Protein AF-A0AAD6I4J7-F1 (afdb_monomer_lite)

pLDDT: mean 75.52, std 17.07, range [29.33, 95.38]

Foldseek 3Di:
DDDDDDDDDDDDDDDDDDDDDDDDDDDPDPPDDPDDPFQEEEDEEAEEAQEEEAEEAEGHNEYEYEYYEHQNEYEYEAYEYALEYEYEYYEEQLEYEYEEYEEQNEYEYEYYEYNLEYEYEEYEYALEYEYEEYTYACEYEYEYYEYHNAYHYHYYTYHNYYHYHYYRPDHDPPPDFADPQFDDADPQAAEDDDDDPPVLANHWYQAPVRFIKGKHWQFDWDPPWDFPDKDQDQDPNVLVVVLVVDPQFFWWKAANVVRIITTTNAGDDGRHGHGTMMIIGTDDDHDDPDPPLPDD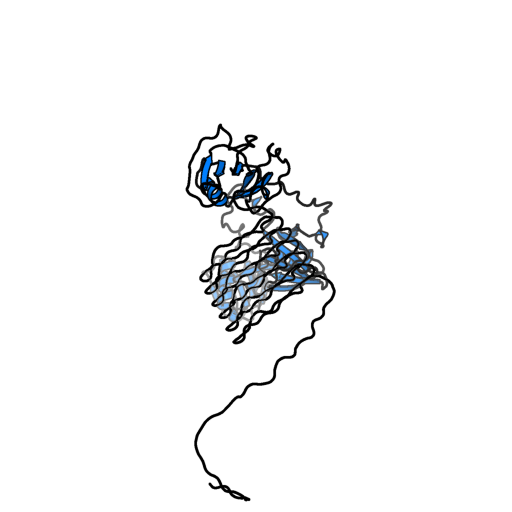DPDQDPPNLAQPWDQEPLQWIKGKHAQFAQPDDFPDKDAAQGSNVLVNVQSVPPQFFKWKAQNPRRMITTHNDQDDTDGGGNRIMMIGTPGGPCPCVVVPPDDPDPDDDDDPPQADQDAQDWDAAPNFTKGKHFQKDFDDDDDDKDWDQVDQGPNVLVVVCVVVVVAAQWWFAFPVGTIIGHGPPTDIDRDDGTGIIIGTPVD

Structure (mmCIF, N/CA/C/O backbone):
data_AF-A0AAD6I4J7-F1
#
_entry.id   AF-A0AAD6I4J7-F1
#
loop_
_atom_site.group_PDB
_atom_site.id
_atom_site.type_symbol
_atom_site.label_atom_id
_atom_site.label_alt_id
_atom_site.label_comp_id
_atom_site.label_asym_id
_atom_site.label_entity_id
_atom_site.label_seq_id
_atom_site.pdbx_PDB_ins_code
_atom_site.Cartn_x
_atom_site.Cartn_y
_atom_site.Cartn_z
_atom_site.occupancy
_atom_site.B_iso_or_equiv
_atom_site.auth_seq_id
_atom_site.auth_comp_id
_atom_site.auth_asym_id
_atom_site.auth_atom_id
_atom_site.pdbx_PDB_model_num
ATOM 1 N N . MET A 1 1 ? 43.440 -36.063 60.245 1.00 34.28 1 MET A N 1
ATOM 2 C CA . MET A 1 1 ? 44.835 -36.560 60.341 1.00 34.28 1 MET A CA 1
ATOM 3 C C . MET A 1 1 ? 44.890 -37.940 59.708 1.00 34.28 1 MET A C 1
ATOM 5 O O . MET A 1 1 ? 43.866 -38.593 59.775 1.00 34.28 1 MET A O 1
ATOM 9 N N . ARG A 1 2 ? 46.043 -38.287 59.110 1.00 29.33 2 ARG A N 1
ATOM 10 C CA . ARG A 1 2 ? 46.522 -39.563 58.518 1.00 29.33 2 ARG A CA 1
ATOM 11 C C . ARG A 1 2 ? 45.532 -40.654 58.018 1.00 29.33 2 ARG A C 1
ATOM 13 O O . ARG A 1 2 ? 44.556 -40.961 58.687 1.00 29.33 2 ARG A O 1
ATOM 20 N N . PRO A 1 3 ? 45.834 -41.281 56.860 1.00 57.66 3 PRO A N 1
ATOM 21 C CA . PRO A 1 3 ? 45.141 -42.479 56.380 1.00 57.66 3 PRO A CA 1
ATOM 22 C C . PRO A 1 3 ? 45.652 -43.718 57.132 1.00 57.66 3 PRO A C 1
ATOM 24 O O . PRO A 1 3 ? 46.561 -43.589 57.951 1.00 57.66 3 PRO A O 1
ATOM 27 N N . ASP A 1 4 ? 45.187 -44.910 56.746 1.00 37.28 4 ASP A N 1
ATOM 28 C CA . ASP A 1 4 ? 46.137 -46.001 56.506 1.00 37.28 4 ASP A CA 1
ATOM 29 C C . ASP A 1 4 ? 45.577 -47.142 55.639 1.00 37.28 4 ASP A C 1
ATOM 31 O O . ASP A 1 4 ? 44.378 -47.409 55.641 1.00 37.28 4 ASP A O 1
ATOM 35 N N . ASN A 1 5 ? 46.521 -47.852 55.006 1.00 36.34 5 ASN A N 1
ATOM 36 C CA . ASN A 1 5 ? 46.502 -49.292 54.707 1.00 36.34 5 ASN A CA 1
ATOM 37 C C . ASN A 1 5 ? 45.644 -49.889 53.556 1.00 36.34 5 ASN A C 1
ATOM 39 O O . ASN A 1 5 ? 44.445 -49.660 53.473 1.00 36.34 5 ASN A O 1
ATOM 43 N N . THR A 1 6 ? 46.187 -50.762 52.681 1.00 43.66 6 THR A N 1
ATOM 44 C CA . THR A 1 6 ? 47.605 -51.048 52.309 1.00 43.66 6 THR A CA 1
ATOM 45 C C . THR A 1 6 ? 47.691 -51.918 51.027 1.00 43.66 6 THR A C 1
ATOM 47 O O . THR A 1 6 ? 46.678 -52.431 50.567 1.00 43.66 6 THR A O 1
ATOM 50 N N . LEU A 1 7 ? 48.939 -52.213 50.605 1.00 40.00 7 LEU A N 1
ATOM 51 C CA . LEU A 1 7 ? 49.423 -53.451 49.949 1.00 40.00 7 LEU A CA 1
ATOM 52 C C . LEU A 1 7 ? 49.146 -53.628 48.421 1.00 40.00 7 LEU A C 1
ATOM 54 O O . LEU A 1 7 ? 48.038 -53.388 47.968 1.00 40.00 7 LEU A O 1
ATOM 58 N N . TYR A 1 8 ? 50.074 -54.138 47.579 1.00 34.81 8 TYR A N 1
ATOM 59 C CA . TYR A 1 8 ? 51.557 -54.178 47.664 1.00 34.81 8 TYR A CA 1
ATOM 60 C C . TYR A 1 8 ? 52.250 -54.693 46.366 1.00 34.81 8 TYR A C 1
ATOM 62 O O . TYR A 1 8 ? 51.628 -55.458 45.641 1.00 34.81 8 TYR A O 1
ATOM 70 N N . LEU A 1 9 ? 53.566 -54.414 46.207 1.00 34.72 9 LEU A N 1
ATOM 71 C CA . LEU A 1 9 ? 54.574 -55.089 45.330 1.00 34.72 9 LEU A CA 1
ATOM 72 C C . LEU A 1 9 ? 54.318 -55.054 43.793 1.00 34.72 9 LEU A C 1
ATOM 74 O O . LEU A 1 9 ? 53.185 -54.896 43.368 1.00 34.72 9 LEU A O 1
ATOM 78 N N . ILE A 1 10 ? 55.263 -55.210 42.845 1.00 36.44 10 ILE A N 1
ATOM 79 C CA . ILE A 1 10 ? 56.731 -54.994 42.659 1.00 36.44 10 ILE A CA 1
ATOM 80 C C . ILE A 1 10 ? 56.870 -54.648 41.145 1.00 36.44 10 ILE A C 1
ATOM 82 O O . ILE A 1 10 ? 56.096 -55.170 40.349 1.00 36.44 10 ILE A O 1
ATOM 86 N N . GLY A 1 11 ? 57.814 -53.851 40.627 1.00 31.59 11 GLY A N 1
ATOM 87 C CA . GLY A 1 11 ? 58.862 -53.017 41.225 1.00 31.59 11 GLY A CA 1
ATOM 88 C C . GLY A 1 11 ? 59.959 -52.661 40.193 1.00 31.59 11 GLY A C 1
ATOM 89 O O . GLY A 1 11 ? 60.039 -53.277 39.136 1.00 31.59 11 GLY A O 1
ATOM 90 N N . VAL A 1 12 ? 60.829 -51.710 40.561 1.00 35.41 12 VAL A N 1
ATOM 91 C CA . VAL A 1 12 ? 62.023 -51.208 39.831 1.00 35.41 12 VAL A CA 1
ATOM 92 C C . VAL A 1 12 ? 61.750 -50.330 38.596 1.00 35.41 12 VAL A C 1
ATOM 94 O O . VAL A 1 12 ? 61.013 -50.677 37.681 1.00 35.41 12 VAL A O 1
ATOM 97 N N . ALA A 1 13 ? 62.386 -49.156 38.591 1.00 33.66 13 ALA A N 1
ATOM 98 C CA . ALA A 1 13 ? 62.197 -48.081 37.623 1.00 33.66 13 ALA A CA 1
ATOM 99 C C . ALA A 1 13 ? 63.538 -47.440 37.237 1.00 33.66 13 ALA A C 1
ATOM 101 O O . ALA A 1 13 ? 64.503 -47.502 37.998 1.00 33.66 13 ALA A O 1
ATOM 102 N N . LEU A 1 14 ? 63.555 -46.727 36.109 1.00 32.44 14 LEU A N 1
ATOM 103 C CA . LEU A 1 14 ? 64.491 -45.631 35.858 1.00 32.44 14 LEU A CA 1
ATOM 104 C C . LEU A 1 14 ? 63.782 -44.562 35.014 1.00 32.44 14 LEU A C 1
ATOM 106 O O . LEU A 1 14 ? 63.116 -44.873 34.030 1.00 32.44 14 LEU A O 1
ATOM 110 N N . LEU A 1 15 ? 63.861 -43.311 35.470 1.00 36.38 15 LEU A N 1
ATOM 111 C CA . LEU A 1 15 ? 63.113 -42.162 34.951 1.00 36.38 15 LEU A CA 1
ATOM 112 C C . LEU A 1 15 ? 63.983 -41.293 34.032 1.00 36.38 15 LEU A C 1
ATOM 114 O O . LEU A 1 15 ? 65.156 -41.070 34.315 1.00 36.38 15 LEU A O 1
ATOM 118 N N . GLY A 1 16 ? 63.365 -40.740 32.985 1.00 31.91 16 GLY A N 1
ATOM 119 C CA . GLY A 1 16 ? 63.971 -39.783 32.054 1.00 31.91 16 GLY A CA 1
ATOM 120 C C . GLY A 1 16 ? 62.904 -39.103 31.186 1.00 31.91 16 GLY A C 1
ATOM 121 O O . GLY A 1 16 ? 62.481 -39.658 30.182 1.00 31.91 16 GLY A O 1
ATOM 122 N N . LEU A 1 17 ? 62.451 -37.934 31.646 1.00 37.53 17 LEU A N 1
ATOM 123 C CA . LEU A 1 17 ? 61.479 -36.968 31.083 1.00 37.53 17 LEU A CA 1
ATOM 124 C C . LEU A 1 17 ? 61.534 -36.792 29.530 1.00 37.53 17 LEU A C 1
ATOM 126 O O . LEU A 1 17 ? 62.614 -36.915 28.965 1.00 37.53 17 LEU A O 1
ATOM 130 N N . THR A 1 18 ? 60.488 -36.421 28.763 1.00 35.88 18 THR A N 1
ATOM 131 C CA . THR A 1 18 ? 59.062 -36.088 29.027 1.00 35.88 18 THR A CA 1
ATOM 132 C C . THR A 1 18 ? 58.222 -36.063 27.725 1.00 35.88 18 THR A C 1
ATOM 134 O O . THR A 1 18 ? 58.741 -35.768 26.655 1.00 35.88 18 THR A O 1
ATOM 137 N N . ASN A 1 19 ? 56.895 -36.203 27.883 1.00 32.91 19 ASN A N 1
ATOM 138 C CA . ASN A 1 19 ? 55.788 -35.780 26.994 1.00 32.91 19 ASN A CA 1
ATOM 139 C C . ASN A 1 19 ? 55.478 -36.555 25.684 1.00 32.91 19 ASN A C 1
ATOM 141 O O . ASN A 1 19 ? 56.326 -36.848 24.848 1.00 32.91 19 ASN A O 1
ATOM 145 N N . ALA A 1 20 ? 54.182 -36.874 25.533 1.00 31.70 20 ALA A N 1
ATOM 146 C CA . ALA A 1 20 ? 53.568 -37.699 24.484 1.00 31.70 20 ALA A CA 1
ATOM 147 C C . ALA A 1 20 ? 53.553 -37.001 23.103 1.00 31.70 20 ALA A C 1
ATOM 149 O O . ALA A 1 20 ? 53.429 -35.783 23.039 1.00 31.70 20 ALA A O 1
ATOM 150 N N . GLN A 1 21 ? 53.743 -37.663 21.952 1.00 34.25 21 GLN A N 1
ATOM 151 C CA . GLN A 1 21 ? 53.142 -38.902 21.408 1.00 34.25 21 GLN A CA 1
ATOM 152 C C . GLN A 1 21 ? 51.652 -38.796 21.036 1.00 34.25 21 GLN A C 1
ATOM 154 O O . GLN A 1 21 ? 50.792 -39.143 21.836 1.00 34.25 21 GLN A O 1
ATOM 159 N N . ILE A 1 22 ? 51.376 -38.496 19.759 1.00 31.50 22 ILE A N 1
ATOM 160 C CA . ILE A 1 22 ? 50.358 -39.215 18.970 1.00 31.50 22 ILE A CA 1
ATOM 161 C C . ILE A 1 22 ? 50.972 -39.544 17.596 1.00 31.50 22 ILE A C 1
ATOM 163 O O . ILE A 1 22 ? 51.363 -38.648 16.849 1.00 31.50 22 ILE A O 1
ATOM 167 N N . LYS A 1 23 ? 51.085 -40.841 17.278 1.00 30.20 23 LYS A N 1
ATOM 168 C CA . LYS A 1 23 ? 51.476 -41.372 15.955 1.00 30.20 23 LYS A CA 1
ATOM 169 C C . LYS A 1 23 ? 50.234 -41.572 15.059 1.00 30.20 23 LYS A C 1
ATOM 171 O O . LYS A 1 23 ? 49.133 -41.689 15.592 1.00 30.20 23 LYS A O 1
ATOM 176 N N . PRO A 1 24 ? 50.380 -41.629 13.720 1.00 34.31 24 PRO A N 1
ATOM 177 C CA . PRO A 1 24 ? 49.243 -41.573 12.798 1.00 34.31 24 PRO A CA 1
ATOM 178 C C . PRO A 1 24 ? 48.593 -42.936 12.485 1.00 34.31 24 PRO A C 1
ATOM 180 O O . PRO A 1 24 ? 49.282 -43.932 12.269 1.00 34.31 24 PRO A O 1
ATOM 183 N N . GLY A 1 25 ? 47.260 -42.937 12.360 1.00 30.20 25 GLY A N 1
ATOM 184 C CA . GLY A 1 25 ? 46.417 -44.038 11.862 1.00 30.20 25 GLY A CA 1
ATOM 185 C C . GLY A 1 25 ? 45.012 -44.015 12.499 1.00 30.20 25 GLY A C 1
ATOM 186 O O . GLY A 1 25 ? 44.902 -43.550 13.631 1.00 30.20 25 GLY A O 1
ATOM 187 N N . PRO A 1 26 ? 43.938 -44.498 11.834 1.00 31.47 26 PRO A N 1
ATOM 188 C CA . PRO A 1 26 ? 43.912 -45.248 10.579 1.00 31.47 26 PRO A CA 1
ATOM 189 C C . PRO A 1 26 ? 43.503 -44.424 9.340 1.00 31.47 26 PRO A C 1
ATOM 191 O O . PRO A 1 26 ? 42.927 -43.342 9.413 1.00 31.47 26 PRO A O 1
ATOM 194 N N . ARG A 1 27 ? 43.792 -45.004 8.173 1.00 46.78 27 ARG A N 1
ATOM 195 C CA . ARG A 1 27 ? 43.431 -44.538 6.826 1.00 46.78 27 ARG A CA 1
ATOM 196 C C . ARG A 1 27 ? 41.899 -44.552 6.632 1.00 46.78 27 ARG A C 1
ATOM 198 O O . ARG A 1 27 ? 41.316 -45.623 6.804 1.00 46.78 27 ARG A O 1
ATOM 205 N N . PRO A 1 28 ? 41.241 -43.444 6.234 1.00 36.19 28 PRO A N 1
ATOM 206 C CA . PRO A 1 28 ? 39.837 -43.477 5.832 1.00 36.19 28 PRO A CA 1
ATOM 207 C C . PRO A 1 28 ? 39.626 -44.402 4.630 1.00 36.19 28 PRO A C 1
ATOM 209 O O . PRO A 1 28 ? 40.486 -44.506 3.753 1.00 36.19 28 PRO A O 1
ATOM 212 N N . SER A 1 29 ? 38.484 -45.088 4.621 1.00 32.19 29 SER A N 1
ATOM 213 C CA . SER A 1 29 ? 38.159 -46.127 3.643 1.00 32.19 29 SER A CA 1
ATOM 214 C C . SER A 1 29 ? 38.220 -45.615 2.203 1.00 32.19 29 SER A C 1
ATOM 216 O O . SER A 1 29 ? 37.700 -44.542 1.891 1.00 32.19 29 SER A O 1
ATOM 218 N N . SER A 1 30 ? 38.778 -46.427 1.305 1.00 45.00 30 SER A N 1
ATOM 219 C CA . SER A 1 30 ? 38.531 -46.299 -0.129 1.00 45.00 30 SER A CA 1
ATOM 220 C C . SER A 1 30 ? 37.070 -46.663 -0.405 1.00 45.00 30 SER A C 1
ATOM 222 O O . SER A 1 30 ? 36.756 -47.822 -0.686 1.00 45.00 30 SER A O 1
ATOM 224 N N . GLY A 1 31 ? 36.180 -45.674 -0.290 1.00 31.81 31 GLY A N 1
ATOM 225 C CA . GLY A 1 31 ? 34.793 -45.789 -0.727 1.00 31.81 31 GLY A CA 1
ATOM 226 C C . GLY A 1 31 ? 34.764 -46.199 -2.196 1.00 31.81 31 GLY A C 1
ATOM 227 O O . GLY A 1 31 ? 35.336 -45.513 -3.041 1.00 31.81 31 GLY A O 1
ATOM 228 N N . SER A 1 32 ? 34.170 -47.359 -2.470 1.00 33.22 32 SER A N 1
ATOM 229 C CA . SER A 1 32 ? 34.180 -47.998 -3.782 1.00 33.22 32 SER A CA 1
ATOM 230 C C . SER A 1 32 ? 33.707 -47.046 -4.876 1.00 33.22 32 SER A C 1
ATOM 232 O O . SER A 1 32 ? 32.668 -46.403 -4.739 1.00 33.22 32 SER A O 1
ATOM 234 N N . GLY A 1 33 ? 34.440 -47.008 -5.991 1.00 35.06 33 GLY A N 1
ATOM 235 C CA . GLY A 1 33 ? 33.961 -46.352 -7.198 1.00 35.06 33 GLY A CA 1
ATOM 236 C C . GLY A 1 33 ? 32.676 -47.026 -7.668 1.00 35.06 33 GLY A C 1
ATOM 237 O O . GLY A 1 33 ? 32.715 -48.136 -8.196 1.00 35.06 33 GLY A O 1
ATOM 238 N N . ILE A 1 34 ? 31.541 -46.355 -7.483 1.00 32.19 34 ILE A N 1
ATOM 239 C CA . ILE A 1 34 ? 30.316 -46.708 -8.192 1.00 32.19 34 ILE A CA 1
ATOM 240 C C . ILE A 1 34 ? 30.462 -46.097 -9.581 1.00 32.19 34 ILE A C 1
ATOM 242 O O . ILE A 1 34 ? 30.327 -44.889 -9.753 1.00 32.19 34 ILE A O 1
ATOM 246 N N . GLN A 1 35 ? 30.769 -46.940 -10.562 1.00 42.19 35 GLN A N 1
ATOM 247 C CA . GLN A 1 35 ? 30.711 -46.587 -11.974 1.00 42.19 35 GLN A CA 1
ATOM 248 C C . GLN A 1 35 ? 29.359 -47.045 -12.544 1.00 42.19 35 GLN A C 1
ATOM 250 O O . GLN A 1 35 ? 29.235 -48.203 -12.943 1.00 42.19 35 GLN A O 1
ATOM 255 N N . PRO A 1 36 ? 28.343 -46.171 -12.641 1.00 35.47 36 PRO A N 1
ATOM 256 C CA . PRO A 1 36 ? 27.325 -46.292 -13.669 1.00 35.47 36 PRO A CA 1
ATOM 257 C C . PRO A 1 36 ? 27.851 -45.628 -14.954 1.00 35.47 36 PRO A C 1
ATOM 259 O O . PRO A 1 36 ? 28.510 -44.588 -14.908 1.00 35.47 36 PRO A O 1
ATOM 262 N N . GLY A 1 37 ? 27.587 -46.218 -16.121 1.00 43.12 37 GLY A N 1
ATOM 263 C CA . GLY A 1 37 ? 28.005 -45.624 -17.395 1.00 43.12 37 GLY A CA 1
ATOM 264 C C . GLY A 1 37 ? 27.336 -44.262 -17.612 1.00 43.12 37 GLY A C 1
ATOM 265 O O . GLY A 1 37 ? 26.114 -44.202 -17.715 1.00 43.12 37 GLY A O 1
ATOM 266 N N . GLY A 1 38 ? 28.116 -43.174 -17.664 1.00 45.62 38 GLY A N 1
ATOM 267 C CA . GLY A 1 38 ? 27.524 -41.832 -17.750 1.00 45.62 38 GLY A CA 1
ATOM 268 C C . GLY A 1 38 ? 28.431 -40.614 -17.528 1.00 45.62 38 GLY A C 1
ATOM 269 O O . GLY A 1 38 ? 27.931 -39.607 -17.045 1.00 45.62 38 GLY A O 1
ATOM 270 N N . GLY A 1 39 ? 29.725 -40.667 -17.870 1.00 55.75 39 GLY A N 1
ATOM 271 C CA . GLY A 1 39 ? 30.561 -39.487 -18.185 1.00 55.75 39 GLY A CA 1
ATOM 272 C C . GLY A 1 39 ? 30.930 -38.454 -17.098 1.00 55.75 39 GLY A C 1
ATOM 273 O O . GLY A 1 39 ? 31.757 -37.596 -17.398 1.00 55.75 39 GLY A O 1
ATOM 274 N N . GLY A 1 40 ? 30.359 -38.496 -15.891 1.00 60.03 40 GLY A N 1
ATOM 275 C CA . GLY A 1 40 ? 30.524 -37.433 -14.882 1.00 60.03 40 GLY A CA 1
ATOM 276 C C . GLY A 1 40 ? 31.712 -37.622 -13.938 1.00 60.03 40 GLY A C 1
ATOM 277 O O . GLY A 1 40 ? 32.078 -38.755 -13.623 1.00 60.03 40 GLY A O 1
ATOM 278 N N . SER A 1 41 ? 32.297 -36.522 -13.446 1.00 74.25 41 SER A N 1
ATOM 279 C CA . SER A 1 41 ? 33.430 -36.561 -12.505 1.00 74.25 41 SER A CA 1
ATOM 280 C C . SER A 1 41 ? 33.261 -35.642 -11.287 1.00 74.25 41 SER A C 1
ATOM 282 O O . SER A 1 41 ? 32.828 -34.494 -11.382 1.00 74.25 41 SER A O 1
ATOM 284 N N . ILE A 1 42 ? 33.638 -36.150 -10.110 1.00 75.50 42 ILE A N 1
ATOM 285 C CA . ILE A 1 42 ? 33.741 -35.379 -8.865 1.00 75.50 42 ILE A CA 1
ATOM 286 C C . ILE A 1 42 ? 35.155 -35.584 -8.321 1.00 75.50 42 ILE A C 1
ATOM 288 O O . ILE A 1 42 ? 35.549 -36.721 -8.056 1.00 75.50 42 ILE A O 1
ATOM 292 N N . GLN A 1 43 ? 35.914 -34.504 -8.131 1.00 76.38 43 GLN A N 1
ATOM 293 C CA . GLN A 1 43 ? 37.218 -34.550 -7.457 1.00 76.38 43 GLN A CA 1
ATOM 294 C C . GLN A 1 43 ? 37.165 -33.703 -6.181 1.00 76.38 43 GLN A C 1
ATOM 296 O O . GLN A 1 43 ? 37.149 -32.478 -6.281 1.00 76.38 43 GLN A O 1
ATOM 301 N N . PRO A 1 44 ? 37.133 -34.316 -4.983 1.00 62.34 44 PRO A N 1
ATOM 302 C CA . PRO A 1 44 ? 37.147 -33.578 -3.723 1.00 62.34 44 PRO A CA 1
ATOM 303 C C . PRO A 1 44 ? 38.467 -32.825 -3.499 1.00 62.34 44 PRO A C 1
ATOM 305 O O . PRO A 1 44 ? 39.547 -33.389 -3.681 1.00 62.34 44 PRO A O 1
ATOM 308 N N . GLY A 1 45 ? 38.375 -31.572 -3.047 1.00 68.69 45 GLY A N 1
ATOM 309 C CA . GLY A 1 45 ? 39.519 -30.805 -2.554 1.00 68.69 45 GLY A CA 1
ATOM 310 C C . GLY A 1 45 ? 39.960 -31.226 -1.138 1.00 68.69 45 GLY A C 1
ATOM 311 O O . GLY A 1 45 ? 39.226 -31.934 -0.443 1.00 68.69 45 GLY A O 1
ATOM 312 N N . PRO A 1 46 ? 41.144 -30.792 -0.665 1.00 74.06 46 PRO A N 1
ATOM 313 C CA . PRO A 1 46 ? 41.585 -31.029 0.710 1.00 74.06 46 PRO A CA 1
ATOM 314 C C . PRO A 1 46 ? 40.760 -30.231 1.733 1.00 74.06 46 PRO A C 1
ATOM 316 O O . PRO A 1 46 ? 40.559 -29.029 1.566 1.00 74.06 46 PRO A O 1
ATOM 319 N N . ALA A 1 47 ? 40.361 -30.868 2.835 1.00 73.31 47 ALA A N 1
ATOM 320 C CA . ALA A 1 47 ? 39.727 -30.206 3.978 1.00 73.31 47 ALA A CA 1
ATOM 321 C C . ALA A 1 47 ? 40.611 -30.320 5.233 1.00 73.31 47 ALA A C 1
ATOM 323 O O . ALA A 1 47 ? 41.133 -31.396 5.531 1.00 73.31 47 ALA A O 1
ATOM 324 N N . ALA A 1 48 ? 40.782 -29.220 5.970 1.00 68.31 48 ALA A N 1
ATOM 325 C CA . ALA A 1 48 ? 41.619 -29.152 7.170 1.00 68.31 48 ALA A CA 1
ATOM 326 C C . ALA A 1 48 ? 41.001 -28.253 8.257 1.00 68.31 48 ALA A C 1
ATOM 328 O O . ALA A 1 48 ? 40.211 -27.357 7.972 1.00 68.31 48 ALA A O 1
ATOM 329 N N . GLY A 1 49 ? 41.375 -28.465 9.525 1.00 59.28 49 GLY A N 1
ATOM 330 C CA . GLY A 1 49 ? 41.044 -27.545 10.626 1.00 59.28 49 GLY A CA 1
ATOM 331 C C . GLY A 1 49 ? 39.550 -27.215 10.762 1.00 59.28 49 GLY A C 1
ATOM 332 O O . GLY A 1 49 ? 39.181 -26.044 10.785 1.00 59.28 49 GLY A O 1
ATOM 333 N N . GLY A 1 50 ? 38.687 -28.235 10.788 1.00 68.25 50 GLY A N 1
ATOM 334 C CA . GLY A 1 50 ? 37.236 -28.068 10.946 1.00 68.25 50 GLY A CA 1
ATOM 335 C C . GLY A 1 50 ? 36.484 -27.563 9.708 1.00 68.25 50 GLY A C 1
ATOM 336 O O . GLY A 1 50 ? 35.282 -27.338 9.805 1.00 68.25 50 GLY A O 1
ATOM 337 N N . GLY A 1 51 ? 37.152 -27.376 8.564 1.00 76.38 51 GLY A N 1
ATOM 338 C CA . GLY A 1 51 ? 36.475 -27.074 7.300 1.00 76.38 51 GLY A CA 1
ATOM 339 C C . GLY A 1 51 ? 35.746 -28.286 6.702 1.00 76.38 51 GLY A C 1
ATOM 340 O O . GLY A 1 51 ? 36.113 -29.432 6.976 1.00 76.38 51 GLY A O 1
ATOM 341 N N . SER A 1 52 ? 34.731 -28.042 5.869 1.00 79.19 52 SER A N 1
ATOM 342 C CA . SER A 1 52 ? 33.905 -29.089 5.245 1.00 79.19 52 SER A CA 1
ATOM 343 C C . SER A 1 52 ? 33.732 -28.897 3.734 1.00 79.19 52 SER A C 1
ATOM 345 O O . SER A 1 52 ? 33.627 -27.778 3.233 1.00 79.19 52 SER A O 1
ATOM 347 N N . ILE A 1 53 ? 33.694 -30.012 2.997 1.00 79.44 53 ILE A N 1
ATOM 348 C CA . ILE A 1 53 ? 33.430 -30.048 1.553 1.00 79.44 53 ILE A CA 1
ATOM 349 C C . ILE A 1 53 ? 32.388 -31.141 1.294 1.00 79.44 53 ILE A C 1
ATOM 351 O O . ILE A 1 53 ? 32.626 -32.302 1.628 1.00 79.44 53 ILE A O 1
ATOM 355 N N . GLN A 1 54 ? 31.241 -30.786 0.709 1.00 82.31 54 GLN A N 1
ATOM 356 C CA . GLN A 1 54 ? 30.167 -31.735 0.377 1.00 82.31 54 GLN A CA 1
ATOM 357 C C . GLN A 1 54 ? 29.667 -31.505 -1.060 1.00 82.31 54 GLN A C 1
ATOM 359 O O . GLN A 1 54 ? 28.778 -30.680 -1.265 1.00 82.31 54 GLN A O 1
ATOM 364 N N . PRO A 1 55 ? 30.236 -32.199 -2.065 1.00 74.62 55 PRO A N 1
ATOM 365 C CA . PRO A 1 55 ? 29.787 -32.118 -3.455 1.00 74.62 55 PRO A CA 1
ATOM 366 C C . PRO A 1 55 ? 28.407 -32.754 -3.661 1.00 74.62 55 PRO A C 1
ATOM 368 O O . PRO A 1 55 ? 28.156 -33.859 -3.176 1.00 74.62 55 PRO A O 1
ATOM 371 N N . GLY A 1 56 ? 27.543 -32.095 -4.435 1.00 75.19 56 GLY A N 1
ATOM 372 C CA . GLY A 1 56 ? 26.351 -32.717 -5.011 1.00 75.19 56 GLY A CA 1
ATOM 373 C C . GLY A 1 56 ? 26.677 -33.759 -6.101 1.00 75.19 56 GLY A C 1
ATOM 374 O O . GLY A 1 56 ? 27.838 -33.928 -6.479 1.00 75.19 56 GLY A O 1
ATOM 375 N N . PRO A 1 57 ? 25.668 -34.475 -6.633 1.00 78.94 57 PRO A N 1
ATOM 376 C CA . PRO A 1 57 ? 25.858 -35.452 -7.708 1.00 78.94 57 PRO A CA 1
ATOM 377 C C . PRO A 1 57 ? 26.317 -34.825 -9.037 1.00 78.94 57 PRO A C 1
ATOM 379 O O . PRO A 1 57 ? 25.898 -33.721 -9.384 1.00 78.94 57 PRO A O 1
ATOM 382 N N . ALA A 1 58 ? 27.097 -35.572 -9.825 1.00 77.06 58 ALA A N 1
ATOM 383 C CA . ALA A 1 58 ? 27.477 -35.220 -11.196 1.00 77.06 58 ALA A CA 1
ATOM 384 C C . ALA A 1 58 ? 26.996 -36.293 -12.194 1.00 77.06 58 ALA A C 1
ATOM 386 O O . ALA A 1 58 ? 27.153 -37.485 -11.924 1.00 77.06 58 ALA A O 1
ATOM 387 N N . ALA A 1 59 ? 26.415 -35.891 -13.332 1.00 72.81 59 ALA A N 1
ATOM 388 C CA . ALA A 1 59 ? 25.850 -36.809 -14.331 1.00 72.81 59 ALA A CA 1
ATOM 389 C C . ALA A 1 59 ? 26.010 -36.322 -15.788 1.00 72.81 59 ALA A C 1
ATOM 391 O O . ALA A 1 59 ? 25.899 -35.132 -16.093 1.00 72.81 59 ALA A O 1
ATOM 392 N N . GLY A 1 60 ? 26.235 -37.249 -16.726 1.00 69.69 60 GLY A N 1
ATOM 393 C CA . GLY A 1 60 ? 26.679 -36.897 -18.082 1.00 69.69 60 GLY A CA 1
ATOM 394 C C . GLY A 1 60 ? 28.069 -36.252 -18.042 1.00 69.69 60 GLY A C 1
ATOM 395 O O . GLY A 1 60 ? 28.741 -36.322 -17.025 1.00 69.69 60 GLY A O 1
ATOM 396 N N . GLY A 1 61 ? 28.507 -35.575 -19.106 1.00 71.06 61 GLY A N 1
ATOM 397 C CA . GLY A 1 61 ? 29.841 -34.943 -19.165 1.00 71.06 61 GLY A CA 1
ATOM 398 C C . GLY A 1 61 ? 30.071 -33.729 -18.242 1.00 71.06 61 GLY A C 1
ATOM 399 O O . GLY A 1 61 ? 30.856 -32.859 -18.600 1.00 71.06 61 GLY A O 1
ATOM 400 N N . GLY A 1 62 ? 29.341 -33.603 -17.129 1.00 77.31 62 GLY A N 1
ATOM 401 C CA . GLY A 1 62 ? 29.506 -32.527 -16.147 1.00 77.31 62 GLY A CA 1
ATOM 402 C C . GLY A 1 62 ? 30.540 -32.847 -15.058 1.00 77.31 62 GLY A C 1
ATOM 403 O O . GLY A 1 62 ? 30.861 -34.014 -14.817 1.00 77.31 62 GLY A O 1
ATOM 404 N N . GLY A 1 63 ? 31.049 -31.811 -14.385 1.00 82.12 63 GLY A N 1
ATOM 405 C CA . GLY A 1 63 ? 32.144 -31.951 -13.416 1.00 82.12 63 GLY A CA 1
ATOM 406 C C . GLY A 1 63 ? 32.057 -31.030 -12.198 1.00 82.12 63 GLY A C 1
ATOM 407 O O . GLY A 1 63 ? 31.666 -29.868 -12.314 1.00 82.12 63 GLY A O 1
ATOM 408 N N . ILE A 1 64 ? 32.464 -31.534 -11.028 1.00 82.69 64 ILE A N 1
ATOM 409 C CA . ILE A 1 64 ? 32.542 -30.762 -9.775 1.00 82.69 64 ILE A CA 1
ATOM 410 C C . ILE A 1 64 ? 33.949 -30.889 -9.173 1.00 82.69 64 ILE A C 1
ATOM 412 O O . ILE A 1 64 ? 34.400 -31.995 -8.861 1.00 82.69 64 ILE A O 1
ATOM 416 N N . GLN A 1 65 ? 34.637 -29.758 -8.981 1.00 86.00 65 GLN A N 1
ATOM 417 C CA . GLN A 1 65 ? 35.990 -29.700 -8.405 1.00 86.00 65 GLN A CA 1
ATOM 418 C C . GLN A 1 65 ? 36.098 -28.565 -7.364 1.00 86.00 65 GLN A C 1
ATOM 420 O O . GLN A 1 65 ? 36.384 -27.424 -7.727 1.00 86.00 65 GLN A O 1
ATOM 425 N N . PRO A 1 66 ? 35.858 -28.838 -6.068 1.00 81.62 66 PRO A N 1
ATOM 426 C CA . PRO A 1 66 ? 36.021 -27.857 -4.997 1.00 81.62 66 PRO A CA 1
ATOM 427 C C . PRO A 1 66 ? 37.490 -27.554 -4.688 1.00 81.62 66 PRO A C 1
ATOM 429 O O . PRO A 1 66 ? 38.311 -28.469 -4.590 1.00 81.62 66 PRO A O 1
ATOM 432 N N . GLY A 1 67 ? 37.801 -26.281 -4.443 1.00 81.75 67 GLY A N 1
ATOM 433 C CA . GLY A 1 67 ? 39.053 -25.865 -3.815 1.00 81.75 67 GLY A CA 1
ATOM 434 C C . GLY A 1 67 ? 39.184 -26.320 -2.349 1.00 81.75 67 GLY A C 1
ATOM 435 O O . GLY A 1 67 ? 38.277 -26.950 -1.800 1.00 81.75 67 GLY A O 1
ATOM 436 N N . PRO A 1 68 ? 40.317 -26.022 -1.686 1.00 83.69 68 PRO A N 1
ATOM 437 C CA . PRO A 1 68 ? 40.536 -26.401 -0.293 1.00 83.69 68 PRO A CA 1
ATOM 438 C C . PRO A 1 68 ? 39.616 -25.667 0.696 1.00 83.69 68 PRO A C 1
ATOM 440 O O . PRO A 1 68 ? 39.343 -24.477 0.527 1.00 83.69 68 PRO A O 1
ATOM 443 N N . ALA A 1 69 ? 39.225 -26.346 1.777 1.00 82.94 69 ALA A N 1
ATOM 444 C CA . ALA A 1 69 ? 38.474 -25.761 2.892 1.00 82.94 69 ALA A CA 1
ATOM 445 C C . ALA A 1 69 ? 39.288 -25.813 4.197 1.00 82.94 69 ALA A C 1
ATOM 447 O O . ALA A 1 69 ? 39.790 -26.873 4.582 1.00 82.94 69 ALA A O 1
ATOM 448 N N . ALA A 1 70 ? 39.413 -24.681 4.895 1.00 77.88 70 ALA A N 1
ATOM 449 C CA . ALA A 1 70 ? 40.223 -24.552 6.108 1.00 77.88 70 ALA A CA 1
ATOM 450 C C . ALA A 1 70 ? 39.541 -23.713 7.204 1.00 77.88 70 ALA A C 1
ATOM 452 O O . ALA A 1 70 ? 38.785 -22.788 6.916 1.00 77.88 70 ALA A O 1
ATOM 453 N N . GLY A 1 71 ? 39.844 -23.985 8.477 1.00 69.38 71 GLY A N 1
ATOM 454 C CA . GLY A 1 71 ? 39.503 -23.090 9.595 1.00 69.38 71 GLY A CA 1
ATOM 455 C C . GLY A 1 71 ? 38.006 -22.783 9.709 1.00 69.38 71 GLY A C 1
ATOM 456 O O . GLY A 1 71 ? 37.609 -21.620 9.659 1.00 69.38 71 GLY A O 1
ATOM 457 N N . GLY A 1 72 ? 37.172 -23.823 9.781 1.00 76.62 72 GLY A N 1
ATOM 458 C CA . GLY A 1 72 ? 35.710 -23.692 9.842 1.00 76.62 72 GLY A CA 1
ATOM 459 C C . GLY A 1 72 ? 35.030 -23.189 8.559 1.00 76.62 72 GLY A C 1
ATOM 460 O O . GLY A 1 72 ? 33.835 -22.917 8.592 1.00 76.62 72 GLY A O 1
ATOM 461 N N . GLY A 1 73 ? 35.759 -23.040 7.446 1.00 84.12 73 GLY A N 1
ATOM 462 C CA . GLY A 1 73 ? 35.165 -22.703 6.149 1.00 84.12 73 GLY A CA 1
ATOM 463 C C . GLY A 1 73 ? 34.421 -23.880 5.502 1.00 84.12 73 GLY A C 1
ATOM 464 O O . GLY A 1 73 ? 34.787 -25.039 5.715 1.00 84.12 73 GLY A O 1
ATOM 465 N N . SER A 1 74 ? 33.396 -23.599 4.695 1.00 84.94 74 SER A N 1
ATOM 466 C CA . SER A 1 74 ? 32.549 -24.626 4.065 1.00 84.94 74 SER A CA 1
ATOM 467 C C . SER A 1 74 ? 32.393 -24.439 2.553 1.00 84.94 74 SER A C 1
ATOM 469 O O . SER A 1 74 ? 32.286 -23.319 2.051 1.00 84.94 74 SER A O 1
ATOM 471 N N . ILE A 1 75 ? 32.364 -25.552 1.812 1.00 85.31 75 ILE A N 1
ATOM 472 C CA . ILE A 1 75 ? 32.104 -25.566 0.365 1.00 85.31 75 ILE A CA 1
ATOM 473 C C . ILE A 1 75 ? 31.058 -26.641 0.041 1.00 85.31 75 ILE A C 1
ATOM 475 O O . ILE A 1 75 ? 31.302 -27.836 0.230 1.00 85.31 75 ILE A O 1
ATOM 479 N N . GLN A 1 76 ? 29.893 -26.233 -0.467 1.00 87.75 76 GLN A N 1
ATOM 480 C CA . GLN A 1 76 ? 28.781 -27.141 -0.791 1.00 87.75 76 GLN A CA 1
ATOM 481 C C . GLN A 1 76 ? 28.231 -26.861 -2.206 1.00 87.75 76 GLN A C 1
ATOM 483 O O . GLN A 1 76 ? 27.294 -26.080 -2.359 1.00 87.75 76 GLN A O 1
ATOM 488 N N . PRO A 1 77 ? 28.826 -27.459 -3.258 1.00 83.38 77 PRO A N 1
ATOM 489 C CA . PRO A 1 77 ? 28.321 -27.400 -4.631 1.00 83.38 77 PRO A CA 1
ATOM 490 C C . PRO A 1 77 ? 26.974 -28.106 -4.805 1.00 83.38 77 PRO A C 1
ATOM 492 O O . PRO A 1 77 ? 26.817 -29.252 -4.377 1.00 83.38 77 PRO A O 1
ATOM 495 N N . GLY A 1 78 ? 26.051 -27.477 -5.533 1.00 82.88 78 GLY A N 1
ATOM 496 C CA . GLY A 1 78 ? 24.879 -28.145 -6.096 1.00 82.88 78 GLY A CA 1
ATOM 497 C C . GLY A 1 78 ? 25.225 -29.210 -7.158 1.00 82.88 78 GLY A C 1
ATOM 498 O O . GLY A 1 78 ? 26.396 -29.431 -7.472 1.00 82.88 78 GLY A O 1
ATOM 499 N N . PRO A 1 79 ? 24.215 -29.901 -7.720 1.00 84.56 79 PRO A N 1
ATOM 500 C CA . PRO A 1 79 ? 24.422 -30.924 -8.746 1.00 84.56 79 PRO A CA 1
ATOM 501 C C . PRO A 1 79 ? 24.932 -30.355 -10.081 1.00 84.56 79 PRO A C 1
ATOM 503 O O . PRO A 1 79 ? 24.546 -29.252 -10.472 1.00 84.56 79 PRO A O 1
ATOM 506 N N . ALA A 1 80 ? 25.718 -31.141 -10.822 1.00 83.75 80 ALA A N 1
ATOM 507 C CA . ALA A 1 80 ? 26.202 -30.796 -12.164 1.00 83.75 80 ALA A CA 1
ATOM 508 C C . ALA A 1 80 ? 25.720 -31.807 -13.221 1.00 83.75 80 ALA A C 1
ATOM 510 O O . ALA A 1 80 ? 25.891 -33.017 -13.059 1.00 83.75 80 ALA A O 1
ATOM 511 N N . ALA A 1 81 ? 25.141 -31.329 -14.324 1.00 79.81 81 ALA A N 1
ATOM 512 C CA . ALA A 1 81 ? 24.572 -32.176 -15.372 1.00 79.81 81 ALA A CA 1
ATOM 513 C C . ALA A 1 81 ? 24.935 -31.713 -16.794 1.00 79.81 81 ALA A C 1
ATOM 515 O O . ALA A 1 81 ? 25.084 -30.523 -17.064 1.00 79.81 81 ALA A O 1
ATOM 516 N N . GLY A 1 82 ? 25.025 -32.654 -17.739 1.00 70.06 82 GLY A N 1
ATOM 517 C CA . GLY A 1 82 ? 24.995 -32.351 -19.180 1.00 70.06 82 GLY A CA 1
ATOM 518 C C . GLY A 1 82 ? 26.052 -31.340 -19.646 1.00 70.06 82 GLY A C 1
ATOM 519 O O . GLY A 1 82 ? 25.711 -30.322 -20.242 1.00 70.06 82 GLY A O 1
ATOM 520 N N . GLY A 1 83 ? 27.327 -31.587 -19.334 1.00 76.00 83 GLY A N 1
ATOM 521 C CA . GLY A 1 83 ? 28.437 -30.711 -19.733 1.00 76.00 83 GLY A CA 1
ATOM 522 C C . GLY A 1 83 ? 28.642 -29.473 -18.855 1.00 76.00 83 GLY A C 1
ATOM 523 O O . GLY A 1 83 ? 29.561 -28.708 -19.121 1.00 76.00 83 GLY A O 1
ATOM 524 N N . GLY A 1 84 ? 27.805 -29.250 -17.834 1.00 83.81 84 GLY A N 1
ATOM 525 C CA . GLY A 1 84 ? 27.988 -28.143 -16.894 1.00 83.81 84 GLY A CA 1
ATOM 526 C C . GLY A 1 84 ? 29.092 -28.393 -15.857 1.00 83.81 84 GLY A C 1
ATOM 527 O O . GLY A 1 84 ? 29.361 -29.542 -15.496 1.00 83.81 84 GLY A O 1
ATOM 528 N N . SER A 1 85 ? 29.721 -27.327 -15.355 1.00 85.56 85 SER A N 1
ATOM 529 C CA . SER A 1 85 ? 30.839 -27.412 -14.401 1.00 85.56 85 SER A CA 1
ATOM 530 C C . SER A 1 85 ? 30.669 -26.518 -13.169 1.00 85.56 85 SER A C 1
ATOM 532 O O . SER A 1 85 ? 30.117 -25.421 -13.243 1.00 85.56 85 SER A O 1
ATOM 534 N N . ILE A 1 86 ? 31.154 -26.980 -12.012 1.00 87.50 86 ILE A N 1
ATOM 535 C CA . ILE A 1 86 ? 31.151 -26.205 -10.761 1.00 87.50 86 ILE A CA 1
ATOM 536 C C . ILE A 1 86 ? 32.538 -26.285 -10.111 1.00 87.50 86 ILE A C 1
ATOM 538 O O . ILE A 1 86 ? 32.974 -27.362 -9.693 1.00 87.50 86 ILE A O 1
ATOM 542 N N . GLN A 1 87 ? 33.238 -25.149 -10.022 1.00 88.88 87 GLN A N 1
ATOM 543 C CA . GLN A 1 87 ? 34.609 -25.059 -9.494 1.00 88.88 87 GLN A CA 1
ATOM 544 C C . GLN A 1 87 ? 34.764 -23.903 -8.480 1.00 88.88 87 GLN A C 1
ATOM 546 O O . GLN A 1 87 ? 35.202 -22.811 -8.842 1.00 88.88 87 GLN A O 1
ATOM 551 N N . PRO A 1 88 ? 34.390 -24.111 -7.205 1.00 86.25 88 PRO A N 1
ATOM 552 C CA . PRO A 1 88 ? 34.636 -23.169 -6.113 1.00 86.25 88 PRO A CA 1
ATOM 553 C C . PRO A 1 88 ? 36.118 -22.921 -5.837 1.00 86.25 88 PRO A C 1
ATOM 555 O O . PRO A 1 88 ? 36.899 -23.870 -5.734 1.00 86.25 88 PRO A O 1
ATOM 558 N N . GLY A 1 89 ? 36.479 -21.660 -5.598 1.00 85.19 89 GLY A N 1
ATOM 559 C CA . GLY A 1 89 ? 37.740 -21.289 -4.964 1.00 85.19 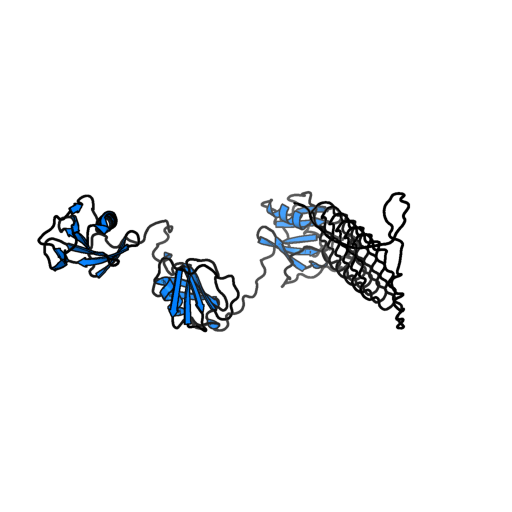89 GLY A CA 1
ATOM 560 C C . GLY A 1 89 ? 37.859 -21.766 -3.502 1.00 85.19 89 GLY A C 1
ATOM 561 O O . GLY A 1 89 ? 36.952 -22.409 -2.970 1.00 85.19 89 GLY A O 1
ATOM 562 N N . PRO A 1 90 ? 38.986 -21.472 -2.829 1.00 87.31 90 PRO A N 1
ATOM 563 C CA . PRO A 1 90 ? 39.210 -21.870 -1.440 1.00 87.31 90 PRO A CA 1
ATOM 564 C C . PRO A 1 90 ? 38.277 -21.156 -0.448 1.00 87.31 90 PRO A C 1
ATOM 566 O O . PRO A 1 90 ? 37.988 -19.969 -0.611 1.00 87.31 90 PRO A O 1
ATOM 569 N N . ALA A 1 91 ? 37.892 -21.846 0.629 1.00 86.88 91 ALA A N 1
ATOM 570 C CA . ALA A 1 91 ? 37.128 -21.277 1.745 1.00 86.88 91 ALA A CA 1
ATOM 571 C C . ALA A 1 91 ? 37.930 -21.339 3.057 1.00 86.88 91 ALA A C 1
ATOM 573 O O . ALA A 1 91 ? 38.436 -22.399 3.433 1.00 86.88 91 ALA A O 1
ATOM 574 N N . ALA A 1 92 ? 38.039 -20.215 3.769 1.00 81.94 92 ALA A N 1
ATOM 575 C CA . ALA A 1 92 ? 38.840 -20.094 4.987 1.00 81.94 92 ALA A CA 1
ATOM 576 C C . ALA A 1 92 ? 38.150 -19.270 6.090 1.00 81.94 92 ALA A C 1
ATOM 578 O O . ALA A 1 92 ? 37.445 -18.302 5.813 1.00 81.94 92 ALA A O 1
ATOM 579 N N . GLY A 1 93 ? 38.405 -19.598 7.360 1.00 72.31 93 GLY A N 1
ATOM 580 C CA . GLY A 1 93 ? 38.083 -18.722 8.498 1.00 72.31 93 GLY A CA 1
ATOM 581 C C . GLY A 1 93 ? 36.594 -18.382 8.609 1.00 72.31 93 GLY A C 1
ATOM 582 O O . GLY A 1 93 ? 36.225 -17.213 8.529 1.00 72.31 93 GLY A O 1
ATOM 583 N N . GLY A 1 94 ? 35.740 -19.401 8.713 1.00 77.25 94 GLY A N 1
ATOM 584 C CA . GLY A 1 94 ? 34.279 -19.244 8.778 1.00 77.25 94 GLY A CA 1
ATOM 585 C C . GLY A 1 94 ? 33.605 -18.735 7.494 1.00 77.25 94 GLY A C 1
ATOM 586 O O . GLY A 1 94 ? 32.412 -18.453 7.522 1.00 77.25 94 GLY A O 1
ATOM 587 N N . GLY A 1 95 ? 34.339 -18.587 6.384 1.00 84.00 95 GLY A N 1
ATOM 588 C CA . GLY A 1 95 ? 33.757 -18.251 5.082 1.00 84.00 95 GLY A CA 1
ATOM 589 C C . GLY A 1 95 ? 33.048 -19.438 4.414 1.00 84.00 95 GLY A C 1
ATOM 590 O O . GLY A 1 95 ? 33.406 -20.592 4.653 1.00 84.00 95 GLY A O 1
ATOM 591 N N . GLY A 1 96 ? 32.061 -19.165 3.558 1.00 86.88 96 GLY A N 1
ATOM 592 C CA . GLY A 1 96 ? 31.222 -20.197 2.931 1.00 86.88 96 GLY A CA 1
ATOM 593 C C . GLY A 1 96 ? 31.013 -19.996 1.430 1.00 86.88 96 GLY A C 1
ATOM 594 O O . GLY A 1 96 ? 30.773 -18.876 0.982 1.00 86.88 96 GLY A O 1
ATOM 595 N N . ILE A 1 97 ? 31.066 -21.081 0.652 1.00 88.19 97 ILE A N 1
ATOM 596 C CA . ILE A 1 97 ? 30.799 -21.066 -0.795 1.00 88.19 97 ILE A CA 1
ATOM 597 C C . ILE A 1 97 ? 29.745 -22.128 -1.141 1.00 88.19 97 ILE A C 1
ATOM 599 O O . ILE A 1 97 ? 29.994 -23.328 -1.005 1.00 88.19 97 ILE A O 1
ATOM 603 N N . GLN A 1 98 ? 28.569 -21.699 -1.608 1.00 90.25 98 GLN A N 1
ATOM 604 C CA . GLN A 1 98 ? 27.434 -22.585 -1.920 1.00 90.25 98 GLN A CA 1
ATOM 605 C C . GLN A 1 98 ? 26.848 -22.292 -3.320 1.00 90.25 98 GLN A C 1
ATOM 607 O O . GLN A 1 98 ? 25.890 -21.530 -3.442 1.00 90.25 98 GLN A O 1
ATOM 612 N N . PRO A 1 99 ? 27.430 -22.862 -4.392 1.00 86.25 99 PRO A N 1
ATOM 613 C CA . PRO A 1 99 ? 26.882 -22.821 -5.750 1.00 86.25 99 PRO A CA 1
ATOM 614 C C . PRO A 1 99 ? 25.534 -23.529 -5.885 1.00 86.25 99 PRO A C 1
ATOM 616 O O . PRO A 1 99 ? 25.380 -24.662 -5.423 1.00 86.25 99 PRO A O 1
ATOM 619 N N . GLY A 1 100 ? 24.611 -22.927 -6.635 1.00 84.62 100 GLY A N 1
ATOM 620 C CA . GLY A 1 100 ? 23.454 -23.623 -7.192 1.00 84.62 100 GLY A CA 1
ATOM 621 C C . GLY A 1 100 ? 23.823 -24.718 -8.216 1.00 84.62 100 GLY A C 1
ATOM 622 O O . GLY A 1 100 ? 24.999 -24.948 -8.503 1.00 84.62 100 GLY A O 1
ATOM 623 N N . PRO A 1 101 ? 22.822 -25.424 -8.777 1.00 86.88 101 PRO A N 1
ATOM 624 C CA . PRO A 1 101 ? 23.036 -26.452 -9.798 1.00 86.88 101 PRO A CA 1
ATOM 625 C C . PRO A 1 101 ? 23.578 -25.887 -11.122 1.00 86.88 101 PRO A C 1
ATOM 627 O O . PRO A 1 101 ? 23.204 -24.782 -11.515 1.00 86.88 101 PRO A O 1
ATOM 630 N N . ALA A 1 102 ? 24.371 -26.673 -11.856 1.00 86.00 102 ALA A N 1
ATOM 631 C CA . ALA A 1 102 ? 24.861 -26.331 -13.197 1.00 86.00 102 ALA A CA 1
ATOM 632 C C . ALA A 1 102 ? 24.402 -27.354 -14.253 1.00 86.00 102 ALA A C 1
ATOM 634 O O . ALA A 1 102 ? 24.526 -28.562 -14.047 1.00 86.00 102 ALA A O 1
ATOM 635 N N . ALA A 1 103 ? 23.900 -26.889 -15.399 1.00 81.12 103 ALA A N 1
ATOM 636 C CA . ALA A 1 103 ? 23.369 -27.741 -16.464 1.00 81.12 103 ALA A CA 1
ATOM 637 C C . ALA A 1 103 ? 23.723 -27.248 -17.880 1.00 81.12 103 ALA A C 1
ATOM 639 O O . ALA A 1 103 ? 23.855 -26.050 -18.126 1.00 81.12 103 ALA A O 1
ATOM 640 N N . GLY A 1 104 ? 23.807 -28.165 -18.849 1.00 71.81 104 GLY A N 1
ATOM 641 C CA . GLY A 1 104 ? 23.785 -27.826 -20.281 1.00 71.81 104 GLY A CA 1
ATOM 642 C C . GLY A 1 104 ? 24.914 -26.889 -20.717 1.00 71.81 104 GLY A C 1
ATOM 643 O O . GLY A 1 104 ? 24.643 -25.819 -21.253 1.00 71.81 104 GLY A O 1
ATOM 644 N N . GLY A 1 105 ? 26.167 -27.242 -20.423 1.00 72.88 105 GLY A N 1
ATOM 645 C CA . GLY A 1 105 ? 27.345 -26.425 -20.750 1.00 72.88 105 GLY A CA 1
ATOM 646 C C . GLY A 1 105 ? 27.521 -25.135 -19.932 1.00 72.88 105 GLY A C 1
ATOM 647 O O . GLY A 1 105 ? 28.450 -24.385 -20.207 1.00 72.88 105 GLY A O 1
ATOM 648 N N . GLY A 1 106 ? 26.651 -24.852 -18.954 1.00 81.25 106 GLY A N 1
ATOM 649 C CA . GLY A 1 106 ? 26.819 -23.720 -18.034 1.00 81.25 106 GLY A CA 1
ATOM 650 C C . GLY A 1 106 ? 27.872 -23.974 -16.944 1.00 81.25 106 GLY A C 1
ATOM 651 O O . GLY A 1 106 ? 28.119 -25.121 -16.569 1.00 81.25 106 GLY A O 1
ATOM 652 N N . GLY A 1 107 ? 28.483 -22.914 -16.412 1.00 85.19 107 GLY A N 1
ATOM 653 C CA . GLY A 1 107 ? 29.590 -22.998 -15.450 1.00 85.19 107 GLY A CA 1
ATOM 654 C C . GLY A 1 107 ? 29.417 -22.094 -14.228 1.00 85.19 107 GLY A C 1
ATOM 655 O O . GLY A 1 107 ? 28.948 -20.966 -14.353 1.00 85.19 107 GLY A O 1
ATOM 656 N N . ILE A 1 108 ? 29.829 -22.552 -13.042 1.00 87.44 108 ILE A N 1
ATOM 657 C CA . ILE A 1 108 ? 29.824 -21.742 -11.810 1.00 87.44 108 ILE A CA 1
ATOM 658 C C . ILE A 1 108 ? 31.212 -21.786 -11.157 1.00 87.44 108 ILE A C 1
ATOM 660 O O . ILE A 1 108 ? 31.650 -22.841 -10.694 1.00 87.44 108 ILE A O 1
ATOM 664 N N . GLN A 1 109 ? 31.907 -20.645 -11.105 1.00 88.94 109 GLN A N 1
ATOM 665 C CA . GLN A 1 109 ? 33.278 -20.528 -10.581 1.00 88.94 109 GLN A CA 1
ATOM 666 C C . GLN A 1 109 ? 33.425 -19.355 -9.582 1.00 88.94 109 GLN A C 1
ATOM 668 O O . GLN A 1 109 ? 33.878 -18.272 -9.953 1.00 88.94 109 GLN A O 1
ATOM 673 N N . PRO A 1 110 ? 33.025 -19.537 -8.310 1.00 86.94 110 PRO A N 1
ATOM 674 C CA . PRO A 1 110 ? 33.273 -18.587 -7.224 1.00 86.94 110 PRO A CA 1
ATOM 675 C C . PRO A 1 110 ? 34.753 -18.326 -6.956 1.00 86.94 110 PRO A C 1
ATOM 677 O O . PRO A 1 110 ? 35.543 -19.267 -6.862 1.00 86.94 110 PRO A O 1
ATOM 680 N N . GLY A 1 111 ? 35.102 -17.064 -6.706 1.00 85.75 111 GLY A N 1
ATOM 681 C CA . GLY A 1 111 ? 36.364 -16.691 -6.073 1.00 85.75 111 GLY A CA 1
ATOM 682 C C . GLY A 1 111 ? 36.504 -17.203 -4.624 1.00 85.75 111 GLY A C 1
ATOM 683 O O . GLY A 1 111 ? 35.604 -17.855 -4.093 1.00 85.75 111 GLY A O 1
ATOM 684 N N . PRO A 1 112 ? 37.642 -16.927 -3.961 1.00 87.69 112 PRO A N 1
ATOM 685 C CA . PRO A 1 112 ? 37.880 -17.340 -2.579 1.00 87.69 112 PRO A CA 1
ATOM 686 C C . PRO A 1 112 ? 36.954 -16.639 -1.571 1.00 87.69 112 PRO A C 1
ATOM 688 O O . PRO A 1 112 ? 36.647 -15.456 -1.730 1.00 87.69 112 PRO A O 1
ATOM 691 N N . ALA A 1 113 ? 36.598 -17.335 -0.489 1.00 87.38 113 ALA A N 1
ATOM 692 C CA . ALA A 1 113 ? 35.837 -16.784 0.636 1.00 87.38 113 ALA A CA 1
ATOM 693 C C . ALA A 1 113 ? 36.649 -16.855 1.942 1.00 87.38 113 ALA A C 1
ATOM 695 O O . ALA A 1 113 ? 37.146 -17.922 2.307 1.00 87.38 113 ALA A O 1
ATOM 696 N N . ALA A 1 114 ? 36.785 -15.735 2.658 1.00 84.38 114 ALA A N 1
ATOM 697 C CA . ALA A 1 114 ? 37.613 -15.636 3.862 1.00 84.38 114 ALA A CA 1
ATOM 698 C C . ALA A 1 114 ? 36.960 -14.821 4.993 1.00 84.38 114 ALA A C 1
ATOM 700 O O . ALA A 1 114 ? 36.266 -13.836 4.744 1.00 84.38 114 ALA A O 1
ATOM 701 N N . GLY A 1 115 ? 37.227 -15.178 6.253 1.00 78.06 115 GLY A N 1
ATOM 702 C CA . GLY A 1 115 ? 36.906 -14.331 7.414 1.00 78.06 115 GLY A CA 1
ATOM 703 C C . GLY A 1 115 ? 35.416 -13.996 7.531 1.00 78.06 115 GLY A C 1
ATOM 704 O O . GLY A 1 115 ? 35.050 -12.823 7.565 1.00 78.06 115 GLY A O 1
ATOM 705 N N . GLY A 1 116 ? 34.556 -15.016 7.497 1.00 76.62 116 GLY A N 1
ATOM 706 C CA . GLY A 1 116 ? 33.095 -14.866 7.508 1.00 76.62 116 GLY A CA 1
ATOM 707 C C . GLY A 1 116 ? 32.466 -14.380 6.194 1.00 76.62 116 GLY A C 1
ATOM 708 O O . GLY A 1 116 ? 31.258 -14.170 6.155 1.00 76.62 116 GLY A O 1
ATOM 709 N N . GLY A 1 117 ? 33.245 -14.187 5.123 1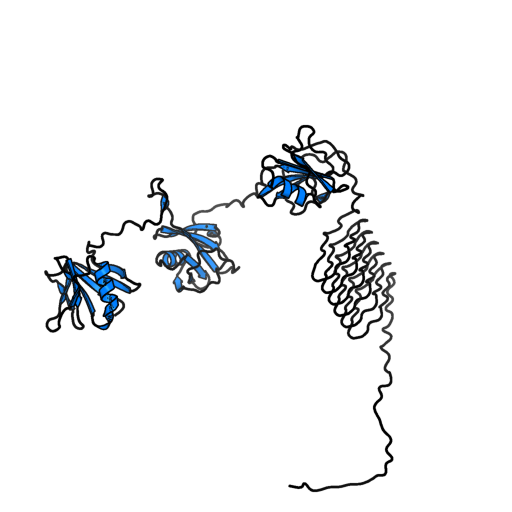.00 85.38 117 GLY A N 1
ATOM 710 C CA . GLY A 1 117 ? 32.702 -13.864 3.800 1.00 85.38 117 GLY A CA 1
ATOM 711 C C . GLY A 1 117 ? 31.906 -15.025 3.186 1.00 85.38 117 GLY A C 1
ATOM 712 O O . GLY A 1 117 ? 32.262 -16.190 3.375 1.00 85.38 117 GLY A O 1
ATOM 713 N N . SER A 1 118 ? 30.843 -14.730 2.436 1.00 84.94 118 SER A N 1
ATOM 714 C CA . SER A 1 118 ? 29.968 -15.746 1.827 1.00 84.94 118 SER A CA 1
ATOM 715 C C . SER A 1 118 ? 29.725 -15.514 0.336 1.00 84.94 118 SER A C 1
ATOM 717 O O . SER A 1 118 ? 29.561 -14.381 -0.114 1.00 84.94 118 SER A O 1
ATOM 719 N N . ILE A 1 119 ? 29.699 -16.596 -0.446 1.00 85.75 119 ILE A N 1
ATOM 720 C CA . ILE A 1 119 ? 29.435 -16.553 -1.889 1.00 85.75 119 ILE A CA 1
ATOM 721 C C . ILE A 1 119 ? 28.389 -17.619 -2.236 1.00 85.75 119 ILE A C 1
ATOM 723 O O . ILE A 1 119 ? 28.654 -18.818 -2.123 1.00 85.75 119 ILE A O 1
ATOM 727 N N . GLN A 1 120 ? 27.201 -17.191 -2.667 1.00 89.25 120 GLN A N 1
ATOM 728 C CA . GLN A 1 120 ? 26.070 -18.075 -2.978 1.00 89.25 120 GLN A CA 1
ATOM 729 C C . GLN A 1 120 ? 25.492 -17.762 -4.373 1.00 89.25 120 GLN A C 1
ATOM 731 O O . GLN A 1 120 ? 24.533 -16.999 -4.491 1.00 89.25 120 GLN A O 1
ATOM 736 N N . PRO A 1 121 ? 26.087 -18.306 -5.449 1.00 85.50 121 PRO A N 1
ATOM 737 C CA . PRO A 1 121 ? 25.549 -18.201 -6.802 1.00 85.50 121 PRO A CA 1
ATOM 738 C C . PRO A 1 121 ? 24.232 -18.955 -6.986 1.00 85.50 121 PRO A C 1
ATOM 740 O O . PRO A 1 121 ? 24.095 -20.088 -6.519 1.00 85.50 121 PRO A O 1
ATOM 743 N N . GLY A 1 122 ? 23.322 -18.388 -7.776 1.00 83.75 122 GLY A N 1
ATOM 744 C CA . GLY A 1 122 ? 22.167 -19.103 -8.310 1.00 83.75 122 GLY A CA 1
ATOM 745 C C . GLY A 1 122 ? 22.529 -20.239 -9.291 1.00 83.75 122 GLY A C 1
ATOM 746 O O . GLY A 1 122 ? 23.703 -20.495 -9.563 1.00 83.75 122 GLY A O 1
ATOM 747 N N . PRO A 1 123 ? 21.521 -20.949 -9.831 1.00 85.75 123 PRO A N 1
ATOM 748 C CA . PRO A 1 123 ? 21.714 -21.996 -10.837 1.00 85.75 123 PRO A CA 1
ATOM 749 C C . PRO A 1 123 ? 22.260 -21.453 -12.167 1.00 85.75 123 PRO A C 1
ATOM 751 O O . PRO A 1 123 ? 21.895 -20.348 -12.566 1.00 85.75 123 PRO A O 1
ATOM 754 N N . ALA A 1 124 ? 23.042 -22.249 -12.900 1.00 83.88 124 ALA A N 1
ATOM 755 C CA . ALA A 1 124 ? 23.536 -21.919 -14.243 1.00 83.88 124 ALA A CA 1
ATOM 756 C C . ALA A 1 124 ? 23.071 -22.946 -15.292 1.00 83.88 124 ALA A C 1
ATOM 758 O O . ALA A 1 124 ? 23.203 -24.152 -15.082 1.00 83.88 124 ALA A O 1
ATOM 759 N N . ALA A 1 125 ? 22.552 -22.492 -16.436 1.00 78.44 125 ALA A N 1
ATOM 760 C CA . ALA A 1 125 ? 22.028 -23.364 -17.489 1.00 78.44 125 ALA A CA 1
ATOM 761 C C . ALA A 1 125 ? 22.348 -22.876 -18.915 1.00 78.44 125 ALA A C 1
ATOM 763 O O . ALA A 1 125 ? 22.317 -21.681 -19.198 1.00 78.44 125 ALA A O 1
ATOM 764 N N . GLY A 1 126 ? 22.567 -23.802 -19.854 1.00 67.88 126 GLY A N 1
ATOM 765 C CA . GLY A 1 126 ? 22.519 -23.509 -21.296 1.00 67.88 126 GLY A CA 1
ATOM 766 C C . GLY A 1 126 ? 23.664 -22.631 -21.817 1.00 67.88 126 GLY A C 1
ATOM 767 O O . GLY A 1 126 ? 23.414 -21.680 -22.551 1.00 67.88 126 GLY A O 1
ATOM 768 N N . GLY A 1 127 ? 24.902 -22.928 -21.417 1.00 67.69 127 GLY A N 1
ATOM 769 C CA . GLY A 1 127 ? 26.099 -22.150 -21.768 1.00 67.69 127 GLY A CA 1
ATOM 770 C C . GLY A 1 127 ? 26.363 -20.928 -20.880 1.00 67.69 127 GLY A C 1
ATOM 771 O O . GLY A 1 127 ? 27.345 -20.227 -21.106 1.00 67.69 127 GLY A O 1
ATOM 772 N N . GLY A 1 128 ? 25.513 -20.669 -19.881 1.00 74.94 128 GLY A N 1
ATOM 773 C CA . GLY A 1 128 ? 25.635 -19.504 -19.005 1.00 74.94 128 GLY A CA 1
ATOM 774 C C . GLY A 1 128 ? 26.663 -19.666 -17.888 1.00 74.94 128 GLY A C 1
ATOM 775 O O . GLY A 1 128 ? 26.827 -20.757 -17.342 1.00 74.94 128 GLY A O 1
ATOM 776 N N . GLY A 1 129 ? 27.353 -18.579 -17.536 1.00 80.19 129 GLY A N 1
ATOM 777 C CA . GLY A 1 129 ? 28.467 -18.588 -16.578 1.00 80.19 129 GLY A CA 1
ATOM 778 C C . GLY A 1 129 ? 28.237 -17.700 -15.353 1.00 80.19 129 GLY A C 1
ATOM 779 O O . GLY A 1 129 ? 27.831 -16.554 -15.500 1.00 80.19 129 GLY A O 1
ATOM 780 N N . ILE A 1 130 ? 28.545 -18.165 -14.141 1.00 81.44 130 ILE A N 1
ATOM 781 C CA . ILE A 1 130 ? 28.510 -17.325 -12.929 1.00 81.44 130 ILE A CA 1
ATOM 782 C C . ILE A 1 130 ? 29.892 -17.326 -12.271 1.00 81.44 130 ILE A C 1
ATOM 784 O O . ILE A 1 130 ? 30.340 -18.355 -11.764 1.00 81.44 130 ILE A O 1
ATOM 788 N N . GLN A 1 131 ? 30.569 -16.174 -12.270 1.00 86.38 131 GLN A N 1
ATOM 789 C CA . GLN A 1 131 ? 31.930 -16.009 -11.738 1.00 86.38 131 GLN A CA 1
ATOM 790 C C . GLN A 1 131 ? 32.011 -14.836 -10.735 1.00 86.38 131 GLN A C 1
ATOM 792 O O . GLN A 1 131 ? 32.422 -13.732 -11.094 1.00 86.38 131 GLN A O 1
ATOM 797 N N . PRO A 1 132 ? 31.591 -15.045 -9.473 1.00 84.12 132 PRO A N 1
ATOM 798 C CA . PRO A 1 132 ? 31.800 -14.109 -8.368 1.00 84.12 132 PRO A CA 1
ATOM 799 C C . PRO A 1 132 ? 33.274 -13.796 -8.107 1.00 84.12 132 PRO A C 1
ATOM 801 O O . PRO A 1 132 ? 34.099 -14.711 -8.044 1.00 84.12 132 PRO A O 1
ATOM 804 N N . GLY A 1 133 ? 33.581 -12.529 -7.827 1.00 83.19 133 GLY A N 1
ATOM 805 C CA . GLY A 1 133 ? 34.842 -12.137 -7.200 1.00 83.19 133 GLY A CA 1
ATOM 806 C C . GLY A 1 133 ? 35.025 -12.696 -5.772 1.00 83.19 133 GLY A C 1
ATOM 807 O O . GLY A 1 133 ? 34.136 -13.359 -5.234 1.00 83.19 133 GLY A O 1
ATOM 808 N N . PRO A 1 134 ? 36.185 -12.445 -5.134 1.00 85.62 134 PRO A N 1
ATOM 809 C CA . PRO A 1 134 ? 36.453 -12.870 -3.759 1.00 85.62 134 PRO A CA 1
ATOM 810 C C . PRO A 1 134 ? 35.549 -12.176 -2.727 1.00 85.62 134 PRO A C 1
ATOM 812 O O . PRO A 1 134 ? 35.213 -11.003 -2.894 1.00 85.62 134 PRO A O 1
ATOM 815 N N . ALA A 1 135 ? 35.244 -12.861 -1.621 1.00 84.38 135 ALA A N 1
ATOM 816 C CA . ALA A 1 135 ? 34.506 -12.307 -0.480 1.00 84.38 135 ALA A CA 1
ATOM 817 C C . ALA A 1 135 ? 35.332 -12.378 0.817 1.00 84.38 135 ALA A C 1
ATOM 819 O O . ALA A 1 135 ? 35.841 -13.442 1.176 1.00 84.38 135 ALA A O 1
ATOM 820 N N . ALA A 1 136 ? 35.448 -11.263 1.544 1.00 81.75 136 ALA A N 1
ATOM 821 C CA . ALA A 1 136 ? 36.253 -11.169 2.763 1.00 81.75 136 ALA A CA 1
ATOM 822 C C . ALA A 1 136 ? 35.575 -10.373 3.894 1.00 81.75 136 ALA A C 1
ATOM 824 O O . ALA A 1 136 ? 34.883 -9.386 3.649 1.00 81.75 136 ALA A O 1
ATOM 825 N N . GLY A 1 137 ? 35.831 -10.752 5.151 1.00 75.75 137 GLY A N 1
ATOM 826 C CA . GLY A 1 137 ? 35.519 -9.914 6.321 1.00 75.75 137 GLY A CA 1
ATOM 827 C C . GLY A 1 137 ? 34.024 -9.644 6.518 1.00 75.75 137 GLY A C 1
ATOM 828 O O . GLY A 1 137 ? 33.635 -8.501 6.747 1.00 75.75 137 GLY A O 1
ATOM 829 N N . GLY A 1 138 ? 33.190 -10.677 6.373 1.00 72.62 138 GLY A N 1
ATOM 830 C CA . GLY A 1 138 ? 31.726 -10.577 6.451 1.00 72.62 138 GLY A CA 1
ATOM 831 C C . GLY A 1 138 ? 31.020 -10.136 5.161 1.00 72.62 138 GLY A C 1
ATOM 832 O O . GLY A 1 138 ? 29.795 -10.057 5.154 1.00 72.62 138 GLY A O 1
ATOM 833 N N . GLY A 1 139 ? 31.753 -9.874 4.073 1.00 79.81 139 GLY A N 1
ATOM 834 C CA . GLY A 1 139 ? 31.153 -9.529 2.780 1.00 79.81 139 GLY A CA 1
ATOM 835 C C . GLY A 1 139 ? 30.367 -10.685 2.160 1.00 79.81 139 GLY A C 1
ATOM 836 O O . GLY A 1 139 ? 30.770 -11.845 2.274 1.00 79.81 139 GLY A O 1
ATOM 837 N N . SER A 1 140 ? 29.257 -10.382 1.485 1.00 80.38 140 SER A N 1
ATOM 838 C CA . SER A 1 140 ? 28.402 -11.389 0.833 1.00 80.38 140 SER A CA 1
ATOM 839 C C . SER A 1 140 ? 28.240 -11.134 -0.666 1.00 80.38 140 SER A C 1
ATOM 841 O O . SER A 1 140 ? 28.109 -9.992 -1.103 1.00 80.38 140 SER A O 1
ATOM 843 N N . ILE A 1 141 ? 28.257 -12.197 -1.473 1.00 78.50 141 ILE A N 1
ATOM 844 C CA . ILE A 1 141 ? 28.067 -12.122 -2.928 1.00 78.50 141 ILE A CA 1
ATOM 845 C C . ILE A 1 141 ? 27.010 -13.146 -3.356 1.00 78.50 141 ILE A C 1
ATOM 847 O O . ILE A 1 141 ? 27.216 -14.355 -3.236 1.00 78.50 141 ILE A O 1
ATOM 851 N N . GLN A 1 142 ? 25.880 -12.656 -3.866 1.00 84.50 142 GLN A N 1
ATOM 852 C CA . GLN A 1 142 ? 24.696 -13.450 -4.212 1.00 84.50 142 GLN A CA 1
ATOM 853 C C . GLN A 1 142 ? 24.164 -13.095 -5.617 1.00 84.50 142 GLN A C 1
ATOM 855 O O . GLN A 1 142 ? 23.153 -12.406 -5.740 1.00 84.50 142 GLN A O 1
ATOM 860 N N . PRO A 1 143 ? 24.839 -13.508 -6.705 1.00 79.00 143 PRO A N 1
ATOM 861 C CA . PRO A 1 143 ? 24.285 -13.404 -8.050 1.00 79.00 143 PRO A CA 1
ATOM 862 C C . PRO A 1 143 ? 23.125 -14.375 -8.265 1.00 79.00 143 PRO A C 1
ATOM 864 O O . PRO A 1 143 ? 23.194 -15.535 -7.853 1.00 79.00 143 PRO A O 1
ATOM 867 N N . GLY A 1 144 ? 22.089 -13.908 -8.963 1.00 79.19 144 GLY A N 1
ATOM 868 C CA . GLY A 1 144 ? 20.931 -14.716 -9.343 1.00 79.19 144 GLY A CA 1
ATOM 869 C C . GLY A 1 144 ? 21.237 -15.861 -10.332 1.00 79.19 144 GLY A C 1
ATOM 870 O O . GLY A 1 144 ? 22.391 -16.140 -10.649 1.00 79.19 144 GLY A O 1
ATOM 871 N N . PRO A 1 145 ? 20.201 -16.555 -10.837 1.00 78.75 145 PRO A N 1
ATOM 872 C CA . PRO A 1 145 ? 20.348 -17.587 -11.865 1.00 78.75 145 PRO A CA 1
ATOM 873 C C . PRO A 1 145 ? 20.926 -17.052 -13.187 1.00 78.75 145 PRO A C 1
ATOM 875 O O . PRO A 1 145 ? 20.591 -15.940 -13.591 1.00 78.75 145 PRO A O 1
ATOM 878 N N . ALA A 1 146 ? 21.706 -17.861 -13.908 1.00 74.69 146 ALA A N 1
ATOM 879 C CA . ALA A 1 146 ? 22.164 -17.585 -15.274 1.00 74.69 146 ALA A CA 1
ATOM 880 C C . ALA A 1 146 ? 21.593 -18.609 -16.271 1.00 74.69 146 ALA A C 1
ATOM 882 O O . ALA A 1 146 ? 21.646 -19.815 -16.022 1.00 74.69 146 ALA A O 1
ATOM 883 N N . ALA A 1 147 ? 21.064 -18.146 -17.405 1.00 68.12 147 ALA A N 1
ATOM 884 C CA . ALA A 1 147 ? 20.471 -19.000 -18.435 1.00 68.12 147 ALA A CA 1
ATOM 885 C C . ALA A 1 147 ? 20.785 -18.505 -19.858 1.00 68.12 147 ALA A C 1
ATOM 887 O O . ALA A 1 147 ? 20.686 -17.311 -20.148 1.00 68.12 147 ALA A O 1
ATOM 888 N N . GLY A 1 148 ? 21.116 -19.436 -20.759 1.00 59.69 148 GLY A N 1
ATOM 889 C CA . GLY A 1 148 ? 21.626 -19.109 -22.097 1.00 59.69 148 GLY A CA 1
ATOM 890 C C . GLY A 1 148 ? 23.087 -18.649 -22.043 1.00 59.69 148 GLY A C 1
ATOM 891 O O . GLY A 1 148 ? 23.674 -18.606 -20.971 1.00 59.69 148 GLY A O 1
ATOM 892 N N . GLY A 1 149 ? 23.684 -18.257 -23.173 1.00 58.53 149 GLY A N 1
ATOM 893 C CA . GLY A 1 149 ? 25.105 -17.855 -23.263 1.00 58.53 149 GLY A CA 1
ATOM 894 C C . GLY A 1 149 ? 25.498 -16.540 -22.560 1.00 58.53 149 GLY A C 1
ATOM 895 O O . GLY A 1 149 ? 26.478 -15.913 -22.951 1.00 58.53 149 GLY A O 1
ATOM 896 N N . GLY A 1 150 ? 24.719 -16.082 -21.579 1.00 56.84 150 GLY A N 1
ATOM 897 C CA . GLY A 1 150 ? 25.004 -14.917 -20.744 1.00 56.84 150 GLY A CA 1
ATOM 898 C C . GLY A 1 150 ? 25.695 -15.288 -19.433 1.00 56.84 150 GLY A C 1
ATOM 899 O O . GLY A 1 150 ? 25.598 -16.423 -18.968 1.00 56.84 150 GLY A O 1
ATOM 900 N N . GLY A 1 151 ? 26.379 -14.333 -18.802 1.00 68.62 151 GLY A N 1
ATOM 901 C CA . GLY A 1 151 ? 27.061 -14.597 -17.537 1.00 68.62 151 GLY A CA 1
ATOM 902 C C . GLY A 1 151 ? 27.036 -13.449 -16.537 1.00 68.62 151 GLY A C 1
ATOM 903 O O . GLY A 1 151 ? 26.926 -12.284 -16.913 1.00 68.62 151 GLY A O 1
ATOM 904 N N . ILE A 1 152 ? 27.147 -13.798 -15.253 1.00 69.88 152 ILE A N 1
ATOM 905 C CA . ILE A 1 152 ? 27.148 -12.860 -14.124 1.00 69.88 152 ILE A CA 1
ATOM 906 C C . ILE A 1 152 ? 28.548 -12.822 -13.515 1.00 69.88 152 ILE A C 1
ATOM 908 O O . ILE A 1 152 ? 29.047 -13.839 -13.029 1.00 69.88 152 ILE A O 1
ATOM 912 N N . GLN A 1 153 ? 29.158 -11.638 -13.493 1.00 80.19 153 GLN A N 1
ATOM 913 C CA . GLN A 1 153 ? 30.471 -11.398 -12.888 1.00 80.19 153 GLN A CA 1
ATOM 914 C C . GLN A 1 153 ? 30.382 -10.266 -11.844 1.00 80.19 153 GLN A C 1
ATOM 916 O O . GLN A 1 153 ? 30.711 -9.118 -12.145 1.00 80.19 153 GLN A O 1
ATOM 921 N N . PRO A 1 154 ? 29.890 -10.546 -10.619 1.00 76.62 154 PRO A N 1
ATOM 922 C CA . PRO A 1 154 ? 29.979 -9.605 -9.505 1.00 76.62 154 PRO A CA 1
ATOM 923 C C . PRO A 1 154 ? 31.440 -9.325 -9.134 1.00 76.62 154 PRO A C 1
ATOM 925 O O . PRO A 1 154 ? 32.255 -10.247 -9.076 1.00 76.62 154 PRO A O 1
ATOM 928 N N . GLY A 1 155 ? 31.750 -8.069 -8.805 1.00 76.62 155 GLY A N 1
ATOM 929 C CA . GLY A 1 155 ? 33.056 -7.684 -8.265 1.00 76.62 155 GLY A CA 1
ATOM 930 C C . GLY A 1 155 ? 33.345 -8.252 -6.861 1.00 76.62 155 GLY A C 1
ATOM 931 O O . GLY A 1 155 ? 32.491 -8.918 -6.272 1.00 76.62 155 GLY A O 1
ATOM 932 N N . PRO A 1 156 ? 34.545 -8.000 -6.306 1.00 79.06 156 PRO A N 1
ATOM 933 C CA . PRO A 1 156 ? 34.915 -8.431 -4.956 1.00 79.06 156 PRO A CA 1
ATOM 934 C C . PRO A 1 156 ? 34.088 -7.740 -3.860 1.00 79.06 156 PRO A C 1
ATOM 936 O O . PRO A 1 156 ? 33.786 -6.553 -3.979 1.00 79.06 156 PRO A O 1
ATOM 939 N N . ALA A 1 157 ? 33.815 -8.441 -2.756 1.00 77.56 157 ALA A N 1
ATOM 940 C CA . ALA A 1 157 ? 33.163 -7.891 -1.562 1.00 77.56 157 ALA A CA 1
ATOM 941 C C . ALA A 1 157 ? 34.104 -7.925 -0.346 1.00 77.56 157 ALA A C 1
ATOM 943 O O . ALA A 1 157 ? 34.716 -8.954 -0.051 1.00 77.56 157 ALA A O 1
ATOM 944 N N . ALA A 1 158 ? 34.200 -6.814 0.387 1.00 70.56 158 ALA A N 1
ATOM 945 C CA . ALA A 1 158 ? 35.030 -6.694 1.585 1.00 70.56 158 ALA A CA 1
ATOM 946 C C . ALA A 1 158 ? 34.337 -5.846 2.663 1.00 70.56 158 ALA A C 1
ATOM 948 O O . ALA A 1 158 ? 33.775 -4.793 2.360 1.00 70.56 158 ALA A O 1
ATOM 949 N N . GLY A 1 159 ? 34.396 -6.297 3.921 1.00 58.12 159 GLY A N 1
ATOM 950 C CA . GLY A 1 159 ? 33.577 -5.731 5.000 1.00 58.12 159 GLY A CA 1
ATOM 951 C C . GLY A 1 159 ? 32.106 -6.145 4.867 1.00 58.12 159 GLY A C 1
ATOM 952 O O . GLY A 1 159 ? 31.733 -6.786 3.892 1.00 58.12 159 GLY A O 1
ATOM 953 N N . GLY A 1 160 ? 31.254 -5.773 5.828 1.00 59.88 160 GLY A N 1
ATOM 954 C CA . GLY A 1 160 ? 29.854 -6.233 5.929 1.00 59.88 160 GLY A CA 1
ATOM 955 C C . GLY A 1 160 ? 28.870 -5.760 4.841 1.00 59.88 160 GLY A C 1
ATOM 956 O O . GLY A 1 160 ? 27.673 -5.690 5.108 1.00 59.88 160 GLY A O 1
ATOM 957 N N . GLY A 1 161 ? 29.345 -5.394 3.648 1.00 54.12 161 GLY A N 1
ATOM 958 C CA . GLY A 1 161 ? 28.518 -5.080 2.482 1.00 54.12 161 GLY A CA 1
ATOM 959 C C . GLY A 1 161 ? 28.141 -6.326 1.668 1.00 54.12 161 GLY A C 1
ATOM 960 O O . GLY A 1 161 ? 28.863 -7.326 1.654 1.00 54.12 161 GLY A O 1
ATOM 961 N N . GLY A 1 162 ? 27.008 -6.258 0.968 1.00 65.25 162 GLY A N 1
ATOM 962 C CA . GLY A 1 162 ? 26.520 -7.317 0.082 1.00 65.25 162 GLY A CA 1
ATOM 963 C C . GLY A 1 162 ? 26.449 -6.877 -1.380 1.00 65.25 162 GLY A C 1
ATOM 964 O O . GLY A 1 162 ? 26.069 -5.743 -1.667 1.00 65.25 162 GLY A O 1
ATOM 965 N N . ILE A 1 163 ? 26.779 -7.778 -2.307 1.00 61.91 163 ILE A N 1
ATOM 966 C CA . ILE A 1 163 ? 26.640 -7.581 -3.757 1.00 61.91 163 ILE A CA 1
ATOM 967 C C . ILE A 1 163 ? 25.618 -8.595 -4.278 1.00 61.91 163 ILE A C 1
ATOM 969 O O . ILE A 1 163 ? 25.880 -9.799 -4.272 1.00 61.91 163 ILE A O 1
ATOM 973 N N . HIS A 1 164 ? 24.464 -8.117 -4.750 1.00 72.00 164 HIS A N 1
ATOM 974 C CA . HIS A 1 164 ? 23.355 -8.964 -5.208 1.00 72.00 164 HIS A CA 1
ATOM 975 C C . HIS A 1 164 ? 22.920 -8.602 -6.645 1.00 72.00 164 HIS A C 1
ATOM 977 O O . HIS A 1 164 ? 21.929 -7.892 -6.833 1.00 72.00 164 HIS A O 1
ATOM 983 N N . PRO A 1 165 ? 23.659 -9.027 -7.690 1.00 59.12 165 PRO A N 1
ATOM 984 C CA . PRO A 1 165 ? 23.231 -8.841 -9.072 1.00 59.12 165 PRO A CA 1
ATOM 985 C C . PRO A 1 165 ? 22.053 -9.763 -9.399 1.00 59.12 165 PRO A C 1
ATOM 987 O O . PRO A 1 165 ? 22.040 -10.932 -9.007 1.00 59.12 165 PRO A O 1
ATOM 990 N N . GLY A 1 166 ? 21.079 -9.246 -10.148 1.00 58.56 166 GLY A N 1
ATOM 991 C CA . GLY A 1 166 ? 19.909 -10.014 -10.573 1.00 58.56 166 GLY A CA 1
ATOM 992 C C . GLY A 1 166 ? 20.235 -11.197 -11.505 1.00 58.56 166 GLY A C 1
ATOM 993 O O . GLY A 1 166 ? 21.391 -11.402 -11.884 1.00 58.56 166 GLY A O 1
ATOM 994 N N . PRO A 1 167 ? 19.217 -11.984 -11.897 1.00 52.25 167 PRO A N 1
ATOM 995 C CA . PRO A 1 167 ? 19.396 -13.118 -12.800 1.00 52.25 167 PRO A CA 1
ATOM 996 C C . PRO A 1 167 ? 19.975 -12.694 -14.162 1.00 52.25 167 PRO A C 1
ATOM 998 O O . PRO A 1 167 ? 19.410 -11.816 -14.817 1.00 52.25 167 PRO A O 1
ATOM 1001 N N . ALA A 1 168 ? 21.023 -13.367 -14.651 1.00 48.88 168 ALA A N 1
ATOM 1002 C CA . ALA A 1 168 ? 21.406 -13.294 -16.064 1.00 48.88 168 ALA A CA 1
ATOM 1003 C C . ALA A 1 168 ? 20.494 -14.191 -16.903 1.00 48.88 168 ALA A C 1
ATOM 1005 O O . ALA A 1 168 ? 20.884 -15.255 -17.387 1.00 48.88 168 ALA A O 1
ATOM 1006 N N . GLY A 1 169 ? 19.279 -13.706 -17.143 1.00 43.38 169 GLY A N 1
ATOM 1007 C CA . GLY A 1 169 ? 18.511 -14.080 -18.327 1.00 43.38 169 GLY A CA 1
ATOM 1008 C C . GLY A 1 169 ? 19.080 -13.404 -19.578 1.00 43.38 169 GLY A C 1
ATOM 1009 O O . GLY A 1 169 ? 18.365 -12.645 -20.225 1.00 43.38 169 GLY A O 1
ATOM 1010 N N . GLY A 1 170 ? 20.361 -13.635 -19.891 1.00 37.91 170 GLY A N 1
ATOM 1011 C CA . GLY A 1 170 ? 20.990 -13.171 -21.129 1.00 37.91 170 GLY A CA 1
ATOM 1012 C C . GLY A 1 170 ? 22.344 -12.464 -21.001 1.00 37.91 170 GLY A C 1
ATOM 1013 O O . GLY A 1 170 ? 22.972 -12.401 -19.946 1.00 37.91 170 GLY A O 1
ATOM 1014 N N . THR A 1 171 ? 22.793 -12.021 -22.171 1.00 35.03 171 THR A N 1
ATOM 1015 C CA . THR A 1 171 ? 24.120 -11.538 -22.579 1.00 35.03 171 THR A CA 1
ATOM 1016 C C . THR A 1 171 ? 24.751 -10.428 -21.732 1.00 35.03 171 THR A C 1
ATOM 1018 O O . THR A 1 171 ? 24.074 -9.626 -21.099 1.00 35.03 171 THR A O 1
ATOM 1021 N N . SER A 1 172 ? 26.086 -10.346 -21.794 1.00 33.84 172 SER A N 1
ATOM 1022 C CA . SER A 1 172 ? 26.914 -9.299 -21.177 1.00 33.84 172 SER A CA 1
ATOM 1023 C C . SER A 1 172 ? 26.416 -7.866 -21.442 1.00 33.84 172 SER A C 1
ATOM 1025 O O . SER A 1 172 ? 25.826 -7.609 -22.500 1.00 33.84 172 SER A O 1
ATOM 1027 N N . PRO A 1 173 ? 26.736 -6.894 -20.560 1.00 39.00 173 PRO A N 1
ATOM 1028 C CA . PRO A 1 173 ? 26.578 -5.477 -20.883 1.00 39.00 173 PRO A CA 1
ATOM 1029 C C . PRO A 1 173 ? 27.393 -5.156 -22.146 1.00 39.00 173 PRO A C 1
ATOM 1031 O O . PRO A 1 173 ? 28.621 -5.184 -22.124 1.00 39.00 173 PRO A O 1
ATOM 1034 N N . GLY A 1 174 ? 26.691 -4.922 -23.261 1.00 42.84 174 GLY A N 1
ATOM 1035 C CA . GLY A 1 174 ? 27.279 -4.721 -24.591 1.00 42.84 174 GLY A CA 1
ATOM 1036 C C . GLY A 1 174 ? 26.885 -5.733 -25.680 1.00 42.84 174 GLY A C 1
ATOM 1037 O O . GLY A 1 174 ? 27.379 -5.598 -26.795 1.00 42.84 174 GLY A O 1
ATOM 1038 N N . SER A 1 175 ? 26.018 -6.728 -25.425 1.00 44.44 175 SER A N 1
ATOM 1039 C CA . SER A 1 175 ? 25.580 -7.672 -26.481 1.00 44.44 175 SER A CA 1
ATOM 1040 C C . SER A 1 175 ? 24.078 -7.997 -26.499 1.00 44.44 175 SER A C 1
ATOM 1042 O O . SER A 1 175 ? 23.667 -9.094 -26.868 1.00 44.44 175 SER A O 1
ATOM 1044 N N . TRP A 1 176 ? 23.233 -7.022 -26.161 1.00 51.78 176 TRP A N 1
ATOM 1045 C CA . TRP A 1 176 ? 21.803 -7.093 -26.471 1.00 51.78 176 TRP A CA 1
ATOM 1046 C C . TRP A 1 176 ? 21.582 -6.481 -27.853 1.00 51.78 176 TRP A C 1
ATOM 1048 O O . TRP A 1 176 ? 21.784 -5.284 -28.040 1.00 51.78 176 TRP A O 1
ATOM 1058 N N . THR A 1 177 ? 21.195 -7.291 -28.837 1.00 58.03 177 THR A N 1
ATOM 1059 C CA . THR A 1 177 ? 20.813 -6.766 -30.152 1.00 58.03 177 THR A CA 1
ATOM 1060 C C . THR A 1 177 ? 19.453 -6.090 -30.037 1.00 58.03 177 THR A C 1
ATOM 1062 O O . THR A 1 177 ? 18.461 -6.715 -29.664 1.00 58.03 177 THR A O 1
ATOM 1065 N N . CYS A 1 178 ? 19.408 -4.793 -30.327 1.00 65.06 178 CYS A N 1
ATOM 1066 C CA . CYS A 1 178 ? 18.162 -4.045 -30.287 1.00 65.06 178 CYS A CA 1
ATOM 1067 C C . CYS A 1 178 ? 17.157 -4.593 -31.311 1.00 65.06 178 CYS A C 1
ATOM 1069 O O . CYS A 1 178 ? 17.524 -4.769 -32.478 1.00 65.06 178 CYS A O 1
ATOM 1071 N N . PRO A 1 179 ? 15.900 -4.868 -30.908 1.00 62.81 179 PRO A N 1
ATOM 1072 C CA . PRO A 1 179 ? 14.886 -5.346 -31.833 1.00 62.81 179 PRO A CA 1
ATOM 1073 C C . PRO A 1 179 ? 14.589 -4.263 -32.875 1.00 62.81 179 PRO A C 1
ATOM 1075 O O . PRO A 1 179 ? 14.217 -3.141 -32.540 1.00 62.81 179 PRO A O 1
ATOM 1078 N N . ASN A 1 180 ? 14.758 -4.623 -34.145 1.00 60.47 180 ASN A N 1
ATOM 1079 C CA . ASN A 1 180 ? 14.367 -3.814 -35.290 1.00 60.47 180 ASN A CA 1
ATOM 1080 C C . ASN A 1 180 ? 13.331 -4.621 -36.099 1.00 60.47 180 ASN A C 1
ATOM 1082 O O . ASN A 1 180 ? 13.681 -5.701 -36.586 1.00 60.47 180 ASN A O 1
ATOM 1086 N N . PRO A 1 181 ? 12.073 -4.159 -36.234 1.00 64.38 181 PRO A N 1
ATOM 1087 C CA . PRO A 1 181 ? 11.545 -2.874 -35.762 1.00 64.38 181 PRO A CA 1
ATOM 1088 C C . PRO A 1 181 ? 11.367 -2.796 -34.229 1.00 64.38 181 PRO A C 1
ATOM 1090 O O . PRO A 1 181 ? 11.246 -3.839 -33.578 1.00 64.38 181 PRO A O 1
ATOM 1093 N N . PRO A 1 182 ? 11.293 -1.576 -33.657 1.00 69.00 182 PRO A N 1
ATOM 1094 C CA . PRO A 1 182 ? 10.866 -1.363 -32.273 1.00 69.00 182 PRO A CA 1
ATOM 1095 C C . PRO A 1 182 ? 9.501 -2.006 -31.992 1.00 69.00 182 PRO A C 1
ATOM 1097 O O . PRO A 1 182 ? 8.653 -2.101 -32.886 1.00 69.00 182 PRO A O 1
ATOM 1100 N N . LYS A 1 183 ? 9.255 -2.429 -30.745 1.00 73.44 183 LYS A N 1
ATOM 1101 C CA . LYS A 1 183 ? 7.937 -2.958 -30.355 1.00 73.44 183 LYS A CA 1
ATOM 1102 C C . LYS A 1 183 ? 6.855 -1.896 -30.546 1.00 73.44 183 LYS A C 1
ATOM 1104 O O . LYS A 1 183 ? 7.086 -0.721 -30.291 1.00 73.44 183 LYS A O 1
ATOM 1109 N N . ALA A 1 184 ? 5.650 -2.323 -30.918 1.00 78.25 184 ALA A N 1
ATOM 1110 C CA . ALA A 1 184 ? 4.469 -1.466 -30.883 1.00 78.25 184 ALA A CA 1
ATOM 1111 C C . ALA A 1 184 ? 4.078 -1.106 -29.434 1.00 78.25 184 ALA A C 1
ATOM 1113 O O . ALA A 1 184 ? 4.385 -1.845 -28.496 1.00 78.25 184 ALA A O 1
ATOM 1114 N N . TYR A 1 185 ? 3.366 0.011 -29.260 1.00 78.50 185 TYR A N 1
ATOM 1115 C CA . TYR A 1 185 ? 2.860 0.446 -27.956 1.00 78.50 185 TYR A CA 1
ATOM 1116 C C . TYR A 1 185 ? 1.932 -0.607 -27.332 1.00 78.50 185 TYR A C 1
ATOM 1118 O O . TYR A 1 185 ? 0.937 -1.017 -27.938 1.00 78.50 185 TYR A O 1
ATOM 1126 N N . ASN A 1 186 ? 2.243 -1.028 -26.107 1.00 79.56 186 ASN A N 1
ATOM 1127 C CA . ASN A 1 186 ? 1.427 -1.967 -25.355 1.00 79.56 186 ASN A CA 1
ATOM 1128 C C . ASN A 1 186 ? 0.320 -1.212 -24.607 1.00 79.56 186 ASN A C 1
ATOM 1130 O O . ASN A 1 186 ? 0.607 -0.426 -23.710 1.00 79.56 186 ASN A O 1
ATOM 1134 N N . GLN A 1 187 ? -0.944 -1.485 -24.941 1.00 74.25 187 GLN A N 1
ATOM 1135 C CA . GLN A 1 187 ? -2.101 -0.854 -24.288 1.00 74.25 187 GLN A CA 1
ATOM 1136 C C . GLN A 1 187 ? -2.431 -1.430 -22.899 1.00 74.25 187 GLN A C 1
ATOM 1138 O O . GLN A 1 187 ? -3.265 -0.876 -22.190 1.00 74.25 187 GLN A O 1
ATOM 1143 N N . SER A 1 188 ? -1.785 -2.528 -22.498 1.00 77.50 188 SER A N 1
ATOM 1144 C CA . SER A 1 188 ? -1.874 -3.101 -21.152 1.00 77.50 188 SER A CA 1
ATOM 1145 C C . SER A 1 188 ? -0.466 -3.472 -20.663 1.00 77.50 188 SER A C 1
ATOM 1147 O O . SER A 1 188 ? -0.128 -4.661 -20.592 1.00 77.50 188 SER A O 1
ATOM 1149 N N . PRO A 1 189 ? 0.394 -2.477 -20.378 1.00 83.12 189 PRO A N 1
ATOM 1150 C CA . PRO A 1 189 ? 1.778 -2.724 -20.001 1.00 83.12 189 PRO A CA 1
ATOM 1151 C C . PRO A 1 189 ? 1.873 -3.431 -18.638 1.00 83.12 189 PRO A C 1
ATOM 1153 O O . PRO A 1 189 ? 1.185 -3.038 -17.694 1.00 83.12 189 PRO A O 1
ATOM 1156 N N . PRO A 1 190 ? 2.715 -4.473 -18.501 1.00 84.06 190 PRO A N 1
ATOM 1157 C CA . PRO A 1 190 ? 2.971 -5.102 -17.212 1.00 84.06 190 PRO A CA 1
ATOM 1158 C C . PRO A 1 190 ? 3.758 -4.157 -16.298 1.00 84.06 190 PRO A C 1
ATOM 1160 O O . PRO A 1 190 ? 4.593 -3.382 -16.761 1.00 84.06 190 PRO A O 1
ATOM 1163 N N . ILE A 1 191 ? 3.528 -4.264 -14.991 1.00 86.12 191 ILE A N 1
ATOM 1164 C CA . ILE A 1 191 ? 4.291 -3.539 -13.970 1.00 86.12 191 ILE A CA 1
ATOM 1165 C C . ILE A 1 191 ? 5.649 -4.223 -13.772 1.00 86.12 191 ILE A C 1
ATOM 1167 O O . ILE A 1 191 ? 5.706 -5.445 -13.617 1.00 86.12 191 ILE A O 1
ATOM 1171 N N . THR A 1 192 ? 6.733 -3.446 -13.735 1.00 84.38 192 THR A N 1
ATOM 1172 C CA . THR A 1 192 ? 8.066 -3.906 -13.324 1.00 84.38 192 THR A CA 1
ATOM 1173 C C . THR A 1 192 ? 8.575 -3.129 -12.113 1.00 84.38 192 THR A C 1
ATOM 1175 O O . THR A 1 192 ? 8.372 -1.925 -11.993 1.00 84.38 192 THR A O 1
ATOM 1178 N N . THR A 1 193 ? 9.301 -3.814 -11.230 1.00 83.81 193 THR A N 1
ATOM 1179 C CA . THR A 1 193 ? 10.036 -3.214 -10.102 1.00 83.81 193 THR A CA 1
ATOM 1180 C C . THR A 1 193 ? 11.520 -2.991 -10.413 1.00 83.81 193 THR A C 1
ATOM 1182 O O . THR A 1 193 ? 12.252 -2.431 -9.595 1.00 83.81 193 THR A O 1
ATOM 1185 N N . SER A 1 194 ? 11.986 -3.414 -11.595 1.00 82.00 194 SER A N 1
ATOM 1186 C CA . SER A 1 194 ? 13.376 -3.264 -12.037 1.00 82.00 194 SER A CA 1
ATOM 1187 C C . SER A 1 194 ? 13.464 -2.804 -13.493 1.00 82.00 194 SER A C 1
ATOM 1189 O O . SER A 1 194 ? 12.711 -3.256 -14.358 1.00 82.00 194 SER A O 1
ATOM 1191 N N . ILE A 1 195 ? 14.402 -1.895 -13.761 1.00 83.75 195 ILE A N 1
ATOM 1192 C CA . ILE A 1 195 ? 14.661 -1.344 -15.093 1.00 83.75 195 ILE A CA 1
ATOM 1193 C C . ILE A 1 195 ? 15.859 -2.098 -15.670 1.00 83.75 195 ILE A C 1
ATOM 1195 O O . ILE A 1 195 ? 16.991 -1.906 -15.231 1.00 83.75 195 ILE A O 1
ATOM 1199 N N . SER A 1 196 ? 15.600 -2.994 -16.619 1.00 80.88 196 SER A N 1
ATOM 1200 C CA . SER A 1 196 ? 16.617 -3.837 -17.255 1.00 80.88 196 SER A CA 1
ATOM 1201 C C . SER A 1 196 ? 16.213 -4.125 -18.695 1.00 80.88 196 SER A C 1
ATOM 1203 O O . SER A 1 196 ? 15.153 -4.704 -18.945 1.00 80.88 196 SER A O 1
ATOM 1205 N N . CYS A 1 197 ? 17.008 -3.680 -19.662 1.00 79.00 197 CYS A N 1
ATOM 1206 C CA . CYS A 1 197 ? 16.733 -3.898 -21.080 1.00 79.00 197 CYS A CA 1
ATOM 1207 C C . CYS A 1 197 ? 17.402 -5.185 -21.579 1.00 79.00 197 CYS A C 1
ATOM 1209 O O . CYS A 1 197 ? 18.530 -5.458 -21.175 1.00 79.00 197 CYS A O 1
ATOM 1211 N N . PRO A 1 198 ? 16.744 -5.970 -22.456 1.00 78.69 198 PRO A N 1
ATOM 1212 C CA . PRO A 1 198 ? 15.463 -5.705 -23.130 1.00 78.69 198 PRO A CA 1
ATOM 1213 C C . PRO A 1 198 ? 14.208 -6.168 -22.356 1.00 78.69 198 PRO A C 1
ATOM 1215 O O . PRO A 1 198 ? 13.097 -6.027 -22.862 1.00 78.69 198 PRO A O 1
ATOM 1218 N N . ALA A 1 199 ? 14.346 -6.737 -21.153 1.00 80.50 199 ALA A N 1
ATOM 1219 C CA . ALA A 1 199 ? 13.235 -7.364 -20.422 1.00 80.50 199 ALA A CA 1
ATOM 1220 C C . ALA A 1 199 ? 12.112 -6.386 -20.013 1.00 80.50 199 ALA A C 1
ATOM 1222 O O . ALA A 1 199 ? 10.938 -6.740 -20.062 1.00 80.50 199 ALA A O 1
ATOM 1223 N N . SER A 1 200 ? 12.471 -5.155 -19.649 1.00 83.88 200 SER A N 1
ATOM 1224 C CA . SER A 1 200 ? 11.541 -4.079 -19.267 1.00 83.88 200 SER A CA 1
ATOM 1225 C C . SER A 1 200 ? 10.946 -3.305 -20.456 1.00 83.88 200 SER A C 1
ATOM 1227 O O . SER A 1 200 ? 10.155 -2.386 -20.254 1.00 83.88 200 SER A O 1
ATOM 1229 N N . ASP A 1 201 ? 11.270 -3.677 -21.696 1.00 87.19 201 ASP A N 1
ATOM 1230 C CA . ASP A 1 201 ? 10.772 -2.990 -22.888 1.00 87.19 201 ASP A CA 1
ATOM 1231 C C . ASP A 1 201 ? 9.259 -3.186 -23.086 1.00 87.19 201 ASP A C 1
ATOM 1233 O O . ASP A 1 201 ? 8.800 -4.304 -23.357 1.00 87.19 201 ASP A O 1
ATOM 1237 N N . GLY A 1 202 ? 8.487 -2.103 -22.982 1.00 86.12 202 GLY A N 1
ATOM 1238 C CA . GLY A 1 202 ? 7.023 -2.126 -23.023 1.00 86.12 202 GLY A CA 1
ATOM 1239 C C . GLY A 1 202 ? 6.349 -2.431 -21.680 1.00 86.12 202 GLY A C 1
ATOM 1240 O O . GLY A 1 202 ? 5.185 -2.839 -21.666 1.00 86.12 202 GLY A O 1
ATOM 1241 N N . SER A 1 203 ? 7.079 -2.265 -20.573 1.00 90.25 203 SER A N 1
ATOM 1242 C CA . SER A 1 203 ? 6.570 -2.331 -19.195 1.00 90.25 203 SER A CA 1
ATOM 1243 C C . SER A 1 203 ? 6.450 -0.935 -18.573 1.00 90.25 203 SER A C 1
ATOM 1245 O O . SER A 1 203 ? 6.972 0.040 -19.115 1.00 90.25 203 SER A O 1
ATOM 1247 N N . ILE A 1 204 ? 5.760 -0.841 -17.437 1.00 90.38 204 ILE A N 1
ATOM 1248 C CA . ILE A 1 204 ? 5.619 0.394 -16.657 1.00 90.38 204 ILE A CA 1
ATOM 1249 C C . ILE A 1 204 ? 6.282 0.270 -15.286 1.00 90.38 204 ILE A C 1
ATOM 1251 O O . ILE A 1 204 ? 6.257 -0.795 -14.668 1.00 90.38 204 ILE A O 1
ATOM 1255 N N . TYR A 1 205 ? 6.872 1.365 -14.819 1.00 90.12 205 TYR A N 1
ATOM 1256 C CA . TYR A 1 205 ? 7.644 1.446 -13.580 1.00 90.12 205 TYR A CA 1
ATOM 1257 C C . TYR A 1 205 ? 7.163 2.619 -12.719 1.00 90.12 205 TYR A C 1
ATOM 1259 O O . TYR A 1 205 ? 6.899 3.705 -13.235 1.00 90.12 205 TYR A O 1
ATOM 1267 N N . GLU A 1 206 ? 7.076 2.386 -11.412 1.00 91.00 206 GLU A N 1
ATOM 1268 C CA . GLU A 1 206 ? 6.714 3.376 -10.396 1.00 91.00 206 GLU A CA 1
ATOM 1269 C C . GLU A 1 206 ? 7.982 4.030 -9.824 1.00 91.00 206 GLU A C 1
ATOM 1271 O O . GLU A 1 206 ? 8.875 3.353 -9.300 1.00 91.00 206 GLU A O 1
ATOM 1276 N N . ALA A 1 207 ? 8.085 5.352 -9.956 1.00 85.88 207 ALA A N 1
ATOM 1277 C CA . ALA A 1 207 ? 9.168 6.145 -9.386 1.00 85.88 207 ALA A CA 1
ATOM 1278 C C . ALA A 1 207 ? 8.922 6.471 -7.897 1.00 85.88 207 ALA A C 1
ATOM 1280 O O . ALA A 1 207 ? 7.856 6.209 -7.344 1.00 85.88 207 ALA A O 1
ATOM 1281 N N . LEU A 1 208 ? 9.943 7.004 -7.212 1.00 84.25 208 LEU A N 1
ATOM 1282 C CA . LEU A 1 208 ? 9.908 7.232 -5.755 1.00 84.25 208 LEU A CA 1
ATOM 1283 C C . LEU A 1 208 ? 8.895 8.301 -5.308 1.00 84.25 208 LEU A C 1
ATOM 1285 O O . LEU A 1 208 ? 8.544 8.354 -4.132 1.00 84.25 208 LEU A O 1
ATOM 1289 N N . ASP A 1 209 ? 8.449 9.143 -6.233 1.00 81.50 209 ASP A N 1
ATOM 1290 C CA . ASP A 1 209 ? 7.418 10.170 -6.075 1.00 81.50 209 ASP A CA 1
ATOM 1291 C C . ASP A 1 209 ? 5.991 9.645 -6.350 1.00 81.50 209 ASP A C 1
ATOM 1293 O O . ASP A 1 209 ? 5.022 10.383 -6.175 1.00 81.50 209 ASP A O 1
ATOM 1297 N N . GLY A 1 210 ? 5.848 8.381 -6.769 1.00 83.06 210 GLY A N 1
ATOM 1298 C CA . GLY A 1 210 ? 4.583 7.784 -7.209 1.00 83.06 210 GLY A CA 1
ATOM 1299 C C . GLY A 1 210 ? 4.232 8.064 -8.677 1.00 83.06 210 GLY A C 1
ATOM 1300 O O . GLY A 1 210 ? 3.159 7.657 -9.133 1.00 83.06 210 GLY A O 1
ATOM 1301 N N . SER A 1 211 ? 5.111 8.730 -9.434 1.00 86.06 211 SER A N 1
ATOM 1302 C CA . SER A 1 211 ? 4.930 8.943 -10.873 1.00 86.06 211 SER A CA 1
ATOM 1303 C C . SER A 1 211 ? 5.163 7.645 -11.647 1.00 86.06 211 SER A C 1
ATOM 1305 O O . SER A 1 211 ? 6.076 6.869 -11.354 1.00 86.06 211 SER A O 1
ATOM 1307 N N . TRP A 1 212 ? 4.335 7.404 -12.664 1.00 89.00 212 TRP A N 1
ATOM 1308 C CA . TRP A 1 212 ? 4.387 6.189 -13.476 1.00 89.00 212 TRP A CA 1
ATOM 1309 C C . TRP A 1 212 ? 5.013 6.464 -14.838 1.00 89.00 212 TRP A C 1
ATOM 1311 O O . TRP A 1 212 ? 4.580 7.357 -15.565 1.00 89.00 212 TRP A O 1
ATOM 1321 N N . TYR A 1 213 ? 5.999 5.648 -15.209 1.00 91.44 213 TYR A N 1
ATOM 1322 C CA . TYR A 1 213 ? 6.746 5.780 -16.457 1.00 91.44 213 TYR A CA 1
ATOM 1323 C C . TYR A 1 213 ? 6.604 4.536 -17.330 1.00 91.44 213 TYR A C 1
ATOM 1325 O O . TYR A 1 213 ? 6.775 3.415 -16.850 1.00 91.44 213 TYR A O 1
ATOM 1333 N N . TYR A 1 214 ? 6.340 4.726 -18.622 1.00 90.81 214 TYR A N 1
ATOM 1334 C CA . TYR A 1 214 ? 6.411 3.670 -19.630 1.00 90.81 214 TYR A CA 1
ATOM 1335 C C . TYR A 1 214 ? 7.847 3.553 -20.138 1.00 90.81 214 TYR A C 1
ATOM 1337 O O . TYR A 1 214 ? 8.446 4.540 -20.570 1.00 90.81 214 TYR A O 1
ATOM 1345 N N . LEU A 1 215 ? 8.397 2.341 -20.098 1.00 92.00 215 LEU A N 1
ATOM 1346 C CA . LEU A 1 215 ? 9.785 2.058 -20.443 1.00 92.00 215 LEU A CA 1
ATOM 1347 C C . LEU A 1 215 ? 9.911 1.585 -21.894 1.00 92.00 215 LEU A C 1
ATOM 1349 O O . LEU A 1 215 ? 9.301 0.590 -22.297 1.00 92.00 215 LEU A O 1
ATOM 1353 N N . GLN A 1 216 ? 10.753 2.270 -22.663 1.00 89.81 216 GLN A N 1
ATOM 1354 C CA . GLN A 1 216 ? 11.183 1.865 -23.998 1.00 89.81 216 GLN A CA 1
ATOM 1355 C C . GLN A 1 216 ? 12.688 1.601 -24.001 1.00 89.81 216 GLN A C 1
ATOM 1357 O O . GLN A 1 216 ? 13.500 2.485 -23.718 1.00 89.81 216 GLN A O 1
ATOM 1362 N N . CYS A 1 217 ? 13.070 0.380 -24.347 1.00 90.00 217 CYS A N 1
ATOM 1363 C CA . CYS A 1 217 ? 14.463 0.028 -24.589 1.00 90.00 217 CYS A CA 1
ATOM 1364 C C . CYS A 1 217 ? 14.832 0.333 -26.044 1.00 90.00 217 CYS A C 1
ATOM 1366 O O . CYS A 1 217 ? 13.966 0.348 -26.919 1.00 90.00 217 CYS A O 1
ATOM 1368 N N . CYS A 1 218 ? 16.124 0.524 -26.325 1.00 87.00 218 CYS A N 1
ATOM 1369 C CA . CYS A 1 218 ? 16.629 0.685 -27.693 1.00 87.00 218 CYS A CA 1
ATOM 1370 C C . CYS A 1 218 ? 15.905 1.779 -28.497 1.00 87.00 218 CYS A C 1
ATOM 1372 O O . CYS A 1 218 ? 15.681 1.641 -29.701 1.00 87.00 218 CYS A O 1
ATOM 1374 N N . THR A 1 219 ? 15.494 2.851 -27.824 1.00 86.75 219 THR A N 1
ATOM 1375 C CA . THR A 1 219 ? 14.600 3.864 -28.386 1.00 86.75 219 THR A CA 1
ATOM 1376 C C . THR A 1 219 ? 15.154 5.246 -28.091 1.00 86.75 219 THR A C 1
ATOM 1378 O O . THR A 1 219 ? 15.520 5.546 -26.957 1.00 86.75 219 THR A O 1
ATOM 1381 N N . GLN A 1 220 ? 15.217 6.087 -29.120 1.00 85.50 220 GLN A N 1
ATOM 1382 C CA . GLN A 1 220 ? 15.630 7.473 -28.986 1.00 85.50 220 GLN A CA 1
ATOM 1383 C C . GLN A 1 220 ? 14.479 8.319 -28.441 1.00 85.50 220 GLN A C 1
ATOM 1385 O O . GLN A 1 220 ? 13.327 8.173 -28.864 1.00 85.50 220 GLN A O 1
ATOM 1390 N N . SER A 1 221 ? 14.803 9.247 -27.543 1.00 80.38 221 SER A N 1
ATOM 1391 C CA . SER A 1 221 ? 13.867 10.268 -27.070 1.00 80.38 221 SER A CA 1
ATOM 1392 C C . SER A 1 221 ? 13.283 11.103 -28.212 1.00 80.38 221 SER A C 1
ATOM 1394 O O . SER A 1 221 ? 13.953 11.346 -29.218 1.00 80.38 221 SER A O 1
ATOM 1396 N N . SER A 1 222 ? 12.046 11.582 -28.051 1.00 70.44 222 SER A N 1
ATOM 1397 C CA . SER A 1 222 ? 11.374 12.406 -29.063 1.00 70.44 222 SER A CA 1
ATOM 1398 C C . SER A 1 222 ? 12.188 13.653 -29.429 1.00 70.44 222 SER A C 1
ATOM 1400 O O . SER A 1 222 ? 12.579 14.413 -28.546 1.00 70.44 222 SER A O 1
ATOM 1402 N N . SER A 1 223 ? 12.360 13.911 -30.729 1.00 68.94 223 SER A N 1
ATOM 1403 C CA . SER A 1 223 ? 13.144 15.033 -31.284 1.00 68.94 223 SER A CA 1
ATOM 1404 C C . SER A 1 223 ? 12.683 16.432 -30.865 1.00 68.94 223 SER A C 1
ATOM 1406 O O . SER A 1 223 ? 13.395 17.403 -31.095 1.00 68.94 223 SER A O 1
ATOM 1408 N N . ASN A 1 224 ? 11.476 16.535 -30.310 1.00 72.88 224 ASN A N 1
ATOM 1409 C CA . ASN A 1 224 ? 10.807 17.794 -29.998 1.00 72.88 224 ASN A CA 1
ATOM 1410 C C . ASN A 1 224 ? 10.938 18.185 -28.517 1.00 72.88 224 ASN A C 1
ATOM 1412 O O . ASN A 1 224 ? 10.442 19.241 -28.142 1.00 72.88 224 ASN A O 1
ATOM 1416 N N . ALA A 1 225 ? 11.551 17.334 -27.689 1.00 80.12 225 ALA A N 1
ATOM 1417 C CA . ALA A 1 225 ? 11.739 17.587 -26.266 1.00 80.12 225 ALA A CA 1
ATOM 1418 C C . ALA A 1 225 ? 13.037 18.368 -26.011 1.00 80.12 225 ALA A C 1
ATOM 1420 O O . ALA A 1 225 ? 14.085 18.062 -26.592 1.00 80.12 225 ALA A O 1
ATOM 1421 N N . LEU A 1 226 ? 12.976 19.366 -25.135 1.00 84.31 226 LEU A N 1
ATOM 1422 C CA . LEU A 1 226 ? 14.113 20.184 -24.731 1.00 84.31 226 LEU A CA 1
ATOM 1423 C C . LEU A 1 226 ? 14.844 19.533 -23.555 1.00 84.31 226 LEU A C 1
ATOM 1425 O O . LEU A 1 226 ? 14.228 19.037 -22.614 1.00 84.31 226 LEU A O 1
ATOM 1429 N N . SER A 1 227 ? 16.178 19.572 -23.589 1.00 89.81 227 SER A N 1
ATOM 1430 C CA . SER A 1 227 ? 17.000 19.166 -22.448 1.00 89.81 227 SER A CA 1
ATOM 1431 C C . SER A 1 227 ? 16.878 20.194 -21.324 1.00 89.81 227 SER A C 1
ATOM 1433 O O . SER A 1 227 ? 17.232 21.360 -21.508 1.00 89.81 227 SER A O 1
ATOM 1435 N N . VAL A 1 228 ? 16.393 19.752 -20.163 1.00 89.75 228 VAL A N 1
ATOM 1436 C CA . VAL A 1 228 ? 16.274 20.566 -18.940 1.00 89.75 228 VAL A CA 1
ATOM 1437 C C . VAL A 1 228 ? 17.408 20.298 -17.945 1.00 89.75 228 VAL A C 1
ATOM 1439 O O . VAL A 1 228 ? 17.586 21.050 -16.990 1.00 89.75 228 VAL A O 1
ATOM 1442 N N . GLY A 1 229 ? 18.216 19.259 -18.179 1.00 89.25 229 GLY A N 1
ATOM 1443 C CA . GLY A 1 229 ? 19.406 18.961 -17.385 1.00 89.25 229 GLY A CA 1
ATOM 1444 C C . GLY A 1 229 ? 20.099 17.661 -17.795 1.00 89.25 229 GLY A C 1
ATOM 1445 O O . GLY A 1 229 ? 19.484 16.763 -18.361 1.00 89.25 229 GLY A O 1
ATOM 1446 N N . THR A 1 230 ? 21.389 17.539 -17.478 1.00 92.50 230 THR A N 1
ATOM 1447 C CA . THR A 1 230 ? 22.194 16.337 -17.770 1.00 92.50 230 THR A CA 1
ATOM 1448 C C . THR A 1 230 ? 23.006 15.907 -16.539 1.00 92.50 230 THR A C 1
ATOM 1450 O O . THR A 1 230 ? 24.221 16.138 -16.482 1.00 92.50 230 THR A O 1
ATOM 1453 N N . PRO A 1 231 ? 22.358 15.366 -15.489 1.00 90.69 231 PRO A N 1
ATOM 1454 C CA . PRO A 1 231 ? 23.036 14.990 -14.254 1.00 90.69 231 PRO A CA 1
ATOM 1455 C C . PRO A 1 231 ? 23.972 13.795 -14.476 1.00 90.69 231 PRO A C 1
ATOM 1457 O O . PRO A 1 231 ? 23.723 12.928 -15.312 1.00 90.69 231 PRO A O 1
ATOM 1460 N N . GLN A 1 232 ? 25.048 13.726 -13.693 1.00 88.38 232 GLN A N 1
ATOM 1461 C CA . GLN A 1 232 ? 25.902 12.539 -13.637 1.00 88.38 232 GLN A CA 1
ATOM 1462 C C . GLN A 1 232 ? 25.262 11.511 -12.700 1.00 88.38 232 GLN A C 1
ATOM 1464 O O . GLN A 1 232 ? 25.031 11.807 -11.528 1.00 88.38 232 GLN A O 1
ATOM 1469 N N . VAL A 1 233 ? 24.957 10.324 -13.225 1.00 88.44 233 VAL A N 1
ATOM 1470 C CA . VAL A 1 233 ? 24.260 9.241 -12.515 1.00 88.44 233 VAL A CA 1
ATOM 1471 C C . VAL A 1 233 ? 24.811 7.885 -12.951 1.00 88.44 233 VAL A C 1
ATOM 1473 O O . VAL A 1 233 ? 25.328 7.747 -14.056 1.00 88.44 233 VAL A O 1
ATOM 1476 N N . SER A 1 234 ? 24.690 6.868 -12.103 1.00 85.38 234 SER A N 1
ATOM 1477 C CA . SER A 1 234 ? 25.169 5.509 -12.383 1.00 85.38 234 SER A CA 1
ATOM 1478 C C . SER A 1 234 ? 24.114 4.601 -13.028 1.00 85.38 234 SER A C 1
ATOM 1480 O O . SER A 1 234 ? 24.444 3.529 -13.534 1.00 85.38 234 SER A O 1
ATOM 1482 N N . SER A 1 235 ? 22.838 5.005 -13.021 1.00 86.50 235 SER A N 1
ATOM 1483 C CA . SER A 1 235 ? 21.730 4.185 -13.522 1.00 86.50 235 SER A CA 1
ATOM 1484 C C . SER A 1 235 ? 20.537 4.999 -14.031 1.00 86.50 235 SER A C 1
ATOM 1486 O O . SER A 1 235 ? 20.306 6.135 -13.618 1.00 86.50 235 SER A O 1
ATOM 1488 N N . MET A 1 236 ? 19.696 4.362 -14.855 1.00 88.50 236 MET A N 1
ATOM 1489 C CA . MET A 1 236 ? 18.401 4.908 -15.290 1.00 88.50 236 MET A CA 1
ATOM 1490 C C . MET A 1 236 ? 17.466 5.228 -14.109 1.00 88.50 236 MET A C 1
ATOM 1492 O O . MET A 1 236 ? 16.709 6.192 -14.162 1.00 88.50 236 MET A O 1
ATOM 1496 N N . LYS A 1 237 ? 17.543 4.463 -13.011 1.00 90.69 237 LYS A N 1
ATOM 1497 C CA . LYS A 1 237 ? 16.764 4.736 -11.793 1.00 90.69 237 LYS A CA 1
ATOM 1498 C C . LYS A 1 237 ? 17.204 6.038 -11.121 1.00 90.69 237 LYS A C 1
ATOM 1500 O O . LYS A 1 237 ? 16.363 6.826 -10.707 1.00 90.69 237 LYS A O 1
ATOM 1505 N N . GLU A 1 238 ? 18.507 6.294 -11.048 1.00 90.12 238 GLU A N 1
ATOM 1506 C CA . GLU A 1 238 ? 19.027 7.577 -10.562 1.00 90.12 238 GLU A CA 1
ATOM 1507 C C . GLU A 1 238 ? 18.704 8.730 -11.524 1.00 90.12 238 GLU A C 1
ATOM 1509 O O . GLU A 1 238 ? 18.390 9.823 -11.061 1.00 90.12 238 GLU A O 1
ATOM 1514 N N . CYS A 1 239 ? 18.700 8.482 -12.840 1.00 92.19 239 CYS A N 1
ATOM 1515 C CA . CYS A 1 239 ? 18.255 9.448 -13.850 1.00 92.19 239 CYS A CA 1
ATOM 1516 C C . CYS A 1 239 ? 16.788 9.872 -13.620 1.00 92.19 239 CYS A C 1
ATOM 1518 O O . CYS A 1 239 ? 16.504 11.065 -13.525 1.00 92.19 239 CYS A O 1
ATOM 1520 N N . LEU A 1 240 ? 15.875 8.908 -13.420 1.00 91.94 240 LEU A N 1
ATOM 1521 C CA . LEU A 1 240 ? 14.475 9.163 -13.043 1.00 91.94 240 LEU A CA 1
ATOM 1522 C C . LEU A 1 240 ? 14.355 9.933 -11.720 1.00 91.94 240 LEU A C 1
ATOM 1524 O O . LEU A 1 240 ? 13.640 10.928 -11.653 1.00 91.94 240 LEU A O 1
ATOM 1528 N N . ASN A 1 241 ? 15.099 9.537 -10.683 1.00 91.19 241 ASN A N 1
ATOM 1529 C CA . ASN A 1 241 ? 15.082 10.255 -9.406 1.00 91.19 241 ASN A CA 1
ATOM 1530 C C . ASN A 1 241 ? 15.526 11.723 -9.576 1.00 91.19 241 ASN A C 1
ATOM 1532 O O . ASN A 1 241 ? 14.926 12.615 -8.983 1.00 91.19 241 ASN A O 1
ATOM 1536 N N . LYS A 1 242 ? 16.522 12.002 -10.430 1.00 92.00 242 LYS A N 1
ATOM 1537 C CA . LYS A 1 242 ? 16.938 13.380 -10.742 1.00 92.00 242 LYS A CA 1
ATOM 1538 C C . LYS A 1 242 ? 15.931 14.162 -11.585 1.00 92.00 242 LYS A C 1
ATOM 1540 O O . LYS A 1 242 ? 15.925 15.384 -11.491 1.00 92.00 242 LYS A O 1
ATOM 1545 N N . CYS A 1 243 ? 15.050 13.491 -12.324 1.00 91.75 243 CYS A N 1
ATOM 1546 C CA . CYS A 1 243 ? 13.896 14.133 -12.953 1.00 91.75 243 CYS A CA 1
ATOM 1547 C C . CYS A 1 243 ? 12.931 14.694 -11.897 1.00 91.75 243 CYS A C 1
ATOM 1549 O O . CYS A 1 243 ? 12.597 15.871 -11.959 1.00 91.75 243 CYS A O 1
ATOM 1551 N N . SER A 1 244 ? 12.595 13.918 -10.855 1.00 89.88 244 SER A N 1
ATOM 1552 C CA . SER A 1 244 ? 11.682 14.369 -9.780 1.00 89.88 244 SER A CA 1
ATOM 1553 C C . SER A 1 244 ? 12.190 15.560 -8.944 1.00 89.88 244 SER A C 1
ATOM 1555 O O . SER A 1 244 ? 11.414 16.194 -8.234 1.00 89.88 244 SER A O 1
ATOM 1557 N N . GLU A 1 245 ? 13.480 15.905 -9.036 1.00 89.25 245 GLU A N 1
ATOM 1558 C CA . GLU A 1 245 ? 14.055 17.104 -8.405 1.00 89.25 245 GLU A CA 1
ATOM 1559 C C . GLU A 1 245 ? 13.856 18.384 -9.250 1.00 89.25 245 GLU A C 1
ATOM 1561 O O . GLU A 1 245 ? 14.121 19.485 -8.762 1.00 89.25 245 GLU A O 1
ATOM 1566 N N . ILE A 1 246 ? 13.401 18.269 -10.506 1.00 87.12 246 ILE A N 1
ATOM 1567 C CA . ILE A 1 246 ? 13.292 19.370 -11.474 1.00 87.12 246 ILE A CA 1
ATOM 1568 C C . ILE A 1 246 ? 11.831 19.564 -11.899 1.00 87.12 246 ILE A C 1
ATOM 1570 O O . ILE A 1 246 ? 11.246 18.729 -12.577 1.00 87.12 246 ILE A O 1
ATOM 1574 N N . ALA A 1 247 ? 11.261 20.725 -11.563 1.00 84.12 247 ALA A N 1
ATOM 1575 C CA . ALA A 1 247 ? 9.832 21.032 -11.720 1.00 84.12 247 ALA A CA 1
ATOM 1576 C C . ALA A 1 247 ? 9.286 21.029 -13.166 1.00 84.12 247 ALA A C 1
ATOM 1578 O O . ALA A 1 247 ? 8.078 21.121 -13.357 1.00 84.12 247 ALA A O 1
ATOM 1579 N N . ASN A 1 248 ? 10.159 20.974 -14.172 1.00 85.69 248 ASN A N 1
ATOM 1580 C CA . ASN A 1 248 ? 9.817 20.886 -15.591 1.00 85.69 248 ASN A CA 1
ATOM 1581 C C . ASN A 1 248 ? 10.483 19.682 -16.282 1.00 85.69 248 ASN A C 1
ATOM 1583 O O . ASN A 1 248 ? 10.717 19.737 -17.486 1.00 85.69 248 ASN A O 1
ATOM 1587 N N . CYS A 1 249 ? 10.836 18.632 -15.534 1.00 88.75 249 CYS A N 1
ATOM 1588 C CA . CYS A 1 249 ? 11.240 17.351 -16.105 1.00 88.75 249 CYS A CA 1
ATOM 1589 C C . CYS A 1 249 ? 10.053 16.382 -16.100 1.00 88.75 249 CYS A C 1
ATOM 1591 O O . CYS A 1 249 ? 9.563 15.994 -15.045 1.00 88.75 249 CYS A O 1
ATOM 1593 N N . GLU A 1 250 ? 9.623 15.971 -17.289 1.00 89.06 250 GLU A N 1
ATOM 1594 C CA . GLU A 1 250 ? 8.534 15.006 -17.494 1.00 89.06 250 GLU A CA 1
ATOM 1595 C C . GLU A 1 250 ? 9.070 13.637 -17.926 1.00 89.06 250 GLU A C 1
ATOM 1597 O O . GLU A 1 250 ? 8.382 12.623 -17.853 1.00 89.06 250 GLU A O 1
ATOM 1602 N N . THR A 1 251 ? 10.279 13.582 -18.483 1.00 90.38 251 THR A N 1
ATOM 1603 C CA . THR A 1 251 ? 10.763 12.439 -19.266 1.00 90.38 251 THR A CA 1
ATOM 1604 C C . THR A 1 251 ? 12.273 12.325 -19.158 1.00 90.38 251 THR A C 1
ATOM 1606 O O . THR A 1 251 ? 12.973 13.325 -19.007 1.00 90.38 251 THR A O 1
ATOM 1609 N N . VAL A 1 252 ? 12.802 11.105 -19.257 1.00 93.81 252 VAL A N 1
ATOM 1610 C CA . VAL A 1 252 ? 14.249 10.875 -19.208 1.00 93.81 252 VAL A CA 1
ATOM 1611 C C . VAL A 1 252 ? 14.742 9.966 -20.322 1.00 93.81 252 VAL A C 1
ATOM 1613 O O . VAL A 1 252 ? 14.039 9.077 -20.813 1.00 93.81 252 VAL A O 1
ATOM 1616 N N . SER A 1 253 ? 15.996 10.184 -20.694 1.00 93.06 253 SER A N 1
ATOM 1617 C CA . SER A 1 253 ? 16.732 9.389 -21.665 1.00 93.06 253 SER A CA 1
ATOM 1618 C C . SER A 1 253 ? 18.107 9.054 -21.091 1.00 93.06 253 SER A C 1
ATOM 1620 O O . SER A 1 253 ? 18.830 9.949 -20.655 1.00 93.06 253 SER A O 1
ATOM 1622 N N . PHE A 1 254 ? 18.464 7.772 -21.051 1.00 92.06 254 PHE A N 1
ATOM 1623 C CA . PHE A 1 254 ? 19.696 7.281 -20.434 1.00 92.06 254 PHE A CA 1
ATOM 1624 C C . PHE A 1 254 ? 20.454 6.356 -21.380 1.00 92.06 254 PHE A C 1
ATOM 1626 O O . PHE A 1 254 ? 19.907 5.380 -21.893 1.00 92.06 254 PHE A O 1
ATOM 1633 N N . GLU A 1 255 ? 21.733 6.648 -21.585 1.00 89.31 255 GLU A N 1
ATOM 1634 C CA . GLU A 1 255 ? 22.639 5.841 -22.395 1.00 89.31 255 GLU A CA 1
ATOM 1635 C C . GLU A 1 255 ? 23.562 5.016 -21.473 1.00 89.31 255 GLU A C 1
ATOM 1637 O O . GLU A 1 255 ? 24.518 5.560 -20.911 1.00 89.31 255 GLU A O 1
ATOM 1642 N N . PRO A 1 256 ? 23.297 3.709 -21.275 1.00 81.75 256 PRO A N 1
ATOM 1643 C CA . PRO A 1 256 ? 24.009 2.885 -20.299 1.00 81.75 256 PRO A CA 1
ATOM 1644 C C . PRO A 1 256 ? 25.483 2.677 -20.654 1.00 81.75 256 PRO A C 1
ATOM 1646 O O . PRO A 1 256 ? 26.290 2.446 -19.756 1.00 81.75 256 PRO A O 1
ATOM 1649 N N . SER A 1 257 ? 25.860 2.779 -21.933 1.00 80.75 257 SER A N 1
ATOM 1650 C CA . SER A 1 257 ? 27.257 2.642 -22.364 1.00 80.75 257 SER A CA 1
ATOM 1651 C C . SER A 1 257 ? 28.139 3.832 -21.975 1.00 80.75 257 SER A C 1
ATOM 1653 O O . SER A 1 257 ? 29.353 3.670 -21.867 1.00 80.75 257 SER A O 1
ATOM 1655 N N . THR A 1 258 ? 27.556 5.014 -21.763 1.00 83.19 258 THR A N 1
ATOM 1656 C CA . THR A 1 258 ? 28.282 6.247 -21.400 1.00 83.19 258 THR A CA 1
ATOM 1657 C C . THR A 1 258 ? 27.869 6.813 -20.041 1.00 83.19 258 THR A C 1
ATOM 1659 O O . THR A 1 258 ? 28.425 7.823 -19.617 1.00 83.19 258 THR A O 1
ATOM 1662 N N . LEU A 1 259 ? 26.902 6.177 -19.364 1.00 84.25 259 LEU A N 1
ATOM 1663 C CA . LEU A 1 259 ? 26.230 6.667 -18.152 1.00 84.25 259 LEU A CA 1
ATOM 1664 C C . LEU A 1 259 ? 25.607 8.067 -18.326 1.00 84.25 259 LEU A C 1
ATOM 1666 O O . LEU A 1 259 ? 25.396 8.805 -17.363 1.00 84.25 259 LEU A O 1
ATOM 1670 N N . TYR A 1 260 ? 25.303 8.445 -19.569 1.00 89.69 260 TYR A N 1
ATOM 1671 C CA . TYR A 1 260 ? 24.777 9.763 -19.896 1.00 89.69 260 TYR A CA 1
ATOM 1672 C C . TYR A 1 260 ? 23.264 9.807 -19.669 1.00 89.69 260 TYR A C 1
ATOM 1674 O O . TYR A 1 260 ? 22.503 9.139 -20.369 1.00 89.69 260 TYR A O 1
ATOM 1682 N N . CYS A 1 261 ? 22.838 10.610 -18.696 1.00 93.12 261 CYS A N 1
ATOM 1683 C CA . CYS A 1 261 ? 21.441 10.932 -18.425 1.00 93.12 261 CYS A CA 1
ATOM 1684 C C . CYS A 1 261 ? 21.087 12.296 -19.023 1.00 93.12 261 CYS A C 1
ATOM 1686 O O . CYS A 1 261 ? 21.808 13.276 -18.825 1.00 93.12 261 CYS A O 1
ATOM 1688 N N . ASN A 1 262 ? 19.955 12.357 -19.717 1.00 93.50 262 ASN A N 1
ATOM 1689 C CA . ASN A 1 262 ? 19.357 13.572 -20.247 1.00 93.50 262 ASN A CA 1
ATOM 1690 C C . ASN A 1 262 ? 17.906 13.669 -19.760 1.00 93.50 262 ASN A C 1
ATOM 1692 O O . ASN A 1 262 ? 17.101 12.762 -19.989 1.00 93.50 262 ASN A O 1
ATOM 1696 N N . LEU A 1 263 ? 17.602 14.766 -19.076 1.00 93.88 263 LEU A N 1
ATOM 1697 C CA . LEU A 1 263 ? 16.296 15.106 -18.525 1.00 93.88 263 LEU A CA 1
ATOM 1698 C C . LEU A 1 263 ? 15.551 15.987 -19.529 1.00 93.88 263 LEU A C 1
ATOM 1700 O O . LEU A 1 263 ? 16.147 16.904 -20.097 1.00 93.88 263 LEU A O 1
ATOM 1704 N N . LEU A 1 264 ? 14.268 15.712 -19.753 1.00 91.44 264 LEU A N 1
ATOM 1705 C CA . LEU A 1 264 ? 13.475 16.269 -20.849 1.00 91.44 264 LEU A CA 1
ATOM 1706 C C . LEU A 1 264 ? 12.146 16.857 -20.355 1.00 91.44 264 LEU A C 1
ATOM 1708 O O . LEU A 1 264 ? 11.500 16.289 -19.473 1.00 91.44 264 LEU A O 1
ATOM 1712 N N . ASP A 1 265 ? 11.725 17.968 -20.961 1.00 85.06 265 ASP A N 1
ATOM 1713 C CA . ASP A 1 265 ? 10.470 18.677 -20.645 1.00 85.06 265 ASP A CA 1
ATOM 1714 C C . ASP A 1 265 ? 9.199 18.022 -21.201 1.00 85.06 265 ASP A C 1
ATOM 1716 O O . ASP A 1 265 ? 8.088 18.373 -20.810 1.00 85.06 265 ASP A O 1
ATOM 1720 N N . PHE A 1 266 ? 9.352 17.073 -22.120 1.00 82.69 266 PHE A N 1
ATOM 1721 C CA . PHE A 1 266 ? 8.253 16.387 -22.777 1.00 82.69 266 PHE A CA 1
ATOM 1722 C C . PHE A 1 266 ? 8.655 14.966 -23.170 1.00 82.69 266 PHE A C 1
ATOM 1724 O O . PHE A 1 266 ? 9.808 14.694 -23.518 1.00 82.69 266 PHE A O 1
ATOM 1731 N N . GLY A 1 267 ? 7.673 14.068 -23.198 1.00 81.88 267 GLY A N 1
ATOM 1732 C CA . GLY A 1 267 ? 7.841 12.741 -23.760 1.00 81.88 267 GLY A CA 1
ATOM 1733 C C . GLY A 1 267 ? 6.527 12.105 -24.171 1.00 81.88 267 GLY A C 1
ATOM 1734 O O . GLY A 1 267 ? 5.466 12.321 -23.596 1.00 81.88 267 GLY A O 1
ATOM 1735 N N . SER A 1 268 ? 6.624 11.293 -25.210 1.00 84.56 268 SER A N 1
ATOM 1736 C CA . SER A 1 268 ? 5.565 10.417 -25.705 1.00 84.56 268 SER A CA 1
ATOM 1737 C C . SER A 1 268 ? 6.198 9.188 -26.351 1.00 84.56 268 SER A C 1
ATOM 1739 O O . SER A 1 268 ? 7.412 9.173 -26.586 1.00 84.56 268 SER A O 1
ATOM 1741 N N . PHE A 1 269 ? 5.387 8.168 -26.634 1.00 84.31 269 PHE A N 1
ATOM 1742 C CA . PHE A 1 269 ? 5.843 6.925 -27.249 1.00 84.31 269 PHE A CA 1
ATOM 1743 C C . PHE A 1 269 ? 6.608 7.178 -28.559 1.00 84.31 269 PHE A C 1
ATOM 1745 O O . PHE A 1 269 ? 6.055 7.694 -29.534 1.00 84.31 269 PHE A O 1
ATOM 1752 N N . SER A 1 270 ? 7.881 6.790 -28.582 1.00 84.50 270 SER A N 1
ATOM 1753 C CA . SER A 1 270 ? 8.788 6.992 -29.711 1.00 84.50 270 SER A CA 1
ATOM 1754 C C . SER A 1 270 ? 8.916 5.721 -30.553 1.00 84.50 270 SER A C 1
ATOM 1756 O O . SER A 1 270 ? 8.936 4.608 -30.033 1.00 84.50 270 SER A O 1
ATOM 1758 N N . GLN A 1 271 ? 9.013 5.892 -31.872 1.00 82.56 271 GLN A N 1
ATOM 1759 C CA . GLN A 1 271 ? 9.277 4.816 -32.840 1.00 82.56 271 GLN A CA 1
ATOM 1760 C C . GLN A 1 271 ? 10.706 4.885 -33.409 1.00 82.56 271 GLN A C 1
ATOM 1762 O O . GLN A 1 271 ? 11.064 4.115 -34.300 1.00 82.56 271 GLN A O 1
ATOM 1767 N N . THR A 1 272 ? 11.532 5.812 -32.918 1.00 83.75 272 THR A N 1
ATOM 1768 C CA . THR A 1 272 ? 12.899 6.011 -33.403 1.00 83.75 272 THR A CA 1
ATOM 1769 C C . THR A 1 272 ? 13.835 5.023 -32.714 1.00 83.75 272 THR A C 1
ATOM 1771 O O . THR A 1 272 ? 14.104 5.151 -31.523 1.00 83.75 272 THR A O 1
ATOM 1774 N N . SER A 1 273 ? 14.341 4.032 -33.448 1.00 82.81 273 SER A N 1
ATOM 1775 C CA . SER A 1 273 ? 15.294 3.050 -32.909 1.00 82.81 273 SER A CA 1
ATOM 1776 C C . SER A 1 273 ? 16.628 3.705 -32.523 1.00 82.81 273 SER A C 1
ATOM 1778 O O . SER A 1 273 ? 17.169 4.513 -33.276 1.00 82.81 273 SER A O 1
ATOM 1780 N N . HIS A 1 274 ? 17.200 3.288 -31.392 1.00 83.44 274 HIS A N 1
ATOM 1781 C CA . HIS A 1 274 ? 18.569 3.595 -30.966 1.00 83.44 274 HIS A CA 1
ATOM 1782 C C . HIS A 1 274 ? 19.339 2.311 -30.618 1.00 83.44 274 HIS A C 1
ATOM 1784 O O . HIS A 1 274 ? 18.732 1.282 -30.330 1.00 83.44 274 HIS A O 1
ATOM 1790 N N . GLY A 1 275 ? 20.675 2.366 -30.630 1.00 77.12 275 GLY A N 1
ATOM 1791 C CA . GLY A 1 275 ? 21.534 1.187 -30.441 1.00 77.12 275 GLY A CA 1
ATOM 1792 C C . GLY A 1 275 ? 21.625 0.649 -29.007 1.00 77.12 275 GLY A C 1
ATOM 1793 O O . GLY A 1 275 ? 21.998 -0.505 -28.822 1.00 77.12 275 GLY A O 1
ATOM 1794 N N . SER A 1 276 ? 21.303 1.471 -28.004 1.00 80.50 276 SER A N 1
ATOM 1795 C CA . SER A 1 276 ? 21.441 1.107 -26.580 1.00 80.50 276 SER A CA 1
ATOM 1796 C C . SER A 1 276 ? 20.670 2.004 -25.598 1.00 80.50 276 SER A C 1
ATOM 1798 O O . SER A 1 276 ? 20.634 1.707 -24.407 1.00 80.50 276 SER A O 1
ATOM 1800 N N . GLN A 1 277 ? 20.010 3.066 -26.075 1.00 86.62 277 GLN A N 1
ATOM 1801 C CA . GLN A 1 277 ? 19.395 4.087 -25.218 1.00 86.62 277 GLN A CA 1
ATOM 1802 C C . GLN A 1 277 ? 18.097 3.582 -24.581 1.00 86.62 277 GLN A C 1
ATOM 1804 O O . GLN A 1 277 ? 17.262 2.957 -25.244 1.00 86.62 277 GLN A O 1
ATOM 1809 N N . LEU A 1 278 ? 17.941 3.864 -23.289 1.00 90.31 278 LEU A N 1
ATOM 1810 C CA . LEU A 1 278 ? 16.711 3.671 -22.533 1.00 90.31 278 LEU A CA 1
ATOM 1811 C C . LEU A 1 278 ? 15.954 4.993 -22.491 1.00 90.31 278 LEU A C 1
ATOM 1813 O O . LEU A 1 278 ? 16.520 6.024 -22.134 1.00 90.31 278 LEU A O 1
ATOM 1817 N N . TYR A 1 279 ? 14.667 4.947 -22.790 1.00 92.00 279 TYR A N 1
ATOM 1818 C CA . TYR A 1 279 ? 13.789 6.105 -22.801 1.00 92.00 279 TYR A CA 1
ATOM 1819 C C . TYR A 1 279 ? 12.565 5.822 -21.930 1.00 92.00 279 TYR A C 1
ATOM 1821 O O . TYR A 1 279 ? 11.970 4.746 -22.019 1.00 92.00 279 TYR A O 1
ATOM 1829 N N . ALA A 1 280 ? 12.214 6.763 -21.057 1.00 93.06 280 ALA A N 1
ATOM 1830 C CA . ALA A 1 280 ? 11.083 6.634 -20.148 1.00 93.06 280 ALA A CA 1
ATOM 1831 C C . ALA A 1 280 ? 10.269 7.927 -20.120 1.00 93.06 280 ALA A C 1
ATOM 1833 O O . ALA A 1 280 ? 10.796 8.990 -19.790 1.00 93.06 280 ALA A O 1
ATOM 1834 N N . PHE A 1 281 ? 8.988 7.809 -20.461 1.00 91.06 281 PHE A N 1
ATOM 1835 C CA . PHE A 1 281 ? 8.030 8.911 -20.568 1.00 91.06 281 PHE A CA 1
ATOM 1836 C C . PHE A 1 281 ? 6.808 8.638 -19.669 1.00 91.06 281 PHE A C 1
ATOM 1838 O O . PHE A 1 281 ? 6.570 7.475 -19.322 1.00 91.06 281 PHE A O 1
ATOM 1845 N N . PRO A 1 282 ? 6.040 9.661 -19.259 1.00 89.75 282 PRO A N 1
ATOM 1846 C CA . PRO A 1 282 ? 5.017 9.504 -18.238 1.00 89.75 282 PRO A CA 1
ATOM 1847 C C . PRO A 1 282 ? 3.787 8.778 -18.795 1.00 89.75 282 PRO A C 1
ATOM 1849 O O . PRO A 1 282 ? 3.422 8.908 -19.966 1.00 89.75 282 PRO A O 1
ATOM 1852 N N . THR A 1 283 ? 3.127 8.003 -17.942 1.00 86.62 283 THR A N 1
ATOM 1853 C CA . THR A 1 283 ? 1.895 7.273 -18.257 1.00 86.62 283 THR A CA 1
ATOM 1854 C C . THR A 1 283 ? 0.913 7.372 -17.097 1.00 86.62 283 THR A C 1
ATOM 1856 O O . THR A 1 283 ? 1.295 7.580 -15.948 1.00 86.62 283 THR A O 1
ATOM 1859 N N . SER A 1 284 ? -0.377 7.180 -17.374 1.00 80.12 284 SER A N 1
ATOM 1860 C CA . SER A 1 284 ? -1.367 7.025 -16.308 1.00 80.12 284 SER A CA 1
ATOM 1861 C C . SER A 1 284 ? -1.055 5.789 -15.443 1.00 80.12 284 SER A C 1
ATOM 1863 O O . SER A 1 284 ? -0.619 4.772 -15.998 1.00 80.12 284 SER A O 1
ATOM 1865 N N . PRO A 1 285 ? -1.313 5.837 -14.120 1.00 80.62 285 PRO A N 1
ATOM 1866 C CA . PRO A 1 285 ? -1.182 4.677 -13.245 1.00 80.62 285 PRO A CA 1
ATOM 1867 C C . PRO A 1 285 ? -2.024 3.484 -13.731 1.00 80.62 285 PRO A C 1
ATOM 1869 O O . PRO A 1 285 ? -3.114 3.681 -14.281 1.00 80.62 285 PRO A O 1
ATOM 1872 N N . PRO A 1 286 ? -1.566 2.238 -13.519 1.00 78.06 286 PRO A N 1
ATOM 1873 C CA . PRO A 1 286 ? -2.278 1.055 -13.978 1.00 78.06 286 PRO A CA 1
ATOM 1874 C C . PRO A 1 286 ? -3.615 0.887 -13.254 1.00 78.06 286 PRO A C 1
ATOM 1876 O O . PRO A 1 286 ? -3.679 0.757 -12.030 1.00 78.06 286 PRO A O 1
ATOM 1879 N N . VAL A 1 287 ? -4.695 0.800 -14.031 1.00 65.06 287 VAL A N 1
ATOM 1880 C CA . VAL A 1 287 ? -6.030 0.465 -13.522 1.00 65.06 287 VAL A CA 1
ATOM 1881 C C . VAL A 1 287 ? -6.084 -1.003 -13.096 1.00 65.06 287 VAL A C 1
ATOM 1883 O O . VAL A 1 287 ? -6.452 -1.893 -13.864 1.00 65.06 287 VAL A O 1
ATOM 1886 N N . THR A 1 288 ? -5.716 -1.278 -11.843 1.00 58.75 288 THR A N 1
ATOM 1887 C CA . THR A 1 288 ? -5.931 -2.606 -11.262 1.00 58.75 288 THR A CA 1
ATOM 1888 C C . THR A 1 288 ? -7.429 -2.896 -11.232 1.00 58.75 288 THR A C 1
ATOM 1890 O O . THR A 1 288 ? -8.233 -2.133 -10.692 1.00 58.75 288 THR A O 1
ATOM 1893 N N . LYS A 1 289 ? -7.829 -4.009 -11.854 1.00 46.72 289 LYS A N 1
ATOM 1894 C CA . LYS A 1 289 ? -9.222 -4.453 -11.864 1.00 46.72 289 LYS A CA 1
ATOM 1895 C C . LYS A 1 289 ? -9.576 -4.949 -10.463 1.00 46.72 289 LYS A C 1
ATOM 1897 O O . LYS A 1 289 ? -9.412 -6.132 -10.170 1.00 46.72 289 LYS A O 1
ATOM 1902 N N . GLN A 1 290 ? -10.025 -4.025 -9.612 1.00 51.84 290 GLN A N 1
ATOM 1903 C CA . GLN A 1 290 ? -10.573 -4.311 -8.285 1.00 51.84 290 GLN A CA 1
ATOM 1904 C C . GLN A 1 290 ? -11.521 -5.518 -8.379 1.00 51.84 290 GLN A C 1
ATOM 1906 O O . GLN A 1 290 ? -12.323 -5.576 -9.323 1.00 51.84 290 GLN A O 1
ATOM 1911 N N . PRO A 1 291 ? -11.431 -6.496 -7.457 1.00 45.91 291 PRO A N 1
ATOM 1912 C CA . PRO A 1 291 ? -12.306 -7.656 -7.489 1.00 45.91 291 PRO A CA 1
ATOM 1913 C C . PRO A 1 291 ? -13.754 -7.173 -7.455 1.00 45.91 291 PRO A C 1
ATOM 1915 O O . PRO A 1 291 ? -14.167 -6.456 -6.545 1.00 45.91 291 PRO A O 1
ATOM 1918 N N . SER A 1 292 ? -14.523 -7.537 -8.483 1.00 47.44 292 SER A N 1
ATOM 1919 C CA . SER A 1 292 ? -15.936 -7.185 -8.540 1.00 47.44 292 SER A CA 1
ATOM 1920 C C . SER A 1 292 ? -16.625 -7.822 -7.340 1.00 47.44 292 SER A C 1
ATOM 1922 O O . SER A 1 292 ? -16.723 -9.050 -7.265 1.00 47.44 292 SER A O 1
ATOM 1924 N N . MET A 1 293 ? -17.080 -6.977 -6.411 1.00 46.94 293 MET A N 1
ATOM 1925 C CA . MET A 1 293 ? -17.910 -7.330 -5.257 1.00 46.94 293 MET A CA 1
ATOM 1926 C C . MET A 1 293 ? -19.265 -7.828 -5.768 1.00 46.94 293 MET A C 1
ATOM 1928 O O . MET A 1 293 ? -20.274 -7.122 -5.772 1.00 46.94 293 MET A O 1
ATOM 1932 N N . THR A 1 294 ? -19.241 -9.043 -6.305 1.00 48.22 294 THR A N 1
ATOM 1933 C CA . THR A 1 294 ? -20.357 -9.663 -7.000 1.00 48.22 294 THR A CA 1
ATOM 1934 C C . THR A 1 294 ? -21.366 -10.052 -5.935 1.00 48.22 294 THR A C 1
ATOM 1936 O O . THR A 1 294 ? -21.107 -10.940 -5.131 1.00 48.22 294 THR A O 1
ATOM 1939 N N . THR A 1 295 ? -22.493 -9.338 -5.927 1.00 47.12 295 THR A N 1
ATOM 1940 C CA . THR A 1 295 ? -23.561 -9.384 -4.916 1.00 47.12 295 THR A CA 1
ATOM 1941 C C . THR A 1 295 ? -23.123 -9.097 -3.478 1.00 47.12 295 THR A C 1
ATOM 1943 O O . THR A 1 295 ? -22.613 -9.964 -2.781 1.00 47.12 295 THR A O 1
ATOM 1946 N N . ARG A 1 296 ? -23.486 -7.911 -2.971 1.00 51.12 296 ARG A N 1
ATOM 1947 C CA . ARG A 1 296 ? -23.621 -7.676 -1.530 1.00 51.12 296 ARG A CA 1
ATOM 1948 C C . ARG A 1 296 ? -24.955 -7.037 -1.184 1.00 51.12 296 ARG A C 1
ATOM 1950 O O . ARG A 1 296 ? -25.178 -5.850 -1.394 1.00 51.12 296 ARG A O 1
ATOM 1957 N N . ARG A 1 297 ? -25.833 -7.863 -0.614 1.00 57.66 297 ARG A N 1
ATOM 1958 C CA . ARG A 1 297 ? -26.756 -7.392 0.421 1.00 57.66 297 ARG A CA 1
ATOM 1959 C C . ARG A 1 297 ? -25.909 -6.970 1.624 1.00 57.66 297 ARG A C 1
ATOM 1961 O O . ARG A 1 297 ? -24.843 -7.551 1.829 1.00 57.66 297 ARG A O 1
ATOM 1968 N N . CYS A 1 298 ? -26.389 -6.011 2.410 1.00 70.06 298 CYS A N 1
ATOM 1969 C CA . CYS A 1 298 ? -25.754 -5.671 3.678 1.00 70.06 298 CYS A CA 1
ATOM 1970 C C . CYS A 1 298 ? -25.643 -6.940 4.539 1.00 70.06 298 CYS A C 1
ATOM 1972 O O . CYS A 1 298 ? -26.651 -7.623 4.731 1.00 70.06 298 CYS A O 1
ATOM 1974 N N . ALA A 1 299 ? -24.436 -7.290 4.988 1.00 80.81 299 ALA A N 1
ATOM 1975 C CA . ALA A 1 299 ? -24.184 -8.530 5.721 1.00 80.81 299 ALA A CA 1
ATOM 1976 C C . ALA A 1 299 ? -23.145 -8.325 6.828 1.00 80.81 299 ALA A C 1
ATOM 1978 O O . ALA A 1 299 ? -22.025 -7.890 6.566 1.00 80.81 299 ALA A O 1
ATOM 1979 N N . THR A 1 300 ? -23.518 -8.703 8.049 1.00 82.81 300 THR A N 1
ATOM 1980 C CA . THR A 1 300 ? -22.697 -8.654 9.272 1.00 82.81 300 THR A CA 1
ATOM 1981 C C . THR A 1 300 ? -22.095 -10.019 9.636 1.00 82.81 300 THR A C 1
ATOM 1983 O O . THR A 1 300 ? -21.493 -10.186 10.691 1.00 82.81 300 THR A O 1
ATOM 1986 N N . THR A 1 301 ? -22.230 -11.023 8.760 1.00 87.56 301 THR A N 1
ATOM 1987 C CA . THR A 1 301 ? -21.725 -12.394 8.960 1.00 87.56 301 THR A CA 1
ATOM 1988 C C . THR A 1 301 ? -20.632 -12.737 7.945 1.00 87.56 301 THR A C 1
ATOM 1990 O O . THR A 1 301 ? -20.779 -12.476 6.753 1.00 87.56 301 THR A O 1
ATOM 1993 N N . CYS A 1 302 ? -19.529 -13.336 8.395 1.00 87.62 302 CYS A N 1
ATOM 1994 C CA . CYS A 1 302 ? -18.443 -13.786 7.520 1.00 87.62 302 CYS A CA 1
ATOM 1995 C C . CYS A 1 302 ? -18.800 -15.083 6.760 1.00 87.62 302 CYS A C 1
ATOM 1997 O O . CYS A 1 302 ? -19.529 -15.913 7.298 1.00 87.62 302 CYS A O 1
ATOM 1999 N N . PRO A 1 303 ? -18.278 -15.300 5.534 1.00 87.75 303 PRO A N 1
ATOM 2000 C CA . PRO A 1 303 ? -17.313 -14.464 4.804 1.00 87.75 303 PRO A CA 1
ATOM 2001 C C . PRO A 1 303 ? -17.931 -13.215 4.150 1.00 87.75 303 PRO A C 1
ATOM 2003 O O . PRO A 1 303 ? -17.206 -12.295 3.766 1.00 87.75 303 PRO A O 1
ATOM 2006 N N . ASP A 1 304 ? -19.260 -13.144 4.063 1.00 85.75 304 ASP A N 1
ATOM 2007 C CA . ASP A 1 304 ? -19.976 -12.098 3.328 1.00 85.75 304 ASP A CA 1
ATOM 2008 C C . ASP A 1 304 ? -19.859 -10.696 3.947 1.00 85.75 304 ASP A C 1
ATOM 2010 O O . ASP A 1 304 ? -20.152 -9.722 3.263 1.00 85.75 304 ASP A O 1
ATOM 2014 N N . ALA A 1 305 ? -19.345 -10.558 5.170 1.00 85.81 305 ALA A N 1
ATOM 2015 C CA . ALA A 1 305 ? -19.001 -9.285 5.810 1.00 85.81 305 ALA A CA 1
ATOM 2016 C C . ALA A 1 305 ? -17.604 -8.724 5.447 1.00 85.81 305 ALA A C 1
ATOM 2018 O O . ALA A 1 305 ? -17.319 -7.567 5.736 1.00 85.81 305 ALA A O 1
ATOM 2019 N N . ASN A 1 306 ? -16.714 -9.497 4.810 1.00 88.06 306 ASN A N 1
ATOM 2020 C CA . ASN A 1 306 ? -15.304 -9.111 4.631 1.00 88.06 306 ASN A CA 1
ATOM 2021 C C . ASN A 1 306 ? -15.096 -7.842 3.783 1.00 88.06 306 ASN A C 1
ATOM 2023 O O . ASN A 1 306 ? -15.309 -7.885 2.571 1.00 88.06 306 ASN A O 1
ATOM 2027 N N . GLY A 1 307 ? -14.660 -6.730 4.362 1.00 85.12 307 GLY A N 1
ATOM 2028 C CA . GLY A 1 307 ? -14.554 -5.439 3.681 1.00 85.12 307 GLY A CA 1
ATOM 2029 C C . GLY A 1 307 ? -15.901 -4.741 3.468 1.00 85.12 307 GLY A C 1
ATOM 2030 O O . GLY A 1 307 ? -16.054 -3.974 2.519 1.00 85.12 307 GLY A O 1
ATOM 2031 N N . GLN A 1 308 ? -16.905 -5.051 4.293 1.00 85.88 308 GLN A N 1
ATOM 2032 C CA . GLN A 1 308 ? -18.086 -4.206 4.466 1.00 85.88 308 GLN A CA 1
ATOM 2033 C C . GLN A 1 308 ? -17.889 -3.232 5.626 1.00 85.88 308 GLN A C 1
ATOM 2035 O O . GLN A 1 308 ? -17.109 -3.472 6.548 1.00 85.88 308 GLN A O 1
ATOM 2040 N N . ILE A 1 309 ? -18.652 -2.145 5.566 1.00 86.31 309 ILE A N 1
ATOM 2041 C CA . ILE A 1 309 ? -18.773 -1.170 6.639 1.00 86.31 309 ILE A CA 1
ATOM 2042 C C . ILE A 1 309 ? -20.063 -1.460 7.409 1.00 86.31 309 ILE A C 1
ATOM 2044 O O . ILE A 1 309 ? -21.122 -1.619 6.800 1.00 86.31 309 ILE A O 1
ATOM 2048 N N . TYR A 1 310 ? -19.963 -1.512 8.733 1.00 86.00 310 TYR A N 1
ATOM 2049 C CA . TYR A 1 310 ? -21.095 -1.541 9.653 1.00 86.00 310 TYR A CA 1
ATOM 2050 C C . TYR A 1 310 ? -21.209 -0.193 10.371 1.00 86.00 310 TYR A C 1
ATOM 2052 O O . TYR A 1 310 ? -20.191 0.398 10.726 1.00 86.00 310 TYR A O 1
ATOM 2060 N N . VAL A 1 311 ? -22.431 0.292 10.591 1.00 86.25 311 VAL A N 1
ATOM 2061 C CA . VAL A 1 311 ? -22.702 1.488 11.401 1.00 86.25 311 VAL A CA 1
ATOM 2062 C C . VAL A 1 311 ? -23.550 1.047 12.582 1.00 86.25 311 VAL A C 1
ATOM 2064 O O . VAL A 1 311 ? -24.692 0.630 12.394 1.00 86.25 311 VAL A O 1
ATOM 2067 N N . SER A 1 312 ? -22.976 1.130 13.777 1.00 82.81 312 SER A N 1
ATOM 2068 C CA . SER A 1 312 ? -23.653 0.774 15.026 1.00 82.81 312 SER A CA 1
ATOM 2069 C C . SER A 1 312 ? -24.798 1.748 15.354 1.00 82.81 312 SER A C 1
ATOM 2071 O O . SER A 1 312 ? -24.757 2.914 14.938 1.00 82.81 312 SER A O 1
ATOM 2073 N N . PRO A 1 313 ? -25.783 1.352 16.184 1.00 75.38 313 PRO A N 1
ATOM 2074 C CA . PRO A 1 313 ? -26.817 2.248 16.708 1.00 75.38 313 PRO A CA 1
ATOM 2075 C C . PRO A 1 313 ? -26.268 3.450 17.496 1.00 75.38 313 PRO A C 1
ATOM 2077 O O . PRO A 1 313 ? -26.976 4.440 17.678 1.00 75.38 313 PRO A O 1
ATOM 2080 N N . TYR A 1 314 ? -25.013 3.379 17.952 1.00 77.44 314 TYR A N 1
ATOM 2081 C CA . TYR A 1 314 ? -24.314 4.444 18.675 1.00 77.44 314 TYR A CA 1
ATOM 2082 C C . TYR A 1 314 ? -23.562 5.422 17.747 1.00 77.44 314 TYR A C 1
ATOM 2084 O O . TYR A 1 314 ? -22.996 6.406 18.221 1.00 77.44 314 TYR A O 1
ATOM 2092 N N . GLY A 1 315 ? -23.584 5.194 16.427 1.00 77.62 315 GLY A N 1
ATOM 2093 C CA . GLY A 1 315 ? -22.995 6.073 15.407 1.00 77.62 315 GLY A CA 1
ATOM 2094 C C . GLY A 1 315 ? -21.524 5.796 15.078 1.00 77.62 315 GLY A C 1
ATOM 2095 O O . GLY A 1 315 ? -20.978 6.413 14.160 1.00 77.62 315 GLY A O 1
ATOM 2096 N N . GLU A 1 316 ? -20.885 4.858 15.779 1.00 80.69 316 GLU A N 1
ATOM 2097 C CA . GLU A 1 316 ? -19.547 4.381 15.433 1.00 80.69 316 GLU A CA 1
ATOM 2098 C C . GLU A 1 316 ? -19.588 3.454 14.213 1.00 80.69 316 GLU A C 1
ATOM 2100 O O . GLU A 1 316 ? -20.501 2.633 14.061 1.00 80.69 316 GLU A O 1
ATOM 2105 N N . THR A 1 317 ? -18.590 3.606 13.345 1.00 86.62 317 THR A N 1
ATOM 2106 C CA . THR A 1 317 ? -18.472 2.920 12.058 1.00 86.62 317 THR A CA 1
ATOM 2107 C C . THR A 1 317 ? -17.327 1.930 12.112 1.00 86.62 317 THR A C 1
ATOM 2109 O O . THR A 1 317 ? -16.192 2.324 12.367 1.00 86.62 317 THR A O 1
ATOM 2112 N N . PHE A 1 318 ? -17.591 0.671 11.790 1.00 90.56 318 PHE A N 1
ATOM 2113 C CA . PHE A 1 318 ? -16.586 -0.382 11.792 1.00 90.56 318 PHE A CA 1
ATOM 2114 C C . PHE A 1 318 ? -16.309 -0.901 10.387 1.00 90.56 318 PHE A C 1
ATOM 2116 O O . PHE A 1 318 ? -17.233 -1.191 9.624 1.00 90.56 318 PHE A O 1
ATOM 2123 N N . TYR A 1 319 ? -15.031 -1.091 10.067 1.00 90.50 319 TYR A N 1
ATOM 2124 C CA . TYR A 1 319 ? -14.604 -1.857 8.902 1.00 90.50 319 TYR A CA 1
ATOM 2125 C C . TYR A 1 319 ? -14.409 -3.324 9.299 1.00 90.50 319 TYR A C 1
ATOM 2127 O O . TYR A 1 319 ? -13.525 -3.657 10.094 1.00 90.50 319 TYR A O 1
ATOM 2135 N N . MET A 1 320 ? -15.231 -4.214 8.742 1.00 92.38 320 MET A N 1
ATOM 2136 C CA . MET A 1 320 ? -15.205 -5.645 9.054 1.00 92.38 320 MET A CA 1
ATOM 2137 C C . MET A 1 320 ? -14.142 -6.379 8.226 1.00 92.38 320 MET A C 1
ATOM 2139 O O . MET A 1 320 ? -14.079 -6.243 7.009 1.00 92.38 320 MET A O 1
ATOM 2143 N N . SER A 1 321 ? -13.323 -7.200 8.878 1.00 92.81 321 SER A N 1
ATOM 2144 C CA . SER A 1 321 ? -12.243 -8.013 8.304 1.00 92.81 321 SER A CA 1
ATOM 2145 C C . SER A 1 321 ? -12.427 -9.473 8.731 1.00 92.81 321 SER A C 1
ATOM 2147 O O . SER A 1 321 ? -12.235 -9.832 9.895 1.00 92.81 321 SER A O 1
ATOM 2149 N N . CYS A 1 322 ? -12.831 -10.333 7.800 1.00 92.94 322 CYS A N 1
ATOM 2150 C CA . CYS A 1 322 ? -13.085 -11.745 8.077 1.00 92.94 322 CYS A CA 1
ATOM 2151 C C . CYS A 1 322 ? -11.797 -12.566 8.033 1.00 92.94 322 CYS A C 1
ATOM 2153 O O . CYS A 1 322 ? -10.949 -12.350 7.175 1.00 92.94 322 CYS A O 1
ATOM 2155 N N . GLY A 1 323 ? -11.691 -13.561 8.913 1.00 91.62 323 GLY A N 1
ATOM 2156 C CA . GLY A 1 323 ? -10.542 -14.461 8.964 1.00 91.62 323 GLY A CA 1
ATOM 2157 C C . GLY A 1 323 ? -9.279 -13.836 9.556 1.00 91.62 323 GLY A C 1
ATOM 2158 O O . GLY A 1 323 ? -8.214 -14.426 9.427 1.00 91.62 323 GLY A O 1
ATOM 2159 N N . MET A 1 324 ? -9.397 -12.687 10.222 1.00 91.50 324 MET A N 1
ATOM 2160 C CA . MET A 1 324 ? -8.297 -11.922 10.812 1.00 91.50 324 MET A CA 1
ATOM 2161 C C . MET A 1 324 ? -8.514 -11.717 12.315 1.00 91.50 324 MET A C 1
ATOM 2163 O O . MET A 1 324 ? -9.629 -11.895 12.804 1.00 91.50 324 MET A O 1
ATOM 2167 N N . ARG A 1 325 ? -7.459 -11.326 13.040 1.00 91.69 325 ARG A N 1
ATOM 2168 C CA . ARG A 1 325 ? -7.526 -10.788 14.410 1.00 91.69 325 ARG A CA 1
ATOM 2169 C C . ARG A 1 325 ? -6.449 -9.740 14.690 1.00 91.69 325 ARG A C 1
ATOM 2171 O O . ARG A 1 325 ? -5.376 -9.777 14.086 1.00 91.69 325 ARG A O 1
ATOM 2178 N N . HIS A 1 326 ? -6.708 -8.829 15.624 1.00 87.50 326 HIS A N 1
ATOM 2179 C CA . HIS A 1 326 ? -5.774 -7.750 15.974 1.00 87.50 326 HIS A CA 1
ATOM 2180 C C . HIS A 1 326 ? -4.581 -8.252 16.797 1.00 87.50 326 HIS A C 1
ATOM 2182 O O . HIS A 1 326 ? -3.469 -7.754 16.645 1.00 87.50 326 HIS A O 1
ATOM 2188 N N . GLY A 1 327 ? -4.787 -9.261 17.653 1.00 78.44 327 GLY A N 1
ATOM 2189 C CA . GLY A 1 327 ? -3.711 -9.822 18.486 1.00 78.44 327 GLY A CA 1
ATOM 2190 C C . GLY A 1 327 ? -3.245 -8.911 19.627 1.00 78.44 327 GLY A C 1
ATOM 2191 O O . GLY A 1 327 ? -2.163 -9.114 20.175 1.00 78.44 327 GLY A O 1
ATOM 2192 N N . THR A 1 328 ? -4.054 -7.916 19.971 1.00 77.44 328 THR A N 1
ATOM 2193 C CA . THR A 1 328 ? -3.784 -6.870 20.958 1.00 77.44 328 THR A CA 1
ATOM 2194 C C . THR A 1 328 ? -4.202 -7.277 22.376 1.00 77.44 328 THR A C 1
ATOM 2196 O O . THR A 1 328 ? -4.914 -8.269 22.555 1.00 77.44 328 THR A O 1
ATOM 2199 N N . PRO A 1 329 ? -3.773 -6.532 23.413 1.00 79.38 329 PRO A N 1
ATOM 2200 C CA . PRO A 1 329 ? -4.349 -6.651 24.748 1.00 79.38 329 PRO A CA 1
ATOM 2201 C C . PRO A 1 329 ? -5.848 -6.338 24.727 1.00 79.38 329 PRO A C 1
ATOM 2203 O O . PRO A 1 329 ? -6.270 -5.336 24.156 1.00 79.38 329 PRO A O 1
ATOM 2206 N N . TYR A 1 330 ? -6.639 -7.180 25.384 1.00 83.12 330 TYR A N 1
ATOM 2207 C CA . TYR A 1 330 ? -8.087 -7.025 25.450 1.00 83.12 330 TYR A CA 1
ATOM 2208 C C . TYR A 1 330 ? -8.504 -6.219 26.683 1.00 83.12 330 TYR A C 1
ATOM 2210 O O . TYR A 1 330 ? -8.031 -6.481 27.789 1.00 83.12 330 TYR A O 1
ATOM 2218 N N . LEU A 1 331 ? -9.404 -5.256 26.481 1.00 82.94 331 LEU A N 1
ATOM 2219 C CA . LEU A 1 331 ? -10.043 -4.459 27.531 1.00 82.94 331 LEU A CA 1
ATOM 2220 C C . LEU A 1 331 ? -11.071 -5.293 28.295 1.00 82.94 331 LEU A C 1
ATOM 2222 O O . LEU A 1 331 ? -11.117 -5.265 29.522 1.00 82.94 331 LEU A O 1
ATOM 2226 N N . ASN A 1 332 ? -11.898 -6.026 27.547 1.00 79.94 332 ASN A N 1
ATOM 2227 C CA . ASN A 1 332 ? -12.909 -6.924 28.079 1.00 79.94 332 ASN A CA 1
ATOM 2228 C C . ASN A 1 332 ? -13.113 -8.125 27.147 1.00 79.94 332 ASN A C 1
ATOM 2230 O O . ASN A 1 332 ? -12.764 -8.081 25.963 1.00 79.94 332 ASN A O 1
ATOM 2234 N N . VAL A 1 333 ? -13.676 -9.203 27.691 1.00 89.81 333 VAL A N 1
ATOM 2235 C CA . VAL A 1 333 ? -14.004 -10.424 26.949 1.00 89.81 333 VAL A CA 1
ATOM 2236 C C . VAL A 1 333 ? -15.411 -10.863 27.328 1.00 89.81 333 VAL A C 1
ATOM 2238 O O . VAL A 1 333 ? -15.679 -11.200 28.481 1.00 89.81 333 VAL A O 1
ATOM 2241 N N . GLU A 1 334 ? -16.307 -10.875 26.350 1.00 85.69 334 GLU A N 1
ATOM 2242 C CA . GLU A 1 334 ? -17.744 -11.056 26.551 1.00 85.69 334 GLU A CA 1
ATOM 2243 C C . GLU A 1 334 ? -18.281 -12.215 25.707 1.00 85.69 334 GLU A C 1
ATOM 2245 O O . GLU A 1 334 ? -17.689 -12.597 24.698 1.00 85.69 334 GLU A O 1
ATOM 2250 N N . LYS A 1 335 ? -19.415 -12.797 26.106 1.00 88.69 335 LYS A N 1
ATOM 2251 C CA . LYS A 1 335 ? -20.132 -13.778 25.281 1.00 88.69 335 LYS A CA 1
ATOM 2252 C C . LYS A 1 335 ? -21.257 -13.087 24.530 1.00 88.69 335 LYS A C 1
ATOM 2254 O O . LYS A 1 335 ? -22.159 -12.553 25.167 1.00 88.69 335 LYS A O 1
ATOM 2259 N N . VAL A 1 336 ? -21.221 -13.162 23.205 1.00 89.81 336 VAL A N 1
ATOM 2260 C CA . VAL A 1 336 ? -22.225 -12.564 22.318 1.00 89.81 336 VAL A CA 1
ATOM 2261 C C . VAL A 1 336 ? -22.515 -13.500 21.151 1.00 89.81 336 VAL A C 1
ATOM 2263 O O . VAL A 1 336 ? -21.656 -14.285 20.746 1.00 89.81 336 VAL A O 1
ATOM 2266 N N . SER A 1 337 ? -23.731 -13.445 20.617 1.00 85.19 337 SER A N 1
ATOM 2267 C CA . SER A 1 337 ? -24.208 -14.371 19.586 1.00 85.19 337 SER A CA 1
ATOM 2268 C C . SER A 1 337 ? -23.601 -14.127 18.206 1.00 85.19 337 SER A C 1
ATOM 2270 O O . SER A 1 337 ? -23.391 -15.097 17.471 1.00 85.19 337 SER A O 1
ATOM 2272 N N . THR A 1 338 ? -23.332 -12.866 17.860 1.00 89.75 338 THR A N 1
ATOM 2273 C CA . THR A 1 338 ? -22.955 -12.426 16.509 1.00 89.75 338 THR A CA 1
ATOM 2274 C C . THR A 1 338 ? -21.807 -11.406 16.514 1.00 89.75 338 THR A C 1
ATOM 2276 O O . THR A 1 338 ? -21.485 -10.802 17.537 1.00 89.75 338 THR A O 1
ATOM 2279 N N . LEU A 1 339 ? -21.197 -11.183 15.343 1.00 92.12 339 LEU A N 1
ATOM 2280 C CA . LEU A 1 339 ? -20.243 -10.085 15.130 1.00 92.12 339 LEU A CA 1
ATOM 2281 C C . LEU A 1 339 ? -20.915 -8.710 15.295 1.00 92.12 339 LEU A C 1
ATOM 2283 O O . LEU A 1 339 ? -20.266 -7.766 15.725 1.00 92.12 339 LEU A O 1
ATOM 2287 N N . GLU A 1 340 ? -22.205 -8.612 14.973 1.00 91.00 340 GLU A N 1
ATOM 2288 C CA . GLU A 1 340 ? -23.005 -7.395 15.108 1.00 91.00 340 GLU A CA 1
ATOM 2289 C C . GLU A 1 340 ? -23.142 -6.983 16.578 1.00 91.00 340 GLU A C 1
ATOM 2291 O O . GLU A 1 340 ? -22.678 -5.908 16.950 1.00 91.00 340 GLU A O 1
ATOM 2296 N N . ASP A 1 341 ? -23.601 -7.905 17.434 1.00 89.38 341 ASP A N 1
ATOM 2297 C CA . ASP A 1 341 ? -23.649 -7.719 18.894 1.00 89.38 341 ASP A CA 1
ATOM 2298 C C . ASP A 1 341 ? -22.273 -7.299 19.457 1.00 89.38 341 ASP A C 1
ATOM 2300 O O . ASP A 1 341 ? -22.169 -6.451 20.340 1.00 89.38 341 ASP A O 1
ATOM 2304 N N . CYS A 1 342 ? -21.193 -7.890 18.931 1.00 92.88 342 CYS A N 1
ATOM 2305 C CA . CYS A 1 342 ? -19.817 -7.602 19.338 1.00 92.88 342 CYS A CA 1
ATOM 2306 C C . CYS A 1 342 ? -19.403 -6.154 19.009 1.00 92.88 342 CYS A C 1
ATOM 2308 O O . CYS A 1 342 ? -18.832 -5.469 19.860 1.00 92.88 342 CYS A O 1
ATOM 2310 N N . MET A 1 343 ? -19.719 -5.669 17.803 1.00 93.50 343 MET A N 1
ATOM 2311 C CA . MET A 1 343 ? -19.464 -4.280 17.396 1.00 93.50 343 MET A CA 1
ATOM 2312 C C . MET A 1 343 ? -20.338 -3.289 18.175 1.00 93.50 343 MET A C 1
ATOM 2314 O O . MET A 1 343 ? -19.838 -2.245 18.586 1.00 93.50 343 MET A O 1
ATOM 2318 N N . ASP A 1 344 ? -21.596 -3.626 18.457 1.00 89.31 344 ASP A N 1
ATOM 2319 C CA . ASP A 1 344 ? -22.497 -2.773 19.241 1.00 89.31 344 ASP A CA 1
ATOM 2320 C C . ASP A 1 344 ? -22.064 -2.643 20.705 1.00 89.31 344 ASP A C 1
ATOM 2322 O O . ASP A 1 344 ? -22.117 -1.551 21.275 1.00 89.31 344 ASP A O 1
ATOM 2326 N N . HIS A 1 345 ? -21.562 -3.723 21.308 1.00 87.38 345 HIS A N 1
ATOM 2327 C CA . HIS A 1 345 ? -20.964 -3.682 22.645 1.00 87.38 345 HIS A CA 1
ATOM 2328 C C . HIS A 1 345 ? -19.671 -2.845 22.674 1.00 87.38 345 HIS A C 1
ATOM 2330 O O . HIS A 1 345 ? -19.405 -2.159 23.663 1.00 87.38 345 HIS A O 1
ATOM 2336 N N . CYS A 1 346 ? -18.888 -2.857 21.589 1.00 89.38 346 CYS A N 1
ATOM 2337 C CA . CYS A 1 346 ? -17.732 -1.974 21.429 1.00 89.38 346 CYS A CA 1
ATOM 2338 C C . CYS A 1 346 ? -18.162 -0.507 21.323 1.00 89.38 346 CYS A C 1
ATOM 2340 O O . CYS A 1 346 ? -17.697 0.311 22.110 1.00 89.38 346 CYS A O 1
ATOM 2342 N N . ALA A 1 347 ? -19.135 -0.197 20.466 1.00 87.06 347 ALA A N 1
ATOM 2343 C CA . ALA A 1 347 ? -19.647 1.159 20.269 1.00 87.06 347 ALA A CA 1
ATOM 2344 C C . ALA A 1 347 ? -20.350 1.752 21.505 1.00 87.06 347 ALA A C 1
ATOM 2346 O O . ALA A 1 347 ? -20.365 2.967 21.707 1.00 87.06 347 ALA A O 1
ATOM 2347 N N . ALA A 1 348 ? -20.904 0.900 22.372 1.00 84.62 348 ALA A N 1
ATOM 2348 C CA . ALA A 1 348 ? -21.413 1.296 23.683 1.00 84.62 348 ALA A CA 1
ATOM 2349 C C . ALA A 1 348 ? -20.299 1.657 24.695 1.00 84.62 348 ALA A C 1
ATOM 2351 O O . ALA A 1 348 ? -20.595 2.204 25.762 1.00 84.62 348 ALA A O 1
ATOM 2352 N N . SER A 1 349 ? -19.031 1.351 24.394 1.00 83.62 349 SER A N 1
ATOM 2353 C CA . SER A 1 349 ? -17.876 1.505 25.281 1.00 83.62 349 SER A CA 1
ATOM 2354 C C . SER A 1 349 ? -16.856 2.506 24.714 1.00 83.62 349 SER A C 1
ATOM 2356 O O . SER A 1 349 ? -16.044 2.134 23.873 1.00 83.62 349 SER A O 1
ATOM 2358 N N . PRO A 1 350 ? -16.785 3.757 25.218 1.00 79.50 350 PRO A N 1
ATOM 2359 C CA . PRO A 1 350 ? -15.917 4.810 24.661 1.00 79.50 350 PRO A CA 1
ATOM 2360 C C . PRO A 1 350 ? -14.402 4.537 24.679 1.00 79.50 350 PRO A C 1
ATOM 2362 O O . PRO A 1 350 ? -13.625 5.348 24.184 1.00 79.50 350 PRO A O 1
ATOM 2365 N N . SER A 1 351 ? -13.965 3.450 25.319 1.00 82.69 351 SER A N 1
ATOM 2366 C CA . SER A 1 351 ? -12.574 2.983 25.318 1.00 82.69 351 SER A CA 1
ATOM 2367 C C . SER A 1 351 ? -12.283 1.905 24.269 1.00 82.69 351 SER A C 1
ATOM 2369 O O . SER A 1 351 ? -11.121 1.544 24.100 1.00 82.69 351 SER A O 1
ATOM 2371 N N . CYS A 1 352 ? -13.313 1.342 23.637 1.00 87.12 352 CYS A N 1
ATOM 2372 C CA . CYS A 1 352 ? -13.180 0.325 22.605 1.00 87.12 352 CYS A CA 1
ATOM 2373 C C . CYS A 1 352 ? -13.038 0.989 21.231 1.00 87.12 352 CYS A C 1
ATOM 2375 O O . CYS A 1 352 ? -13.743 1.941 20.926 1.00 87.12 352 CYS A O 1
ATOM 2377 N N . SER A 1 353 ? -12.122 0.464 20.421 1.00 90.88 353 SER A N 1
ATOM 2378 C CA . SER A 1 353 ? -11.878 0.895 19.038 1.00 90.88 353 SER A CA 1
ATOM 2379 C C . SER A 1 353 ? -11.843 -0.289 18.069 1.00 90.88 353 SER A C 1
ATOM 2381 O O . SER A 1 353 ? -11.829 -0.094 16.857 1.00 90.88 353 SER A O 1
ATOM 2383 N N . SER A 1 354 ? -11.798 -1.526 18.573 1.00 93.25 354 SER A N 1
ATOM 2384 C CA . SER A 1 354 ? -11.863 -2.737 17.758 1.00 93.25 354 SER A CA 1
ATOM 2385 C C . SER A 1 354 ? -12.343 -3.957 18.525 1.00 93.25 354 SER A C 1
ATOM 2387 O O . SER A 1 354 ? -12.300 -4.030 19.756 1.00 93.25 354 SER A O 1
ATOM 2389 N N . VAL A 1 355 ? -12.755 -4.957 17.751 1.00 94.44 355 VAL A N 1
ATOM 2390 C CA . VAL A 1 355 ? -13.173 -6.265 18.230 1.00 94.44 355 VAL A CA 1
ATOM 2391 C C . VAL A 1 355 ? -12.508 -7.402 17.462 1.00 94.44 355 VAL A C 1
ATOM 2393 O O . VAL A 1 355 ? -12.298 -7.311 16.251 1.00 94.44 355 VAL A O 1
ATOM 2396 N N . ASP A 1 356 ? -12.245 -8.505 18.165 1.00 94.88 356 ASP A N 1
ATOM 2397 C CA . ASP A 1 356 ? -12.058 -9.835 17.581 1.00 94.88 356 ASP A CA 1
ATOM 2398 C C . ASP A 1 356 ? -13.238 -10.726 18.012 1.00 94.88 356 ASP A C 1
ATOM 2400 O O . ASP A 1 356 ? -13.366 -11.059 19.189 1.00 94.88 356 ASP A O 1
ATOM 2404 N N . PHE A 1 357 ? -14.098 -11.151 17.085 1.00 95.38 357 PHE A N 1
ATOM 2405 C CA . PHE A 1 357 ? -15.198 -12.082 17.357 1.00 95.38 357 PHE A CA 1
ATOM 2406 C C . PHE A 1 357 ? -14.818 -13.521 16.988 1.00 95.38 357 PHE A C 1
ATOM 2408 O O . PHE A 1 357 ? -14.540 -13.847 15.831 1.00 95.38 357 PHE A O 1
ATOM 2415 N N . ASP A 1 358 ? -14.833 -14.413 17.973 1.00 93.75 358 ASP A N 1
ATOM 2416 C CA . ASP A 1 358 ? -14.642 -15.850 17.800 1.00 93.75 358 ASP A CA 1
ATOM 2417 C C . ASP A 1 358 ? -15.965 -16.513 17.395 1.00 93.75 358 ASP A C 1
ATOM 2419 O O . ASP A 1 358 ? -16.740 -16.962 18.247 1.00 93.75 358 ASP A O 1
ATOM 2423 N N . GLN A 1 359 ? -16.195 -16.619 16.084 1.00 88.12 359 GLN A N 1
ATOM 2424 C CA . GLN A 1 359 ? -17.415 -17.192 15.498 1.00 88.12 359 GLN A CA 1
ATOM 2425 C C . GLN A 1 359 ? -17.710 -18.616 16.002 1.00 88.12 359 GLN A C 1
ATOM 2427 O O . GLN A 1 359 ? -18.865 -19.021 16.091 1.00 88.12 359 GLN A O 1
ATOM 2432 N N . SER A 1 360 ? -16.668 -19.380 16.356 1.00 86.12 360 SER A N 1
ATOM 2433 C CA . SER A 1 360 ? -16.796 -20.769 16.815 1.00 86.12 360 SER A CA 1
ATOM 2434 C C . SER A 1 360 ? -17.156 -20.912 18.297 1.00 86.12 360 SER A C 1
ATOM 2436 O O . SER A 1 360 ? -17.689 -21.947 18.695 1.00 86.12 360 SER A O 1
ATOM 2438 N N . LYS A 1 361 ? -16.852 -19.901 19.122 1.00 88.62 361 LYS A N 1
ATOM 2439 C CA . LYS A 1 361 ? -17.094 -19.927 20.577 1.00 88.62 361 LYS A CA 1
ATOM 2440 C C . LYS A 1 361 ? -18.136 -18.918 21.047 1.00 88.62 361 LYS A C 1
ATOM 2442 O O . LYS A 1 361 ? -18.503 -18.974 22.220 1.00 88.62 361 LYS A O 1
ATOM 2447 N N . GLN A 1 362 ? -18.585 -18.023 20.163 1.00 90.69 362 GLN A N 1
ATOM 2448 C CA . GLN A 1 362 ? -19.498 -16.924 20.484 1.00 90.69 362 GLN A CA 1
ATOM 2449 C C . GLN A 1 362 ? -18.920 -16.033 21.598 1.00 90.69 362 GLN A C 1
ATOM 2451 O O . GLN A 1 362 ? -19.544 -15.770 22.627 1.00 90.69 362 GLN A O 1
ATOM 2456 N N . VAL A 1 363 ? -17.657 -15.629 21.402 1.00 92.19 363 VAL A N 1
ATOM 2457 C CA . VAL A 1 363 ? -16.891 -14.775 22.322 1.00 92.19 363 VAL A CA 1
ATOM 2458 C C . VAL A 1 363 ? -16.383 -13.549 21.571 1.00 92.19 363 VAL A C 1
ATOM 2460 O O . VAL A 1 363 ? -15.703 -13.682 20.555 1.00 92.19 363 VAL A O 1
ATOM 2463 N N . CYS A 1 364 ? -16.698 -12.371 22.093 1.00 92.69 364 CYS A N 1
ATOM 2464 C CA . CYS A 1 364 ? -16.203 -11.077 21.647 1.00 92.69 364 CYS A CA 1
ATOM 2465 C C . CYS A 1 364 ? -15.018 -10.660 22.519 1.00 92.69 364 CYS A C 1
ATOM 2467 O O . CYS A 1 364 ? -15.114 -10.671 23.747 1.00 92.69 364 CYS A O 1
ATOM 2469 N N . TYR A 1 365 ? -13.908 -10.286 21.895 1.00 93.62 365 TYR A N 1
ATOM 2470 C CA . TYR A 1 365 ? -12.750 -9.713 22.568 1.00 93.62 365 TYR A CA 1
ATOM 2471 C C . TYR A 1 365 ? -12.643 -8.240 22.167 1.00 93.62 365 TYR A C 1
ATOM 2473 O O . TYR A 1 365 ? -12.425 -7.944 20.994 1.00 93.62 365 TYR A O 1
ATOM 2481 N N . LEU A 1 366 ? -12.813 -7.330 23.125 1.00 90.94 366 LEU A N 1
ATOM 2482 C CA . LEU A 1 366 ? -12.841 -5.884 22.896 1.00 90.94 366 LEU A CA 1
ATOM 2483 C C . LEU A 1 366 ? -11.448 -5.284 23.131 1.00 90.94 366 LEU A C 1
ATOM 2485 O O . LEU A 1 366 ? -10.775 -5.654 24.096 1.00 90.94 366 LEU A O 1
ATOM 2489 N N . SER A 1 367 ? -11.009 -4.352 22.286 1.00 89.81 367 SER A N 1
ATOM 2490 C CA . SER A 1 367 ? -9.678 -3.727 22.341 1.00 89.81 367 SER A CA 1
ATOM 2491 C C . SER A 1 367 ? -9.751 -2.227 22.034 1.00 89.81 367 SER A C 1
ATOM 2493 O O . SER A 1 367 ? -10.654 -1.765 21.347 1.00 89.81 367 SER A O 1
ATOM 2495 N N . ASN A 1 368 ? -8.766 -1.457 22.502 1.00 89.06 368 ASN A N 1
ATOM 2496 C CA . ASN A 1 368 ? -8.610 -0.017 22.229 1.00 89.06 368 ASN A CA 1
ATOM 2497 C C . ASN A 1 368 ? -7.727 0.286 21.001 1.00 89.06 368 ASN A C 1
ATOM 2499 O O . ASN A 1 368 ? -7.179 1.380 20.897 1.00 89.06 368 ASN A O 1
ATOM 2503 N N . ASN A 1 369 ? -7.503 -0.694 20.119 1.00 83.19 369 ASN A N 1
ATOM 2504 C CA . ASN A 1 369 ? -6.628 -0.517 18.961 1.00 83.19 369 ASN A CA 1
ATOM 2505 C C . ASN A 1 369 ? -7.487 -0.204 17.733 1.00 83.19 369 ASN A C 1
ATOM 2507 O O . ASN A 1 369 ? -8.329 -1.011 17.370 1.00 83.19 369 ASN A O 1
ATOM 2511 N N . ASP A 1 370 ? -7.299 0.954 17.121 1.00 82.81 370 ASP A N 1
ATOM 2512 C CA . ASP A 1 370 ? -8.002 1.426 15.922 1.00 82.81 370 ASP A CA 1
ATOM 2513 C C . ASP A 1 370 ? -7.351 0.962 14.603 1.00 82.81 370 ASP A C 1
ATOM 2515 O O . ASP A 1 370 ? -7.910 1.145 13.522 1.00 82.81 370 ASP A O 1
ATOM 2519 N N . SER A 1 371 ? -6.172 0.341 14.672 1.00 84.12 371 SER A N 1
ATOM 2520 C CA . SER A 1 371 ? -5.440 -0.149 13.503 1.00 84.12 371 SER A CA 1
ATOM 2521 C C . SER A 1 371 ? -6.082 -1.410 12.905 1.00 84.12 371 SER A C 1
ATOM 2523 O O . SER A 1 371 ? -6.599 -2.242 13.652 1.00 84.12 371 SER A O 1
ATOM 2525 N N . PRO A 1 372 ? -5.964 -1.636 11.581 1.00 86.62 372 PRO A N 1
ATOM 2526 C CA . PRO A 1 372 ? -6.419 -2.871 10.945 1.00 86.62 372 PRO A CA 1
ATOM 2527 C C . PRO A 1 372 ? -5.794 -4.139 11.558 1.00 86.62 372 PRO A C 1
ATOM 2529 O O . PRO A 1 372 ? -4.630 -4.118 11.975 1.00 86.62 372 PRO A O 1
ATOM 2532 N N . PRO A 1 373 ? -6.515 -5.276 11.575 1.00 89.69 373 PRO A N 1
ATOM 2533 C CA . PRO A 1 373 ? -5.998 -6.521 12.127 1.00 89.69 373 PRO A CA 1
ATOM 2534 C C . PRO A 1 373 ? -4.889 -7.106 11.244 1.00 89.69 373 PRO A C 1
ATOM 2536 O O . PRO A 1 373 ? -4.998 -7.129 10.020 1.00 89.69 373 PRO A O 1
ATOM 2539 N N . THR A 1 374 ? -3.827 -7.618 11.870 1.00 88.38 374 THR A N 1
ATOM 2540 C CA . THR A 1 374 ? -2.604 -8.076 11.179 1.00 88.38 374 THR A CA 1
ATOM 2541 C C . THR A 1 374 ? -2.364 -9.583 11.253 1.00 88.38 374 THR A C 1
ATOM 2543 O O . THR A 1 374 ? -1.493 -10.091 10.547 1.00 88.38 374 THR A O 1
ATOM 2546 N N . LEU A 1 375 ? -3.104 -10.316 12.092 1.00 88.44 375 LEU A N 1
ATOM 2547 C CA . LEU A 1 375 ? -2.907 -11.753 12.279 1.00 88.44 375 LEU A CA 1
ATOM 2548 C C . LEU A 1 375 ? -3.977 -12.563 11.545 1.00 88.44 375 LEU A C 1
ATOM 2550 O O . LEU A 1 375 ? -5.153 -12.515 11.904 1.00 88.44 375 LEU A O 1
ATOM 2554 N N . GLU A 1 376 ? -3.539 -13.379 10.589 1.00 89.81 376 GLU A N 1
ATOM 2555 C CA . GLU A 1 376 ? -4.351 -14.410 9.934 1.00 89.81 376 GLU A CA 1
ATOM 2556 C C . GLU A 1 376 ? -4.917 -15.398 10.965 1.00 89.81 376 GLU A C 1
ATOM 2558 O O . GLU A 1 376 ? -4.184 -16.066 11.704 1.00 89.81 376 GLU A O 1
ATOM 2563 N N . ALA A 1 377 ? -6.242 -15.492 11.034 1.00 88.94 377 ALA A N 1
ATOM 2564 C CA . ALA A 1 377 ? -6.963 -16.336 11.974 1.00 88.94 377 ALA A CA 1
ATOM 2565 C C . ALA A 1 377 ? -8.375 -16.665 11.450 1.00 88.94 377 ALA A C 1
ATOM 2567 O O . ALA A 1 377 ? -9.371 -16.153 11.953 1.00 88.94 377 ALA A O 1
ATOM 2568 N N . SER A 1 378 ? -8.464 -17.576 10.475 1.00 86.12 378 SER A N 1
ATOM 2569 C CA . SER A 1 378 ? -9.668 -17.935 9.688 1.00 86.12 378 SER A CA 1
ATOM 2570 C C . SER A 1 378 ? -10.998 -18.126 10.444 1.00 86.12 378 SER A C 1
ATOM 2572 O O . SER A 1 378 ? -12.065 -17.963 9.859 1.00 86.12 378 SER A O 1
ATOM 2574 N N . ARG A 1 379 ? -10.954 -18.472 11.736 1.00 89.75 379 ARG A N 1
ATOM 2575 C CA . ARG A 1 379 ? -12.124 -18.656 12.618 1.00 89.75 379 ARG A CA 1
ATOM 2576 C C . ARG A 1 379 ? -12.676 -17.360 13.231 1.00 89.75 379 ARG A C 1
ATOM 2578 O O . ARG A 1 379 ? -13.766 -17.374 13.800 1.00 89.75 379 ARG A O 1
ATOM 2585 N N . PHE A 1 380 ? -11.907 -16.276 13.192 1.00 93.19 380 PHE A N 1
ATOM 2586 C CA . PHE A 1 380 ? -12.288 -14.981 13.743 1.00 93.19 380 PHE A CA 1
ATOM 2587 C C . PHE A 1 380 ? -12.944 -14.101 12.680 1.00 93.19 380 PHE A C 1
ATOM 2589 O O . PHE A 1 380 ? -12.746 -14.271 11.476 1.00 93.19 380 PHE A O 1
ATOM 2596 N N . ALA A 1 381 ? -13.753 -13.164 13.145 1.00 93.81 381 ALA A N 1
ATOM 2597 C CA . ALA A 1 381 ? -14.195 -12.014 12.387 1.00 93.81 381 ALA A CA 1
ATOM 2598 C C . ALA A 1 381 ? -13.851 -10.785 13.219 1.00 93.81 381 ALA A C 1
ATOM 2600 O O . ALA A 1 381 ? -14.287 -10.692 14.362 1.00 93.81 381 ALA A O 1
ATOM 2601 N N . SER A 1 382 ? -13.056 -9.873 12.683 1.00 94.38 382 SER A N 1
ATOM 2602 C CA . SER A 1 382 ? -12.620 -8.692 13.422 1.00 94.38 382 SER A CA 1
ATOM 2603 C C . SER A 1 382 ? -13.178 -7.434 12.799 1.00 94.38 382 SER A C 1
ATOM 2605 O O . SER A 1 382 ? -13.470 -7.400 11.606 1.00 94.38 382 SER A O 1
ATOM 2607 N N . ALA A 1 383 ? -13.318 -6.388 13.597 1.00 94.19 383 ALA A N 1
ATOM 2608 C CA . ALA A 1 383 ? -13.719 -5.085 13.102 1.00 94.19 383 ALA A CA 1
ATOM 2609 C C . ALA A 1 383 ? -12.936 -3.998 13.837 1.00 94.19 383 ALA A C 1
ATOM 2611 O O . ALA A 1 383 ? -12.692 -4.134 15.034 1.00 94.19 383 ALA A O 1
ATOM 2612 N N . HIS A 1 384 ? -12.530 -2.950 13.127 1.00 93.38 384 HIS A N 1
ATOM 2613 C CA . HIS A 1 384 ? -11.885 -1.773 13.712 1.00 93.38 384 HIS A CA 1
ATOM 2614 C C . HIS A 1 384 ? -12.676 -0.522 13.350 1.00 93.38 384 HIS A C 1
ATOM 2616 O O . HIS A 1 384 ? -13.296 -0.457 12.283 1.00 93.38 384 HIS A O 1
ATOM 2622 N N . SER A 1 385 ? -12.677 0.443 14.260 1.00 90.62 385 SER A N 1
ATOM 2623 C CA . SER A 1 385 ? -13.339 1.724 14.084 1.00 90.62 385 SER A CA 1
ATOM 2624 C C . SER A 1 385 ? -12.659 2.519 12.976 1.00 90.62 385 SER A C 1
ATOM 2626 O O . SER A 1 385 ? -11.442 2.695 12.968 1.00 90.62 385 SER A O 1
ATOM 2628 N N . VAL A 1 386 ? -13.462 3.023 12.045 1.00 87.75 386 VAL A N 1
ATOM 2629 C CA . VAL A 1 386 ? -13.052 3.999 11.023 1.00 87.75 386 VAL A CA 1
ATOM 2630 C C . VAL A 1 386 ? -13.659 5.382 11.302 1.00 87.75 386 VAL A C 1
ATOM 2632 O O . VAL A 1 386 ? -13.718 6.236 10.418 1.00 87.75 386 VAL A O 1
ATOM 2635 N N . GLY A 1 387 ? -14.104 5.610 12.545 1.00 79.12 387 GLY A N 1
ATOM 2636 C CA . GLY A 1 387 ? -14.691 6.860 13.026 1.00 79.12 387 GLY A CA 1
ATOM 2637 C C . GLY A 1 387 ? -16.224 6.879 13.016 1.00 79.12 387 GLY A C 1
ATOM 2638 O O . GLY A 1 387 ? -16.894 5.867 12.824 1.00 79.12 387 GLY A O 1
ATOM 2639 N N . CYS A 1 388 ? -16.814 8.051 13.249 1.00 72.50 388 CYS A N 1
ATOM 2640 C CA . CYS A 1 388 ? -18.264 8.192 13.415 1.00 72.50 388 CYS A CA 1
ATOM 2641 C C . CYS A 1 388 ? -18.969 8.556 12.096 1.00 72.50 388 CYS A C 1
ATOM 2643 O O . CYS A 1 388 ? -18.646 9.572 11.470 1.00 72.50 388 CYS A O 1
ATOM 2645 N N . SER A 1 389 ? -19.972 7.773 11.688 1.00 61.78 389 SER A N 1
ATOM 2646 C CA . SER A 1 389 ? -20.751 8.055 10.474 1.00 61.78 389 SER A CA 1
ATOM 2647 C C . SER A 1 389 ? -21.643 9.273 10.688 1.00 61.78 389 SER A C 1
ATOM 2649 O O . SER A 1 389 ? -22.276 9.425 11.729 1.00 61.78 389 SER A O 1
ATOM 2651 N N . GLY A 1 390 ? -21.674 10.177 9.708 1.00 58.12 390 GLY A N 1
ATOM 2652 C CA . GLY A 1 390 ? -22.485 11.397 9.786 1.00 58.12 390 GLY A CA 1
ATOM 2653 C C . GLY A 1 390 ? -21.947 12.492 10.725 1.00 58.12 390 GLY A C 1
ATOM 2654 O O . GLY A 1 390 ? -22.488 13.597 10.728 1.00 58.12 390 GLY A O 1
ATOM 2655 N N . ALA A 1 391 ? -20.855 12.264 11.471 1.00 52.59 391 ALA A N 1
ATOM 2656 C CA . ALA A 1 391 ? -20.344 13.225 12.461 1.00 52.59 391 ALA A CA 1
ATOM 2657 C C . ALA A 1 391 ? -19.966 14.606 11.884 1.00 52.59 391 ALA A C 1
ATOM 2659 O O . ALA A 1 391 ? -20.015 15.602 12.602 1.00 52.59 391 ALA A O 1
ATOM 2660 N N . CYS A 1 392 ? -19.643 14.681 10.589 1.00 52.81 392 CYS A N 1
ATOM 2661 C CA . CYS A 1 392 ? -19.322 15.930 9.893 1.00 52.81 392 CYS A CA 1
ATOM 2662 C C . CYS A 1 392 ? -20.506 16.544 9.120 1.00 52.81 392 CYS A C 1
ATOM 2664 O O . CYS A 1 392 ? -20.409 17.699 8.699 1.00 52.81 392 CYS A O 1
ATOM 2666 N N . GLU A 1 393 ? -21.619 15.828 8.916 1.00 51.88 393 GLU A N 1
ATOM 2667 C CA . GLU A 1 393 ? -22.749 16.335 8.113 1.00 51.88 393 GLU A CA 1
ATOM 2668 C C . GLU A 1 393 ? -23.487 17.484 8.820 1.00 51.88 393 GLU A C 1
ATOM 2670 O O . GLU A 1 393 ? -23.944 18.426 8.172 1.00 51.88 393 GLU A O 1
ATOM 2675 N N . GLY A 1 394 ? -23.500 17.482 10.157 1.00 48.09 394 GLY A N 1
ATOM 2676 C CA . GLY A 1 394 ? -23.985 18.604 10.967 1.00 48.09 394 GLY A CA 1
ATOM 2677 C C . GLY A 1 394 ? -23.047 19.822 11.018 1.00 48.09 394 GLY A C 1
ATOM 2678 O O . GLY A 1 394 ? -23.457 20.880 11.491 1.00 48.09 394 GLY A O 1
ATOM 2679 N N . CYS A 1 395 ? -21.801 19.719 10.537 1.00 51.03 395 CYS A N 1
ATOM 2680 C CA . CYS A 1 395 ? -20.751 20.728 10.760 1.00 51.03 395 CYS A CA 1
ATOM 2681 C C . CYS A 1 395 ? -20.645 21.822 9.678 1.00 51.03 395 CYS A C 1
ATOM 2683 O O . CYS A 1 395 ? -19.697 22.608 9.687 1.00 51.03 395 CYS A O 1
ATOM 2685 N N . GLY A 1 396 ? -21.605 21.908 8.748 1.00 47.81 396 GLY A N 1
ATOM 2686 C CA . GLY A 1 396 ? -21.896 23.137 7.992 1.00 47.81 396 GLY A CA 1
ATOM 2687 C C . GLY A 1 396 ? -20.702 23.852 7.335 1.00 47.81 396 GLY A C 1
ATOM 2688 O O . GLY A 1 396 ? -20.598 25.073 7.428 1.00 47.81 396 GLY A O 1
ATOM 2689 N N . LYS A 1 397 ? -19.789 23.114 6.683 1.00 50.94 397 LYS A N 1
ATOM 2690 C CA . LYS A 1 397 ? -18.558 23.634 6.036 1.00 50.94 397 LYS A CA 1
ATOM 2691 C C . LYS A 1 397 ? -17.588 24.405 6.953 1.00 50.94 397 LYS A C 1
ATOM 2693 O O . LYS A 1 397 ? -16.660 25.038 6.445 1.00 50.94 397 LYS A O 1
ATOM 2698 N N . GLN A 1 398 ? -17.737 24.343 8.274 1.00 49.50 398 GLN A N 1
ATOM 2699 C CA . GLN A 1 398 ? -16.717 24.840 9.196 1.00 49.50 398 GLN A CA 1
ATOM 2700 C C . GLN A 1 398 ? -15.752 23.713 9.571 1.00 49.50 398 GLN A C 1
ATOM 2702 O O . GLN A 1 398 ? -16.119 22.540 9.628 1.00 49.50 398 GLN A O 1
ATOM 2707 N N . LYS A 1 399 ? -14.476 24.068 9.773 1.00 46.88 399 LYS A N 1
ATOM 2708 C CA . LYS A 1 399 ? -13.434 23.103 10.143 1.00 46.88 399 LYS A CA 1
ATOM 2709 C C . LYS A 1 399 ? -13.851 22.397 11.434 1.00 46.88 399 LYS A C 1
ATOM 2711 O O . LYS A 1 399 ? -14.161 23.076 12.411 1.00 46.88 399 LYS A O 1
ATOM 2716 N N . CYS A 1 400 ? -13.783 21.066 11.455 1.00 46.06 400 CYS A N 1
ATOM 2717 C CA . CYS A 1 400 ? -13.897 20.278 12.681 1.00 46.06 400 CYS A CA 1
ATOM 2718 C C . CYS A 1 400 ? -12.659 20.531 13.555 1.00 46.06 400 CYS A C 1
ATOM 2720 O O . CYS A 1 400 ? -11.685 19.784 13.524 1.00 46.06 400 CYS A O 1
ATOM 2722 N N . GLY A 1 401 ? -12.663 21.658 14.266 1.00 42.28 401 GLY A N 1
ATOM 2723 C CA . GLY A 1 401 ? -11.717 21.924 15.339 1.00 42.28 401 GLY A CA 1
ATOM 2724 C C . GLY A 1 401 ? -12.060 21.099 16.577 1.00 42.28 401 GLY A C 1
ATOM 2725 O O . GLY A 1 401 ? -13.112 20.468 16.647 1.00 42.28 401 GLY A O 1
ATOM 2726 N N . THR A 1 402 ? -11.194 21.160 17.585 1.00 41.03 402 THR A N 1
ATOM 2727 C CA . THR A 1 402 ? -11.410 20.576 18.917 1.00 41.03 402 THR A CA 1
ATOM 2728 C C . THR A 1 402 ? -12.509 21.332 19.678 1.00 41.03 402 THR A C 1
ATOM 2730 O O . THR A 1 402 ? -12.246 22.069 20.628 1.00 41.03 402 THR A O 1
ATOM 2733 N N . GLN A 1 403 ? -13.746 21.187 19.215 1.00 39.06 403 GLN A N 1
ATOM 2734 C CA . GLN A 1 403 ? -14.968 21.647 19.858 1.00 39.06 403 GLN A CA 1
ATOM 2735 C C . GLN A 1 403 ? -15.681 20.401 20.378 1.00 39.06 403 GLN A C 1
ATOM 2737 O O . GLN A 1 403 ? -16.053 19.519 19.606 1.00 39.06 403 GLN A O 1
ATOM 2742 N N . GLN A 1 404 ? -15.838 20.319 21.697 1.00 42.12 404 GLN A N 1
ATOM 2743 C CA . GLN A 1 404 ? -16.684 19.308 22.325 1.00 42.12 404 GLN A CA 1
ATOM 2744 C C . GLN A 1 404 ? -18.102 19.391 21.738 1.00 42.12 404 GLN A C 1
ATOM 2746 O O . GLN A 1 404 ? -18.576 20.483 21.416 1.00 42.12 404 GLN A O 1
ATOM 2751 N N . GLN A 1 405 ? -18.783 18.245 21.630 1.00 39.78 405 GLN A N 1
ATOM 2752 C CA . GLN A 1 405 ? -20.216 18.203 21.320 1.00 39.78 405 GLN A CA 1
ATOM 2753 C C . GLN A 1 405 ? -21.003 19.170 22.224 1.00 39.78 405 GLN A C 1
ATOM 2755 O O . GLN A 1 405 ? -20.558 19.440 23.346 1.00 39.78 405 GLN A O 1
ATOM 2760 N N . PRO A 1 406 ? -22.178 19.667 21.782 1.00 37.91 406 PRO A N 1
ATOM 2761 C CA . PRO A 1 406 ? -23.000 20.573 22.576 1.00 37.91 406 PRO A CA 1
ATOM 2762 C C . PRO A 1 406 ? -23.219 19.996 23.973 1.00 37.91 406 PRO A C 1
ATOM 2764 O O . PRO A 1 406 ? -23.885 18.971 24.127 1.00 37.91 406 PRO A O 1
ATOM 2767 N N . LYS A 1 407 ? -22.617 20.633 24.985 1.00 40.88 407 LYS A N 1
ATOM 2768 C CA . LYS A 1 407 ? -22.655 20.138 26.361 1.00 40.88 407 LYS A CA 1
ATOM 2769 C C . LYS A 1 407 ? -24.134 20.039 26.765 1.00 40.88 407 LYS A C 1
ATOM 2771 O O . LYS A 1 407 ? -24.799 21.081 26.768 1.00 40.88 407 LYS A O 1
ATOM 2776 N N . PRO A 1 408 ? -24.684 18.844 27.072 1.00 41.47 408 PRO A N 1
ATOM 2777 C CA . PRO A 1 408 ? -26.053 18.755 27.564 1.00 41.47 408 PRO A CA 1
ATOM 2778 C C . PRO A 1 408 ? -26.131 19.622 28.818 1.00 41.47 408 PRO A C 1
ATOM 2780 O O . PRO A 1 408 ? -25.249 19.530 29.671 1.00 41.47 408 PRO A O 1
ATOM 2783 N N . ASN A 1 409 ? -27.123 20.517 28.872 1.00 47.28 409 ASN A N 1
ATOM 2784 C CA . ASN A 1 409 ? -27.184 21.631 29.821 1.00 47.28 409 ASN A CA 1
ATOM 2785 C C . ASN A 1 409 ? -26.840 21.174 31.251 1.00 47.28 409 ASN A C 1
ATOM 2787 O O . ASN A 1 409 ? -27.668 20.567 31.928 1.00 47.28 409 ASN A O 1
ATOM 2791 N N . THR A 1 410 ? -25.623 21.476 31.719 1.00 48.97 410 THR A N 1
ATOM 2792 C CA . THR A 1 410 ? -25.050 20.891 32.947 1.00 48.97 410 THR A CA 1
ATOM 2793 C C . THR A 1 410 ? -25.711 21.358 34.243 1.00 48.97 410 THR A C 1
ATOM 2795 O O . THR A 1 410 ? -25.345 20.877 35.313 1.00 48.97 410 THR A O 1
ATOM 2798 N N . ASN A 1 411 ? -26.696 22.256 34.152 1.00 56.78 411 ASN A N 1
ATOM 2799 C CA . ASN A 1 411 ? -27.533 22.701 35.266 1.00 56.78 411 ASN A CA 1
ATOM 2800 C C . ASN A 1 411 ? -28.987 22.195 35.161 1.00 56.78 411 ASN A C 1
ATOM 2802 O O . ASN A 1 411 ? -29.812 22.511 36.017 1.00 56.78 411 ASN A O 1
ATOM 2806 N N . GLN A 1 412 ? -29.327 21.408 34.135 1.00 66.62 412 GLN A N 1
ATOM 2807 C CA . GLN A 1 412 ? -30.642 20.787 34.000 1.00 66.62 412 GLN A CA 1
ATOM 2808 C C . GLN A 1 412 ? -30.619 19.393 34.632 1.00 66.62 412 GLN A C 1
ATOM 2810 O O . GLN A 1 412 ? -29.833 18.532 34.249 1.00 66.62 412 GLN A O 1
ATOM 2815 N N . CYS A 1 413 ? -31.479 19.165 35.624 1.00 77.31 413 CYS A N 1
ATOM 2816 C CA . CYS A 1 413 ? -31.608 17.847 36.231 1.00 77.31 413 CYS A CA 1
ATOM 2817 C C . CYS A 1 413 ? -32.446 16.932 35.325 1.00 77.31 413 CYS A C 1
ATOM 2819 O O . CYS A 1 413 ? -33.615 17.226 35.069 1.00 77.31 413 CYS A O 1
ATOM 2821 N N . VAL A 1 414 ? -31.861 15.820 34.872 1.00 78.50 414 VAL A N 1
ATOM 2822 C CA . VAL A 1 414 ? -32.553 14.744 34.145 1.00 78.50 414 VAL A CA 1
ATOM 2823 C C . VAL A 1 414 ? -32.607 13.508 35.046 1.00 78.50 414 VAL A C 1
ATOM 2825 O O . VAL A 1 414 ? -31.571 13.016 35.494 1.00 78.50 414 VAL A O 1
ATOM 2828 N N . ASP A 1 415 ? -33.810 13.023 35.366 1.00 78.19 415 ASP A N 1
ATOM 2829 C CA . ASP A 1 415 ? -33.958 11.962 36.371 1.00 78.19 415 ASP A CA 1
ATOM 2830 C C . ASP A 1 415 ? -33.424 10.616 35.866 1.00 78.19 415 ASP A C 1
ATOM 2832 O O . ASP A 1 415 ? -33.629 10.233 34.716 1.00 78.19 415 ASP A O 1
ATOM 2836 N N . ASN A 1 416 ? -32.745 9.886 36.750 1.00 72.25 416 ASN A N 1
ATOM 2837 C CA . ASN A 1 416 ? -32.031 8.632 36.480 1.00 72.25 416 ASN A CA 1
ATOM 2838 C C . ASN A 1 416 ? -30.848 8.722 35.507 1.00 72.25 416 ASN A C 1
ATOM 2840 O O . ASN A 1 416 ? -30.240 7.679 35.242 1.00 72.25 416 ASN A O 1
ATOM 2844 N N . GLN A 1 417 ? -30.480 9.918 35.034 1.00 78.62 417 GLN A N 1
ATOM 2845 C CA . GLN A 1 417 ? -29.320 10.104 34.166 1.00 78.62 417 GLN A CA 1
ATOM 2846 C C . GLN A 1 417 ? -28.056 9.535 34.825 1.00 78.62 417 GLN A C 1
ATOM 2848 O O . GLN A 1 417 ? -27.766 9.810 35.992 1.00 78.62 417 GLN A O 1
ATOM 2853 N N . LEU A 1 418 ? -27.310 8.739 34.060 1.00 63.59 418 LEU A N 1
ATOM 2854 C CA . LEU A 1 418 ? -25.957 8.320 34.404 1.00 63.59 418 LEU A CA 1
ATOM 2855 C C . LEU A 1 418 ? -24.981 9.418 33.978 1.00 63.59 418 LEU A C 1
ATOM 2857 O O . LEU A 1 418 ? -24.972 9.816 32.814 1.00 63.59 418 LEU A O 1
ATOM 2861 N N . VAL A 1 419 ? -24.174 9.906 34.917 1.00 73.25 419 VAL A N 1
ATOM 2862 C CA . VAL A 1 419 ? -23.133 10.908 34.665 1.00 73.25 419 VAL A CA 1
ATOM 2863 C C . VAL A 1 419 ? -21.816 10.378 35.212 1.00 73.25 419 VAL A C 1
ATOM 2865 O O . VAL A 1 419 ? -21.725 10.007 36.380 1.00 73.25 419 VAL A O 1
ATOM 2868 N N . TYR A 1 420 ? -20.793 10.335 34.364 1.00 63.97 420 TYR A N 1
ATOM 2869 C CA . TYR A 1 420 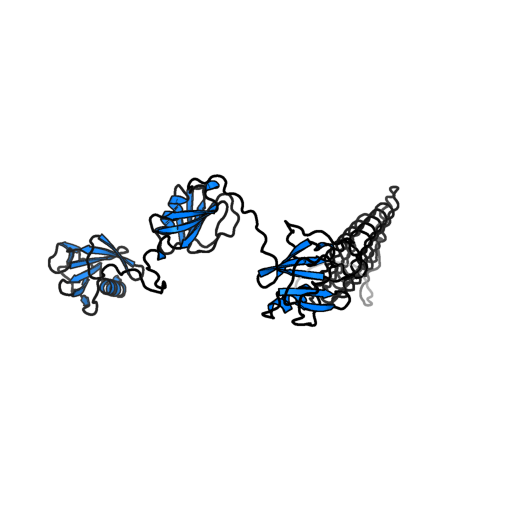? -19.456 9.888 34.739 1.00 63.97 420 TYR A CA 1
ATOM 2870 C C . TYR A 1 420 ? -18.594 11.100 35.065 1.00 63.97 420 TYR A C 1
ATOM 2872 O O . TYR A 1 420 ? -18.445 11.999 34.240 1.00 63.97 420 TYR A O 1
ATOM 2880 N N . VAL A 1 421 ? -18.005 11.115 36.259 1.00 70.06 421 VAL A N 1
ATOM 2881 C CA . VAL A 1 421 ? -17.111 12.190 36.702 1.00 70.06 421 VAL A CA 1
ATOM 2882 C C . VAL A 1 421 ? -15.833 11.559 37.232 1.00 70.06 421 VAL A C 1
ATOM 2884 O O . VAL A 1 421 ? -15.884 10.706 38.112 1.00 70.06 421 VAL A O 1
ATOM 2887 N N . ALA A 1 422 ? -14.685 11.929 36.654 1.00 67.81 422 ALA A N 1
ATOM 2888 C CA . ALA A 1 422 ? -13.389 11.300 36.936 1.00 67.81 422 ALA A CA 1
ATOM 2889 C C . ALA A 1 422 ? -13.441 9.752 36.887 1.00 67.81 422 ALA A C 1
ATOM 2891 O O . ALA A 1 422 ? -12.923 9.078 37.772 1.00 67.81 422 ALA A O 1
ATOM 2892 N N . ASN A 1 423 ? -14.114 9.197 35.869 1.00 61.19 423 ASN A N 1
ATOM 2893 C CA . ASN A 1 423 ? -14.376 7.761 35.676 1.00 61.19 423 ASN A CA 1
ATOM 2894 C C . ASN A 1 423 ? -15.240 7.069 36.760 1.00 61.19 423 ASN A C 1
ATOM 2896 O O . ASN A 1 423 ? -15.330 5.844 36.788 1.00 61.19 423 ASN A O 1
ATOM 2900 N N . HIS A 1 424 ? -15.914 7.829 37.628 1.00 65.81 424 HIS A N 1
ATOM 2901 C CA . HIS A 1 424 ? -16.826 7.297 38.641 1.00 65.81 424 HIS A CA 1
ATOM 2902 C C . HIS A 1 424 ? -18.300 7.536 38.235 1.00 65.81 424 HIS A C 1
ATOM 2904 O O . HIS A 1 424 ? -18.664 8.681 37.941 1.00 65.81 424 HIS A O 1
ATOM 2910 N N . PRO A 1 425 ? -19.157 6.493 38.184 1.00 67.00 425 PRO A N 1
ATOM 2911 C CA . PRO A 1 425 ? -20.542 6.607 37.721 1.00 67.00 425 PRO A CA 1
ATOM 2912 C C . PRO A 1 425 ? -21.494 7.111 38.812 1.00 67.00 425 PRO A C 1
ATOM 2914 O O . PRO A 1 425 ? -21.736 6.431 39.813 1.00 67.00 425 PRO A O 1
ATOM 2917 N N . PHE A 1 426 ? -22.111 8.267 38.587 1.00 80.12 426 PHE A N 1
ATOM 2918 C CA . PHE A 1 426 ? -23.214 8.777 39.397 1.00 80.12 426 PHE A CA 1
ATOM 2919 C C . PHE A 1 426 ? -24.561 8.544 38.710 1.00 80.12 426 PHE A C 1
ATOM 2921 O O . PHE A 1 426 ? -24.680 8.687 37.493 1.00 80.12 426 PHE A O 1
ATOM 2928 N N . ARG A 1 427 ? -25.608 8.284 39.497 1.00 82.50 427 ARG A N 1
ATOM 2929 C CA . ARG A 1 427 ? -27.004 8.425 39.071 1.00 82.50 427 ARG A CA 1
ATOM 2930 C C . ARG A 1 427 ? -27.588 9.714 39.633 1.00 82.50 427 ARG A C 1
ATOM 2932 O O . ARG A 1 427 ? -27.629 9.907 40.848 1.00 82.50 427 ARG A O 1
ATOM 2939 N N . VAL A 1 428 ? -28.081 10.571 38.749 1.00 87.19 428 VAL A N 1
ATOM 2940 C CA . VAL A 1 428 ? -28.818 11.782 39.114 1.00 87.19 428 VAL A CA 1
ATOM 2941 C C . VAL A 1 428 ? -30.243 11.398 39.524 1.00 87.19 428 VAL A C 1
ATOM 2943 O O . VAL A 1 428 ? -30.901 10.600 38.852 1.00 87.19 428 VAL A O 1
ATOM 2946 N N . LYS A 1 429 ? -30.723 11.951 40.640 1.00 86.25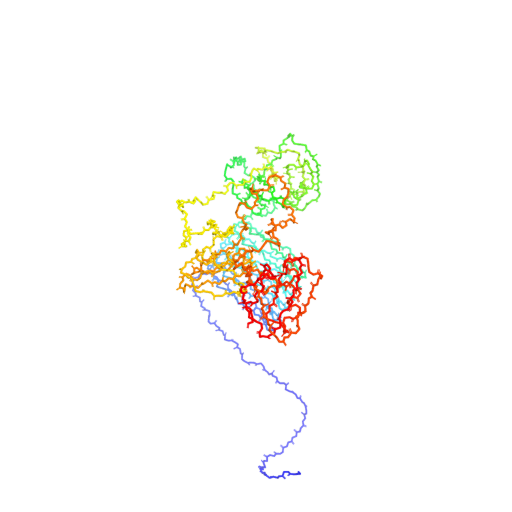 429 LYS A N 1
ATOM 2947 C CA . LYS A 1 429 ? -32.106 11.829 41.118 1.00 86.25 429 LYS A CA 1
ATOM 2948 C C . LYS A 1 429 ? -32.716 13.217 41.268 1.00 86.25 429 LYS A C 1
ATOM 2950 O O . LYS A 1 429 ? -32.264 13.988 42.111 1.00 86.25 429 LYS A O 1
ATOM 2955 N N . CYS A 1 430 ? -33.722 13.543 40.468 1.00 87.81 430 CYS A N 1
ATOM 2956 C CA . CYS A 1 430 ? -34.282 14.894 40.419 1.00 87.81 430 CYS A CA 1
ATOM 2957 C C . CYS A 1 430 ? -35.419 15.092 41.415 1.00 87.81 430 CYS A C 1
ATOM 2959 O O . CYS A 1 430 ? -36.256 14.213 41.601 1.00 87.81 430 CYS A O 1
ATOM 2961 N N . ASN A 1 431 ? -35.452 16.266 42.050 1.00 84.25 431 ASN A N 1
ATOM 2962 C CA . ASN A 1 431 ? -36.386 16.623 43.126 1.00 84.25 431 ASN A CA 1
ATOM 2963 C C . ASN A 1 431 ? -36.355 15.666 44.341 1.00 84.25 431 ASN A C 1
ATOM 2965 O O . ASN A 1 431 ? -37.282 15.655 45.152 1.00 84.25 431 ASN A O 1
ATOM 2969 N N . ARG A 1 432 ? -35.281 14.876 44.482 1.00 86.50 432 ARG A N 1
ATOM 2970 C CA . ARG A 1 432 ? -35.015 14.015 45.640 1.00 86.50 432 ARG A CA 1
ATOM 2971 C C . ARG A 1 432 ? -33.712 14.442 46.292 1.00 86.50 432 ARG A C 1
ATOM 2973 O O . ARG A 1 432 ? -32.773 14.805 45.590 1.00 86.50 432 ARG A O 1
ATOM 2980 N N . CYS A 1 433 ? -33.641 14.351 47.613 1.00 87.31 433 CYS A N 1
ATOM 2981 C CA . CYS A 1 433 ? -32.509 14.832 48.397 1.00 87.31 433 CYS A CA 1
ATOM 2982 C C . CYS A 1 433 ? -32.051 13.767 49.385 1.00 87.31 433 CYS A C 1
ATOM 2984 O O . CYS A 1 433 ? -32.873 13.136 50.048 1.00 87.31 433 CYS A O 1
ATOM 2986 N N . TYR A 1 434 ? -30.741 13.629 49.574 1.00 88.31 434 TYR A N 1
ATOM 2987 C CA . TYR A 1 434 ? -30.214 12.969 50.762 1.00 88.31 434 TYR A CA 1
ATOM 2988 C C . TYR A 1 434 ? -30.563 13.791 52.011 1.00 88.31 434 TYR A C 1
ATOM 2990 O O . TYR A 1 434 ? -30.185 14.964 52.126 1.00 88.31 434 TYR A O 1
ATOM 2998 N N . THR A 1 435 ? -31.260 13.157 52.947 1.00 81.12 435 THR A N 1
ATOM 2999 C CA . THR A 1 435 ? -31.647 13.685 54.259 1.00 81.12 435 THR A CA 1
ATOM 3000 C C . THR A 1 435 ? -31.001 12.873 55.377 1.00 81.12 435 THR A C 1
ATOM 3002 O O . THR A 1 435 ? -30.979 11.644 55.315 1.00 81.12 435 THR A O 1
ATOM 3005 N N . SER A 1 436 ? -30.513 13.557 56.413 1.00 70.62 436 SER A N 1
ATOM 3006 C CA . SER A 1 436 ? -30.022 12.972 57.666 1.00 70.62 436 SER A CA 1
ATOM 3007 C C . SER A 1 436 ? -30.505 13.824 58.838 1.00 70.62 436 SER A C 1
ATOM 3009 O O . SER A 1 436 ? -30.665 15.036 58.695 1.00 70.62 436 SER A O 1
ATOM 3011 N N . THR A 1 437 ? -30.759 13.187 59.978 1.00 61.81 437 THR A N 1
ATOM 3012 C CA . THR A 1 437 ? -31.285 13.814 61.200 1.00 61.81 437 THR A CA 1
ATOM 3013 C C . THR A 1 437 ? -30.211 14.104 62.253 1.00 61.81 437 THR A C 1
ATOM 3015 O O . THR A 1 437 ? -30.531 14.702 63.277 1.00 61.81 437 THR A O 1
ATOM 3018 N N . THR A 1 438 ? -28.959 13.673 62.046 1.00 58.00 438 THR A N 1
ATOM 3019 C CA . THR A 1 438 ? -27.985 13.514 63.149 1.00 58.00 438 THR A CA 1
ATOM 3020 C C . THR A 1 438 ? -26.538 13.925 62.853 1.00 58.00 438 THR A C 1
ATOM 3022 O O . THR A 1 438 ? -25.701 13.802 63.746 1.00 58.00 438 THR A O 1
ATOM 3025 N N . ALA A 1 439 ? -26.199 14.417 61.656 1.00 57.16 439 ALA A N 1
ATOM 3026 C CA . ALA A 1 439 ? -24.804 14.699 61.291 1.00 57.16 439 ALA A CA 1
ATOM 3027 C C . ALA A 1 439 ? -24.619 16.016 60.5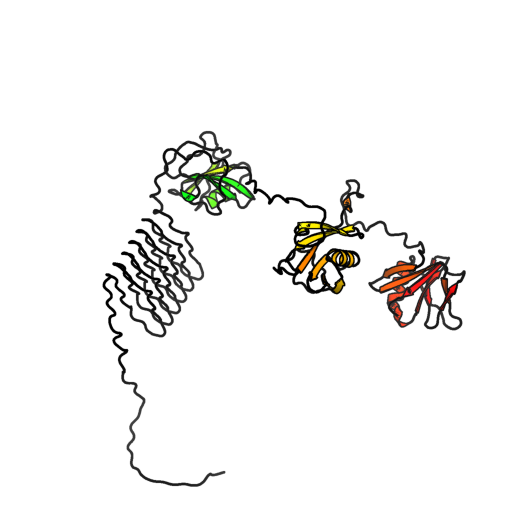05 1.00 57.16 439 ALA A C 1
ATOM 3029 O O . ALA A 1 439 ? -25.492 16.380 59.712 1.00 57.16 439 ALA A O 1
ATOM 3030 N N . PRO A 1 440 ? -23.488 16.731 60.695 1.00 63.62 440 PRO A N 1
ATOM 3031 C CA . PRO A 1 440 ? -23.223 17.998 60.020 1.00 63.62 440 PRO A CA 1
ATOM 3032 C C . PRO A 1 440 ? -23.044 17.790 58.514 1.00 63.62 440 PRO A C 1
ATOM 3034 O O . PRO A 1 440 ? -22.295 16.923 58.065 1.00 63.62 440 PRO A O 1
ATOM 3037 N N . THR A 1 441 ? -23.733 18.606 57.723 1.00 68.12 441 THR A N 1
ATOM 3038 C CA . THR A 1 441 ? -23.646 18.582 56.260 1.00 68.12 441 THR A CA 1
ATOM 3039 C C . THR A 1 441 ? -22.632 19.614 55.787 1.00 68.12 441 THR A C 1
ATOM 3041 O O . THR A 1 441 ? -22.729 20.775 56.185 1.00 68.12 441 THR A O 1
ATOM 3044 N N . VAL A 1 442 ? -21.696 19.225 54.923 1.00 78.94 442 VAL A N 1
ATOM 3045 C CA . VAL A 1 442 ? -20.637 20.131 54.453 1.00 78.94 442 VAL A CA 1
ATOM 3046 C C . VAL A 1 442 ? -21.083 20.816 53.168 1.00 78.94 442 VAL A C 1
ATOM 3048 O O . VAL A 1 442 ? -21.259 20.165 52.139 1.00 78.94 442 VAL A O 1
ATOM 3051 N N . SER A 1 443 ? -21.285 22.132 53.244 1.00 83.69 443 SER A N 1
ATOM 3052 C CA . SER A 1 443 ? -21.567 22.969 52.077 1.00 83.69 443 SER A CA 1
ATOM 3053 C C . SER A 1 443 ? -20.275 23.322 51.341 1.00 83.69 443 SER A C 1
ATOM 3055 O O . SER A 1 443 ? -19.252 23.608 51.967 1.00 83.69 443 SER A O 1
ATOM 3057 N N . LYS A 1 444 ? -20.346 23.280 50.014 1.00 83.06 444 LYS A N 1
ATOM 3058 C CA . LYS A 1 444 ? -19.272 23.528 49.050 1.00 83.06 444 LYS A CA 1
ATOM 3059 C C . LYS A 1 444 ? -19.746 24.612 48.065 1.00 83.06 444 LYS A C 1
ATOM 3061 O O . LYS A 1 444 ? -20.140 24.288 46.938 1.00 83.06 444 LYS A O 1
ATOM 3066 N N . PRO A 1 445 ? -19.811 25.890 48.497 1.00 79.75 445 PRO A N 1
ATOM 3067 C CA . PRO A 1 445 ? -20.311 27.005 47.684 1.00 79.75 445 PRO A CA 1
ATOM 3068 C C . PRO A 1 445 ? -19.428 27.332 46.467 1.00 79.75 445 PRO A C 1
ATOM 3070 O O . PRO A 1 445 ? -19.843 28.089 45.592 1.00 79.75 445 PRO A O 1
ATOM 3073 N N . GLU A 1 446 ? -18.216 26.782 46.397 1.00 77.94 446 GLU A N 1
ATOM 3074 C CA . GLU A 1 446 ? -17.310 26.902 45.256 1.00 77.94 446 GLU A CA 1
ATOM 3075 C C . GLU A 1 446 ? -17.813 26.179 43.991 1.00 77.94 446 GLU A C 1
ATOM 3077 O O . GLU A 1 446 ? -17.456 26.590 42.885 1.00 77.94 446 GLU A O 1
ATOM 3082 N N . ALA A 1 447 ? -18.665 25.154 44.128 1.00 82.56 447 ALA A N 1
ATOM 3083 C CA . ALA A 1 447 ? -19.269 24.458 42.993 1.00 82.56 447 ALA A CA 1
ATOM 3084 C C . ALA A 1 447 ? -20.409 25.283 42.378 1.00 82.56 447 ALA A C 1
ATOM 3086 O O . ALA A 1 447 ? -21.390 25.608 43.051 1.00 82.56 447 ALA A O 1
ATOM 3087 N N . LYS A 1 448 ? -20.307 25.565 41.076 1.00 82.12 448 LYS A N 1
ATOM 3088 C CA . LYS A 1 448 ? -21.270 26.350 40.281 1.00 82.12 448 LYS A CA 1
ATOM 3089 C C . LYS A 1 448 ? -22.087 25.486 39.315 1.00 82.12 448 LYS A C 1
ATOM 3091 O O . LYS A 1 448 ? -23.064 25.968 38.743 1.00 82.12 448 LYS A O 1
ATOM 3096 N N . THR A 1 449 ? -21.714 24.216 39.156 1.00 85.62 449 THR A N 1
ATOM 3097 C CA . THR A 1 449 ? -22.382 23.226 38.299 1.00 85.62 449 THR A CA 1
ATOM 3098 C C . THR A 1 449 ? -22.588 21.884 39.011 1.00 85.62 449 THR A C 1
ATOM 3100 O O . THR A 1 449 ? -21.886 21.552 39.972 1.00 85.62 449 THR A O 1
ATOM 3103 N N . HIS A 1 450 ? -23.514 21.063 38.496 1.00 86.06 450 HIS A N 1
ATOM 3104 C CA . HIS A 1 450 ? -23.697 19.678 38.956 1.00 86.06 450 HIS A CA 1
ATOM 3105 C C . HIS A 1 450 ? -22.397 18.857 38.845 1.00 86.06 450 HIS A C 1
ATOM 3107 O O . HIS A 1 450 ? -22.081 18.061 39.727 1.00 86.06 450 HIS A O 1
ATOM 3113 N N . GLU A 1 451 ? -21.635 19.068 37.769 1.00 84.44 451 GLU A N 1
ATOM 3114 C CA . GLU A 1 451 ? -20.377 18.370 37.488 1.00 84.44 451 GLU A CA 1
ATOM 3115 C C . GLU A 1 451 ? -19.305 18.685 38.540 1.00 84.44 451 GLU A C 1
ATOM 3117 O O . GLU A 1 451 ? -18.746 17.764 39.131 1.00 84.44 451 GLU A O 1
ATOM 3122 N N . GLU A 1 452 ? -19.080 19.964 38.855 1.00 87.00 452 GLU A N 1
ATOM 3123 C CA . GLU A 1 452 ? -18.152 20.385 39.917 1.00 87.00 452 GLU A CA 1
ATOM 3124 C C . GLU A 1 452 ? -18.575 19.842 41.291 1.00 87.00 452 GLU A C 1
ATOM 3126 O O . GLU A 1 452 ? -17.728 19.407 42.068 1.00 87.00 452 GLU A O 1
ATOM 3131 N N . CYS A 1 453 ? -19.880 19.788 41.587 1.00 88.56 453 CYS A N 1
ATOM 3132 C CA . CYS A 1 453 ? -20.371 19.183 42.829 1.00 88.56 453 CYS A CA 1
ATOM 3133 C C . CYS A 1 453 ? -20.003 17.695 42.937 1.00 88.56 453 CYS A C 1
ATOM 3135 O O . CYS A 1 453 ? -19.531 17.231 43.978 1.00 88.56 453 CYS A O 1
ATOM 3137 N N . MET A 1 454 ? -20.173 16.948 41.843 1.00 88.69 454 MET A N 1
ATOM 3138 C CA . MET A 1 454 ? -19.768 15.546 41.760 1.00 88.69 454 MET A CA 1
ATOM 3139 C C . MET A 1 454 ? -18.239 15.381 41.835 1.00 88.69 454 MET A C 1
ATOM 3141 O O . MET A 1 454 ? -17.771 14.455 42.494 1.00 88.69 454 MET A O 1
ATOM 3145 N N . GLN A 1 455 ? -17.449 16.295 41.260 1.00 87.88 455 GLN A N 1
ATOM 3146 C CA . GLN A 1 455 ? -15.983 16.286 41.395 1.00 87.88 455 GLN A CA 1
ATOM 3147 C C . GLN A 1 455 ? -15.544 16.485 42.855 1.00 87.88 455 GLN A C 1
ATOM 3149 O O . GLN A 1 455 ? -14.747 15.698 43.366 1.00 87.88 455 GLN A O 1
ATOM 3154 N N . LEU A 1 456 ? -16.105 17.477 43.557 1.00 85.56 456 LEU A N 1
ATOM 3155 C CA . LEU A 1 456 ? -15.815 17.713 44.978 1.00 85.56 456 LEU A CA 1
ATOM 3156 C C . LEU A 1 456 ? -16.256 16.538 45.862 1.00 85.56 456 LEU A C 1
ATOM 3158 O O . LEU A 1 456 ? -15.565 16.212 46.826 1.00 85.56 456 LEU A O 1
ATOM 3162 N N . TYR A 1 457 ? -17.357 15.860 45.513 1.00 87.75 457 TYR A N 1
ATOM 3163 C CA . TYR A 1 457 ? -17.733 14.608 46.168 1.00 87.75 457 TYR A CA 1
ATOM 3164 C C . TYR A 1 457 ? -16.664 13.520 45.984 1.00 87.75 457 TYR A C 1
ATOM 3166 O O . TYR A 1 457 ? -16.308 12.875 46.966 1.00 87.75 457 TYR A O 1
ATOM 3174 N N . VAL A 1 458 ? -16.134 13.313 44.768 1.00 84.75 458 VAL A N 1
ATOM 3175 C CA . VAL A 1 458 ? -15.108 12.279 44.507 1.00 84.75 458 VAL A CA 1
ATOM 3176 C C . VAL A 1 458 ? -13.852 12.509 45.359 1.00 84.75 458 VAL A C 1
ATOM 3178 O O . VAL A 1 458 ? -13.327 11.552 45.925 1.00 84.75 458 VAL A O 1
ATOM 3181 N N . LEU A 1 459 ? -13.411 13.763 45.519 1.00 83.31 459 LEU A N 1
ATOM 3182 C CA . LEU A 1 459 ? -12.224 14.107 46.318 1.00 83.31 459 LEU A CA 1
ATOM 3183 C C . LEU A 1 459 ? -12.347 13.730 47.804 1.00 83.31 459 LEU A C 1
ATOM 3185 O O . LEU A 1 459 ? -11.357 13.341 48.420 1.00 83.31 459 LEU A O 1
ATOM 3189 N N . GLU A 1 460 ? -13.547 13.816 48.382 1.00 81.88 460 GLU A N 1
ATOM 3190 C CA . GLU A 1 460 ? -13.802 13.483 49.793 1.00 81.88 460 GLU A CA 1
ATOM 3191 C C . GLU A 1 460 ? -14.680 12.226 49.962 1.00 81.88 460 GLU A C 1
ATOM 3193 O O . GLU A 1 460 ? -15.265 12.007 51.028 1.00 81.88 460 GLU A O 1
ATOM 3198 N N . ALA A 1 461 ? -14.777 11.383 48.925 1.00 79.25 461 ALA A N 1
ATOM 3199 C CA . ALA A 1 461 ? -15.811 10.353 48.804 1.00 79.25 461 ALA A CA 1
ATOM 3200 C C . ALA A 1 461 ? -15.919 9.451 50.039 1.00 79.25 461 ALA A C 1
ATOM 3202 O O . ALA A 1 461 ? -17.023 9.118 50.464 1.00 79.25 461 ALA A O 1
ATOM 3203 N N . ASN A 1 462 ? -14.799 9.073 50.658 1.00 78.94 462 ASN A N 1
ATOM 3204 C CA . ASN A 1 462 ? -14.761 8.175 51.819 1.00 78.94 462 ASN A CA 1
ATOM 3205 C C . ASN A 1 462 ? -15.597 8.658 53.022 1.00 78.94 462 ASN A C 1
ATOM 3207 O O . ASN A 1 462 ? -16.076 7.821 53.784 1.00 78.94 462 ASN A O 1
ATOM 3211 N N . ASN A 1 463 ? -15.847 9.964 53.154 1.00 79.38 463 ASN A N 1
ATOM 3212 C CA . ASN A 1 463 ? -16.566 10.550 54.292 1.00 79.38 463 ASN A CA 1
ATOM 3213 C C . ASN A 1 463 ? -18.089 10.694 54.068 1.00 79.38 463 ASN A C 1
ATOM 3215 O O . ASN A 1 463 ? -18.835 10.966 55.012 1.00 79.38 463 ASN A O 1
ATOM 3219 N N . TYR A 1 464 ? -18.573 10.506 52.834 1.00 84.69 464 TYR A N 1
ATOM 3220 C CA . TYR A 1 464 ? -19.944 10.846 52.429 1.00 84.69 464 TYR A CA 1
ATOM 3221 C C . TYR A 1 464 ? -20.601 9.739 51.581 1.00 84.69 464 TYR A C 1
ATOM 3223 O O . TYR A 1 464 ? -19.925 8.932 50.938 1.00 84.69 464 TYR A O 1
ATOM 3231 N N . VAL A 1 465 ? -21.936 9.700 51.530 1.00 86.25 465 VAL A N 1
ATOM 3232 C CA . VAL A 1 465 ? -22.716 8.723 50.720 1.00 86.25 465 VAL A CA 1
ATOM 3233 C C . VAL A 1 465 ? -23.296 9.299 49.433 1.00 86.25 465 VAL A C 1
ATOM 3235 O O . VAL A 1 465 ? -23.771 8.549 48.591 1.00 86.25 465 VAL A O 1
ATOM 3238 N N . GLY A 1 466 ? -23.252 10.617 49.278 1.00 88.31 466 GLY A N 1
ATOM 3239 C CA . GLY A 1 466 ? -23.650 11.325 48.069 1.00 88.31 466 GLY A CA 1
ATOM 3240 C C . GLY A 1 466 ? -23.605 12.832 48.290 1.00 88.31 466 GLY A C 1
ATOM 3241 O O . GLY A 1 466 ? -23.136 13.308 49.332 1.00 88.31 466 GLY A O 1
ATOM 3242 N N . ALA A 1 467 ? -24.114 13.580 47.318 1.00 90.94 467 ALA A N 1
ATOM 3243 C CA . ALA A 1 467 ? -24.221 15.033 47.388 1.00 90.94 467 ALA A CA 1
ATOM 3244 C C . ALA A 1 467 ? -25.605 15.508 46.927 1.00 90.94 467 ALA A C 1
ATOM 3246 O O . ALA A 1 467 ? -26.237 14.865 46.089 1.00 90.94 467 ALA A O 1
ATOM 3247 N N . ASN A 1 468 ? -26.062 16.640 47.460 1.00 91.38 468 ASN A N 1
ATOM 3248 C CA . ASN A 1 468 ? -27.254 17.344 46.987 1.00 91.38 468 ASN A CA 1
ATOM 3249 C C . ASN A 1 468 ? -26.856 18.627 46.253 1.00 91.38 468 ASN A C 1
ATOM 3251 O O . ASN A 1 468 ? -25.876 19.276 46.624 1.00 91.38 468 ASN A O 1
ATOM 3255 N N . TRP A 1 469 ? -27.684 19.029 45.292 1.00 90.50 469 TRP A N 1
ATOM 3256 C CA . TRP A 1 469 ? -27.644 20.338 44.651 1.00 90.50 469 TRP A CA 1
ATOM 3257 C C . TRP A 1 469 ? -28.821 21.197 45.118 1.00 90.50 469 TRP A C 1
ATOM 3259 O O . TRP A 1 469 ? -29.983 20.851 44.883 1.00 90.50 469 TRP A O 1
ATOM 3269 N N . GLU A 1 470 ? -28.546 22.285 45.832 1.00 86.06 470 GLU A N 1
ATOM 3270 C CA . GLU A 1 470 ? -29.585 23.113 46.454 1.00 86.06 470 GLU A CA 1
ATOM 3271 C C . GLU A 1 470 ? -30.286 24.049 45.458 1.00 86.06 470 GLU A C 1
ATOM 3273 O O . GLU A 1 470 ? -29.718 24.460 44.445 1.00 86.06 470 GLU A O 1
ATOM 3278 N N . LYS A 1 471 ? -31.536 24.433 45.762 1.00 79.25 471 LYS A N 1
ATOM 3279 C CA . LYS A 1 471 ? -32.360 25.288 44.881 1.00 79.25 471 LYS A CA 1
ATOM 3280 C C . LYS A 1 471 ? -31.743 26.642 44.529 1.00 79.25 471 LYS A C 1
ATOM 3282 O O . LYS A 1 471 ? -32.054 27.178 43.471 1.00 79.25 471 LYS A O 1
ATOM 3287 N N . ASN A 1 472 ? -30.878 27.173 45.388 1.00 73.06 472 ASN A N 1
ATOM 3288 C CA . ASN A 1 472 ? -30.228 28.469 45.188 1.00 73.06 472 ASN A CA 1
ATOM 3289 C C . ASN A 1 472 ? -28.892 28.365 44.422 1.00 73.06 472 ASN A C 1
ATOM 3291 O O . ASN A 1 472 ? -28.232 29.381 44.230 1.00 73.06 472 ASN A O 1
ATOM 3295 N N . GLY A 1 473 ? -28.506 27.159 43.984 1.00 66.94 473 GLY A N 1
ATOM 3296 C CA . GLY A 1 473 ? -27.177 26.860 43.454 1.00 66.94 473 GLY A CA 1
ATOM 3297 C C . GLY A 1 473 ? -26.174 26.647 44.587 1.00 66.94 473 GLY A C 1
ATOM 3298 O O . GLY A 1 473 ? -25.920 27.547 45.384 1.00 66.94 473 GLY A O 1
ATOM 3299 N N . GLY A 1 474 ? -25.620 25.440 44.676 1.00 80.38 474 GLY A N 1
ATOM 3300 C CA . GLY A 1 474 ? -24.665 25.081 45.720 1.00 80.38 474 GLY A CA 1
ATOM 3301 C C . GLY A 1 474 ? -24.632 23.579 45.968 1.00 80.38 474 GLY A C 1
ATOM 3302 O O . GLY A 1 474 ? -25.667 22.907 45.965 1.00 80.38 474 GLY A O 1
ATOM 3303 N N . CYS A 1 475 ? -23.429 23.055 46.182 1.00 90.12 475 CYS A N 1
ATOM 3304 C CA . CYS A 1 475 ? -23.201 21.646 46.460 1.00 90.12 475 CYS A CA 1
ATOM 3305 C C . CYS A 1 475 ? -23.177 21.388 47.967 1.00 90.12 475 CYS A C 1
ATOM 3307 O O . CYS A 1 475 ? -22.513 22.114 48.705 1.00 90.12 475 CYS A O 1
ATOM 3309 N N . VAL A 1 476 ? -23.847 20.335 48.436 1.00 89.94 476 VAL A N 1
ATOM 3310 C CA . VAL A 1 476 ? -23.778 19.918 49.845 1.00 89.94 476 VAL A CA 1
ATOM 3311 C C . VAL A 1 476 ? -23.507 18.425 49.941 1.00 89.94 476 VAL A C 1
ATOM 3313 O O . VAL A 1 476 ? -24.351 17.609 49.565 1.00 89.94 476 VAL A O 1
ATOM 3316 N N . LEU A 1 477 ? -22.343 18.068 50.486 1.00 89.62 477 LEU A N 1
ATOM 3317 C CA . LEU A 1 477 ? -21.929 16.684 50.711 1.00 89.62 477 LEU A CA 1
ATOM 3318 C C . LEU A 1 477 ? -22.671 16.111 51.928 1.00 89.62 477 LEU A C 1
ATOM 3320 O O . LEU A 1 477 ? -22.854 16.797 52.944 1.00 89.62 477 LEU A O 1
ATOM 3324 N N . LYS A 1 478 ? -23.148 14.864 51.820 1.00 88.19 478 LYS A N 1
ATOM 3325 C CA . LYS A 1 478 ? -24.062 14.262 52.803 1.00 88.19 478 LYS A CA 1
ATOM 3326 C C . LYS A 1 478 ? -23.451 13.021 53.476 1.00 88.19 478 LYS A C 1
ATOM 3328 O O . LYS A 1 478 ? -23.011 12.102 52.780 1.00 88.19 478 LYS A O 1
ATOM 3333 N N . PRO A 1 479 ? -23.395 12.987 54.822 1.00 83.19 479 PRO A N 1
ATOM 3334 C CA . PRO A 1 479 ? -22.650 11.982 55.582 1.00 83.19 479 PRO A CA 1
ATOM 3335 C C . PRO A 1 479 ? -23.321 10.605 55.571 1.00 83.19 479 PRO A C 1
ATOM 3337 O O . PRO A 1 479 ? -24.509 10.470 55.260 1.00 83.19 479 PRO A O 1
ATOM 3340 N N . VAL A 1 480 ? -22.550 9.580 55.939 1.00 74.25 480 VAL A N 1
ATOM 3341 C CA . VAL A 1 480 ? -23.012 8.187 56.040 1.00 74.25 480 VAL A CA 1
ATOM 3342 C C . VAL A 1 480 ? -24.258 8.072 56.930 1.00 74.25 480 VAL A C 1
ATOM 3344 O O . VAL A 1 480 ? -24.360 8.732 57.961 1.00 74.25 480 VAL A O 1
ATOM 3347 N N . GLY A 1 481 ? -25.232 7.267 56.494 1.00 74.00 481 GLY A N 1
ATOM 3348 C CA . GLY A 1 481 ? -26.560 7.161 57.116 1.00 74.00 481 GLY A CA 1
ATOM 3349 C C . GLY A 1 481 ? -27.624 8.100 56.530 1.00 74.00 481 GLY A C 1
ATOM 3350 O O . GLY A 1 481 ? -28.799 7.961 56.862 1.00 74.00 481 GLY A O 1
ATOM 3351 N N . SER A 1 482 ? -27.259 9.021 55.627 1.00 81.69 482 SER A N 1
ATOM 3352 C CA . SER A 1 482 ? -28.244 9.815 54.877 1.00 81.69 482 SER A CA 1
ATOM 3353 C C . SER A 1 482 ? -29.037 8.943 53.894 1.00 81.69 482 SER A C 1
ATOM 3355 O O . SER A 1 482 ? -28.452 8.139 53.171 1.00 81.69 482 SER A O 1
ATOM 3357 N N . THR A 1 483 ? -30.352 9.151 53.800 1.00 82.75 483 THR A N 1
ATOM 3358 C CA . THR A 1 483 ? -31.245 8.439 52.860 1.00 82.75 483 THR A CA 1
ATOM 3359 C C . THR A 1 483 ? -31.876 9.400 51.857 1.00 82.75 483 THR A C 1
ATOM 3361 O O . THR A 1 483 ? -32.077 10.571 52.167 1.00 82.75 483 THR A O 1
ATOM 3364 N N . ILE A 1 484 ? -32.174 8.923 50.645 1.00 84.75 484 ILE A N 1
ATOM 3365 C CA . ILE A 1 484 ? -32.780 9.743 49.586 1.00 84.75 484 ILE A CA 1
ATOM 3366 C C . ILE A 1 484 ? -34.296 9.787 49.785 1.00 84.75 484 ILE A C 1
ATOM 3368 O O . ILE A 1 484 ? -34.970 8.766 49.638 1.00 84.75 484 ILE A O 1
ATOM 3372 N N . THR A 1 485 ? -34.825 10.973 50.068 1.00 83.62 485 THR A N 1
ATOM 3373 C CA . THR A 1 485 ? -36.258 11.227 50.253 1.00 83.62 485 THR A CA 1
ATOM 3374 C C . THR A 1 485 ? -36.745 12.338 49.325 1.00 83.62 485 THR A C 1
ATOM 3376 O O . THR A 1 485 ? -35.952 13.107 48.773 1.00 83.62 485 THR A O 1
ATOM 3379 N N . ASP A 1 486 ? -38.059 12.413 49.123 1.00 81.25 486 ASP A N 1
ATOM 3380 C CA . ASP A 1 486 ? -38.686 13.504 48.375 1.00 81.25 486 ASP A CA 1
ATOM 3381 C C . ASP A 1 486 ? -38.701 14.750 49.263 1.00 81.25 486 ASP A C 1
ATOM 3383 O O . ASP A 1 486 ? -39.257 14.738 50.362 1.00 81.25 486 ASP A O 1
ATOM 3387 N N . ASN A 1 487 ? -38.017 15.809 48.832 1.00 72.19 487 ASN A N 1
ATOM 3388 C CA . ASN A 1 487 ? -37.707 16.938 49.701 1.00 72.19 487 ASN A CA 1
ATOM 3389 C C . ASN A 1 487 ? -37.589 18.232 48.885 1.00 72.19 487 ASN A C 1
ATOM 3391 O O . ASN A 1 487 ? -36.988 18.275 47.816 1.00 72.19 487 ASN A O 1
ATOM 3395 N N . THR A 1 488 ? -38.184 19.305 49.400 1.00 70.81 488 THR A N 1
ATOM 3396 C CA . THR A 1 488 ? -38.370 20.571 48.688 1.00 70.81 488 THR A CA 1
ATOM 3397 C C . THR A 1 488 ? -37.161 21.509 48.702 1.00 70.81 488 THR A C 1
ATOM 3399 O O . THR A 1 488 ? -37.242 22.554 48.052 1.00 70.81 488 THR A O 1
ATOM 3402 N N . TYR A 1 489 ? -36.062 21.188 49.394 1.00 74.62 489 TYR A N 1
ATOM 3403 C CA . TYR A 1 489 ? -34.910 22.093 49.557 1.00 74.62 489 TYR A CA 1
ATOM 3404 C C . TYR A 1 489 ? -33.808 21.934 48.492 1.00 74.62 489 TYR A C 1
ATOM 3406 O O . TYR A 1 489 ? -33.051 22.877 48.254 1.00 74.62 489 TYR A O 1
ATOM 3414 N N . CYS A 1 490 ? -33.737 20.794 47.801 1.00 81.94 490 CYS A N 1
ATOM 3415 C CA . CYS A 1 490 ? -32.777 20.557 46.718 1.00 81.94 490 CYS A CA 1
ATOM 3416 C C . CYS A 1 490 ? -33.484 20.297 45.374 1.00 81.94 490 CYS A C 1
ATOM 3418 O O . CYS A 1 490 ? -34.690 20.045 45.332 1.00 81.94 490 CYS A O 1
ATOM 3420 N N . THR A 1 491 ? -32.748 20.398 44.267 1.00 85.19 491 THR A N 1
ATOM 3421 C CA . THR A 1 491 ? -33.241 20.091 42.909 1.00 85.19 491 THR A CA 1
ATOM 3422 C C . THR A 1 491 ? -32.694 18.772 42.372 1.00 85.19 491 THR A C 1
ATOM 3424 O O . THR A 1 491 ? -33.352 18.141 41.543 1.00 85.19 491 THR A O 1
ATOM 3427 N N . ALA A 1 492 ? -31.537 18.324 42.866 1.00 89.06 492 ALA A N 1
ATOM 3428 C CA . ALA A 1 492 ? -30.924 17.053 42.504 1.00 89.06 492 ALA A CA 1
ATOM 3429 C C . ALA A 1 492 ? -30.196 16.405 43.692 1.00 89.06 492 ALA A C 1
ATOM 3431 O O . ALA A 1 492 ? -29.612 17.100 44.527 1.00 89.06 492 ALA A O 1
ATOM 3432 N N . ALA A 1 493 ? -30.152 15.075 43.703 1.00 90.75 493 ALA A N 1
ATOM 3433 C CA . ALA A 1 493 ? -29.186 14.279 44.451 1.00 90.75 493 ALA A CA 1
ATOM 3434 C C . ALA A 1 493 ? -28.296 13.489 43.482 1.00 90.75 493 ALA A C 1
ATOM 3436 O O . ALA A 1 493 ? -28.779 12.916 42.501 1.00 90.75 493 ALA A O 1
ATOM 3437 N N . PHE A 1 494 ? -27.001 13.438 43.780 1.00 91.94 494 PHE A N 1
ATOM 3438 C CA . PHE A 1 494 ? -25.996 12.695 43.027 1.00 91.94 494 PHE A CA 1
ATOM 3439 C C . PHE A 1 494 ? -25.621 11.436 43.805 1.00 91.94 494 PHE A C 1
ATOM 3441 O O . PHE A 1 494 ? -25.025 11.510 44.883 1.00 91.94 494 PHE A O 1
ATOM 3448 N N . VAL A 1 495 ? -26.023 10.287 43.262 1.00 88.25 495 VAL A N 1
ATOM 3449 C CA . VAL A 1 495 ? -25.893 8.970 43.893 1.00 88.25 495 VAL A CA 1
ATOM 3450 C C . VAL A 1 495 ? -24.680 8.251 43.305 1.00 88.25 495 VAL A C 1
ATOM 3452 O O . VAL A 1 495 ? -24.749 7.867 42.136 1.00 88.25 495 VAL A O 1
ATOM 3455 N N . PRO A 1 496 ? -23.580 8.054 44.047 1.00 83.44 496 PRO A N 1
ATOM 3456 C CA . PRO A 1 496 ? -22.466 7.241 43.573 1.00 83.44 496 PRO A CA 1
ATOM 3457 C C . PRO A 1 496 ? -22.916 5.782 43.416 1.00 83.44 496 PRO A C 1
ATOM 3459 O O . PRO A 1 496 ? -23.572 5.244 44.304 1.00 83.44 496 PRO A O 1
ATOM 3462 N N . LEU A 1 497 ? -22.579 5.136 42.296 1.00 72.62 497 LEU A N 1
ATOM 3463 C CA . LEU A 1 497 ? -22.953 3.736 42.019 1.00 72.62 497 LEU A CA 1
ATOM 3464 C C . LEU A 1 497 ? -21.826 2.721 42.282 1.00 72.62 497 LEU A C 1
ATOM 3466 O O . LEU A 1 497 ? -21.973 1.545 41.966 1.00 72.62 497 LEU A O 1
ATOM 3470 N N . TRP A 1 498 ? -20.696 3.176 42.825 1.00 65.44 498 TRP A N 1
ATOM 3471 C CA . TRP A 1 498 ? -19.509 2.361 43.128 1.00 65.44 498 TRP A CA 1
ATOM 3472 C C . TRP A 1 498 ? -19.270 2.180 44.641 1.00 65.44 498 TRP A C 1
ATOM 3474 O O . TRP A 1 498 ? -18.187 1.767 45.058 1.00 65.44 498 TRP A O 1
ATOM 3484 N N . LYS A 1 499 ? -20.270 2.536 45.454 1.00 63.72 499 LYS A N 1
ATOM 3485 C CA . LYS A 1 499 ? -20.311 2.453 46.918 1.00 63.72 499 LYS A CA 1
ATOM 3486 C C . LYS A 1 499 ? -21.528 1.649 47.356 1.00 63.72 499 LYS A C 1
ATOM 3488 O O . LYS A 1 499 ? -21.392 0.960 48.385 1.00 63.72 499 LYS A O 1
#

Organism: Penicillium canescens (NCBI:txid5083)

InterPro domains:
  IPR003609 PAN/Apple domain [PF00024] (228-270)
  IPR003609 PAN/Apple domain [PF00024] (331-377)
  IPR003609 PAN/Apple domain [PS50948] (302-388)

Secondary structure (DSSP, 8-state):
-------------------------PPPP-------SS--EE-PPPEETT-EE----EESS-EE----EETT-EE----EETT-EE----EETT-EE----EETT-EE----EETT-EE----EETT-EE----EETT-EE----EESS-EE----EESS-EE----B-S--TT--PPPSSPPPPPSSPPEESS--TTTTTT-EEE-TTS-EEEEESSBPPPTTPPEEE--B-SSHHHHHHHHHTSTT--EEEEETTTTEEEEES-------B-SS-EEEEE-PPP--------------STTTTTT-EEE-TTSEEEEEEEEEE--PPPSEEEE-SSHHHHHHHHHT-TT--EEEEETTTTEEEEES--SPP-EEEEEEEEEEEEEETTTTGGGTTS---S-------TTS--TT-EEEETTEEEEEEETEEEE-SSS--EEETT--SHHHHHHHHHHTGGGEEEEEEETTS-EEEEETT-EEEE-TTEEEEEEES--

Sequence (499 aa):
MRPDNTLYLIGVALLGLTNAQIKPGPRPSSGSGIQPGGGGSIQPGPAAGGGSIQPGPAAGGGGIQPGPAAGGGSIQPGPAAGGGSIQPGPAAGGGGIQPGPAAGGGGIQPGPAAGGGSIQPGPAAGGGGIQPGPAAGGGSIQPGPAAGGGGIQPGPAAGGGGIHPGPAGGTSPGSWTCPNPPKAYNQSPPITTSISCPASDGSIYEALDGSWYYLQCCTQSSSNALSVGTPQVSSMKECLNKCSEIANCETVSFEPSTLYCNLLDFGSFSQTSHGSQLYAFPTSPPVTKQPSMTTRRCATTCPDANGQIYVSPYGETFYMSCGMRHGTPYLNVEKVSTLEDCMDHCAASPSCSSVDFDQSKQVCYLSNNDSPPTLEASRFASAHSVGCSGACEGCGKQKCGTQQQPKPNTNQCVDNQLVYVANHPFRVKCNRCYTSTTAPTVSKPEAKTHEECMQLYVLEANNYVGANWEKNGGCVLKPVGSTITDNTYCTAAFVPLWK

Radius of gyration: 40.36 Å; chains: 1; bounding box: 103×84×99 Å